Protein 3MEP (pdb70)

Organism: Pectobacterium atrosepticum (strain SCRI 1043 / ATCC BAA-672) (NCBI:txid218491)

CATH classification: 2.60.120.200

Nearest PDB structures (foldseek):
  3mep-assembly1_A  TM=1.006E+00  e=2.348E-33  Pectobacterium atrosepticum SCRI1043
  3o12-assembly1_A  TM=9.682E-01  e=3.243E-21  Saccharomyces cerevisiae
  6ms3-assembly1_B  TM=7.100E-01  e=4.346E-07  Bacillus licheniformis DSM 13 = ATCC 14580
  6ms2-assembly1_A-2  TM=7.383E-01  e=1.868E-06  Bacillus licheniformis DSM 13 = ATCC 14580
  5z5d-assembly1_A  TM=7.730E-01  e=8.440E-06  Geobacillus thermoleovorans

Radius of gyration: 27.76 Å; Cα contacts (8 Å, |Δi|>4): 1544; chains: 3; bounding box: 62×46×87 Å

Sequence (528 aa):
QNTWINRPEYSEVSEDRIVIVSDANTDFWENTYYDFSHYTGHVYGKETESDFTFQVRVKADFSALYDQAGIFIGGTETAWIKAGIEFNDGQPSIGCVVTNNNSDWSTGLFPGNPGDFWRVTSKSDVIRIQYSIDGKNWPLLRLCTWPGTRKRFIGVCCSPKRKGLSAEFTEILLTTPNTWINRPEYSEVSEDRIVIVSDANTDFWENTYYDFSHYTGHVYGKETESDFTFQVRVKADFSALYDQAGIFIGGTETAWIKAGIEFNDGQPSIGCVVTNNNSDWSTGLFPGNPGDFWRVTSKSDVIRIQYSIDGKNWPLLRLCTWPGTRKRFIGVCCSPKRKGLSAEFTEILLTTPNTWINRPEYSEVSEDRIVIVSDANTDFWENTYYDFSHYTGHVYGKETESDFTFQVRVKADFSALYDQAGIFIGGTETAWIKAGIEFNDGQPSIGCVVTNNNSDWSTGLFPGNPGDFWRVTSKSDVIRIQYSIDGKNWPLLRLCTWPGTRKRFIGVCCSPKRKGLSAEFTEILLTT

InterPro domains:
  IPR009784 Protein of unknown function DUF1349 [PF07081] (15-188)
  IPR009784 Protein of unknown function DUF1349 [PTHR35332] (5-187)
  IPR013320 Concanavalin A-like lectin/glucanase domain superfamily [SSF49899] (14-186)
  IPR015987 Uncharacterised conserved protein UCP022704 [PIRSF022704] (7-198)

Foldseek 3Di:
DKDKQQQAPDWDDDPFKIKHWFAAQADQFACPPVHDGGRRDIWIFFKDLAWKKKKKKKAWDDDDAFKFWWKKKDADSQFIKTWAWTAHPHAIKTWMWGGQNHTDIDIGHDDADNRIWMIWTQHDQKIWDWIGRPVPDTDTHDIDGGNHDRMMTIGIIGDNHGTTIMMMIGPIDMGHD/DDKQQQDPDWDDDPFKIKHWFFAQADQFACPPVHDGGRRDIWDFFKDLAWKKKKKKKAWDDDDAFKFWWKKKDADSQFIKTWAWTAHPRAIKTWMWGGQNHTDIDIGHDPADNRIWMMWTGHDQKIWDWIGRPVPDTDTHDIDGGNHDRIMTIGIIGDNHGTTTMMMIGPIDMDHD/DDKQQQAPDWDDDPFKIKHWFAAQADQFACPPVHDGGRRDIWDFFKDLAWKKKKKKKAWDDDDAFKFWWKKKDADSQFIKTWAWTAHPHAIKTWMWGGQNHTDIDIGHDDADNRIWMIWTQHDQKIWDWIGRPVPDTDTHDIDGGNHDRMMTIGITGDNHGTTIMMMIGPIDMGD

B-factor: mean 31.49, std 9.22, range [12.0, 67.89]

Structure (mmCIF, N/CA/C/O backbone):
data_3MEP
#
_entry.id   3MEP
#
_cell.length_a   100.179
_cell.length_b   41.930
_cell.length_c   148.639
_cell.angle_alpha   90.000
_cell.angle_beta   105.620
_cell.angle_gamma   90.000
#
_symmetry.space_group_name_H-M   'C 1 2 1'
#
loop_
_entity.id
_entity.type
_entity.pdbx_description
1 polymer 'uncharacterized protein ECA2234'
2 water water
#
loop_
_atom_site.group_PDB
_atom_site.id
_atom_site.type_symbol
_atom_site.label_atom_id
_atom_site.label_alt_id
_atom_site.label_comp_id
_atom_site.label_asym_id
_atom_site.label_entity_id
_atom_site.label_seq_id
_atom_site.pdbx_PDB_ins_code
_atom_site.Cartn_x
_atom_site.Cartn_y
_atom_site.Cartn_z
_atom_site.occupancy
_atom_site.B_iso_or_equiv
_atom_site.auth_seq_id
_atom_site.auth_comp_id
_atom_site.auth_asym_id
_atom_site.auth_atom_id
_atom_site.pdbx_PDB_model_num
ATOM 1 N N . GLN A 1 3 ? 22.525 3.365 43.144 1.00 39.90 12 GLN A N 1
ATOM 2 C CA . GLN A 1 3 ? 21.511 4.453 42.963 1.00 40.83 12 GLN A CA 1
ATOM 3 C C . GLN A 1 3 ? 20.940 4.929 44.292 1.00 38.88 12 GLN A C 1
ATOM 4 O O . GLN A 1 3 ? 20.821 4.152 45.244 1.00 37.32 12 GLN A O 1
ATOM 10 N N . ASN A 1 4 ? 20.570 6.207 44.343 1.00 36.85 13 ASN A N 1
ATOM 11 C CA . ASN A 1 4 ? 20.013 6.789 45.560 1.00 34.33 13 ASN A CA 1
ATOM 12 C C . ASN A 1 4 ? 18.635 6.260 45.896 1.00 32.68 13 ASN A C 1
ATOM 13 O O . ASN A 1 4 ? 17.804 6.022 45.023 1.00 32.12 13 ASN A O 1
ATOM 18 N N . THR A 1 5 ? 18.404 6.105 47.189 1.00 30.90 14 THR A N 1
ATOM 19 C CA . THR A 1 5 ? 17.162 5.568 47.697 1.00 30.70 14 THR A CA 1
ATOM 20 C C . THR A 1 5 ? 16.843 6.173 49.064 1.00 29.30 14 THR A C 1
ATOM 21 O O . THR A 1 5 ? 17.680 6.868 49.651 1.00 29.72 14 THR A O 1
ATOM 25 N N . TRP A 1 6 ? 15.636 5.904 49.564 1.00 27.43 15 TRP A N 1
ATOM 26 C CA . TRP A 1 6 ? 15.194 6.432 50.858 1.00 25.91 15 TRP A CA 1
ATOM 27 C C . TRP A 1 6 ? 15.176 5.417 51.990 1.00 25.83 15 TRP A C 1
ATOM 28 O O . TRP A 1 6 ? 15.091 4.213 51.768 1.00 25.76 15 TRP A O 1
ATOM 39 N N . ILE A 1 7 ? 15.239 5.953 53.209 1.00 25.71 16 ILE A N 1
ATOM 40 C CA . ILE A 1 7 ? 15.095 5.201 54.454 1.00 23.53 16 ILE A CA 1
ATOM 41 C C . ILE A 1 7 ? 13.918 6.006 55.009 1.00 22.78 16 ILE A C 1
ATOM 42 O O . ILE A 1 7 ? 14.072 7.199 55.283 1.00 20.69 16 ILE A O 1
ATOM 47 N N . ASN A 1 8 ? 12.752 5.384 55.150 1.00 21.93 17 ASN A N 1
ATOM 48 C CA . ASN A 1 8 ? 11.559 6.096 55.634 1.00 22.38 17 ASN A CA 1
ATOM 49 C C . ASN A 1 8 ? 11.236 7.283 54.729 1.00 24.39 17 ASN A C 1
ATOM 50 O O . ASN A 1 8 ? 11.314 8.444 55.151 1.00 24.89 17 ASN A O 1
ATOM 55 N N . ARG A 1 9 ? 10.874 7.000 53.485 1.00 26.32 18 ARG A N 1
ATOM 56 C CA . ARG A 1 9 ? 10.548 8.061 52.549 1.00 28.03 18 ARG A CA 1
ATOM 57 C C . ARG A 1 9 ? 9.383 8.903 53.078 1.00 28.43 18 ARG A C 1
ATOM 58 O O . ARG A 1 9 ? 8.358 8.371 53.508 1.00 28.03 18 ARG A O 1
ATOM 66 N N . PRO A 1 10 ? 9.537 10.236 53.051 1.00 29.48 19 PRO A N 1
ATOM 67 C CA . PRO A 1 10 ? 8.547 11.217 53.511 1.00 30.51 19 PRO A CA 1
ATOM 68 C C . PRO A 1 10 ? 7.392 11.407 52.527 1.00 32.80 19 PRO A C 1
ATOM 69 O O . PRO A 1 10 ? 7.513 11.095 51.338 1.00 33.99 19 PRO A O 1
ATOM 73 N N . GLU A 1 11 ? 6.284 11.946 53.023 1.00 32.43 20 GLU A N 1
ATOM 74 C CA . GLU A 1 11 ? 5.126 12.200 52.184 1.00 32.03 20 GLU A CA 1
ATOM 75 C C . GLU A 1 11 ? 5.453 13.253 51.129 1.00 31.28 20 GLU A C 1
ATOM 76 O O . GLU A 1 11 ? 5.121 13.088 49.956 1.00 30.68 20 GLU A O 1
ATOM 82 N N . TYR A 1 12 ? 6.112 14.332 51.545 1.00 31.03 21 TYR A N 1
ATOM 83 C CA . TYR A 1 12 ? 6.471 15.398 50.620 1.00 31.39 21 TYR A CA 1
ATOM 84 C C . TYR A 1 12 ? 7.981 15.520 50.497 1.00 31.26 21 TYR A C 1
ATOM 85 O O . TYR A 1 12 ? 8.699 15.389 51.486 1.00 30.77 21 TYR A O 1
ATOM 94 N N . SER A 1 13 ? 8.455 15.773 49.279 1.00 30.72 22 SER A N 1
ATOM 95 C CA . SER A 1 13 ? 9.881 15.924 49.029 1.00 31.34 22 SER A CA 1
ATOM 96 C C . SER A 1 13 ? 10.155 16.362 47.591 1.00 32.75 22 SER A C 1
ATOM 97 O O . SER A 1 13 ? 9.244 16.460 46.780 1.00 33.84 22 SER A O 1
ATOM 100 N N . GLU A 1 14 ? 11.420 16.636 47.293 1.00 34.27 23 GLU A N 1
ATOM 101 C CA . GLU A 1 14 ? 11.848 17.048 45.961 1.00 35.66 23 GLU A CA 1
ATOM 102 C C . GLU A 1 14 ? 13.242 16.492 45.770 1.00 36.69 23 GLU A C 1
ATOM 103 O O . GLU A 1 14 ? 14.083 16.594 46.668 1.00 35.73 23 GLU A O 1
ATOM 109 N N . VAL A 1 15 ? 13.487 15.902 44.608 1.00 38.15 24 VAL A N 1
ATOM 110 C CA . VAL A 1 15 ? 14.793 15.335 44.320 1.00 38.92 24 VAL A CA 1
ATOM 111 C C . VAL A 1 15 ? 15.231 15.786 42.938 1.00 40.07 24 VAL A C 1
ATOM 112 O O . VAL A 1 15 ? 14.704 15.315 41.935 1.00 40.14 24 VAL A O 1
ATOM 116 N N . SER A 1 16 ? 16.176 16.722 42.894 1.00 42.42 25 SER A N 1
ATOM 117 C CA . SER A 1 16 ? 16.711 17.237 41.634 1.00 45.04 25 SER A CA 1
ATOM 118 C C . SER A 1 16 ? 18.140 16.737 41.485 1.00 47.05 25 SER A C 1
ATOM 119 O O . SER A 1 16 ? 18.644 16.036 42.362 1.00 46.83 25 SER A O 1
ATOM 122 N N . GLU A 1 17 ? 18.803 17.092 40.388 1.00 49.21 26 GLU A N 1
ATOM 123 C CA . GLU A 1 17 ? 20.170 16.621 40.189 1.00 50.90 26 GLU A CA 1
ATOM 124 C C . GLU A 1 17 ? 21.145 17.208 41.198 1.00 49.86 26 GLU A C 1
ATOM 125 O O . GLU A 1 17 ? 22.112 16.557 41.587 1.00 48.93 26 GLU A O 1
ATOM 131 N N . ASP A 1 18 ? 20.883 18.433 41.636 1.00 49.11 27 ASP A N 1
ATOM 132 C CA . ASP A 1 18 ? 21.765 19.072 42.600 1.00 49.30 27 ASP A CA 1
ATOM 133 C C . ASP A 1 18 ? 21.023 19.779 43.739 1.00 47.30 27 ASP A C 1
ATOM 134 O O . ASP A 1 18 ? 21.474 20.802 44.261 1.00 48.08 27 ASP A O 1
ATOM 139 N N . ARG A 1 19 ? 19.885 19.221 44.130 1.00 44.06 28 ARG A N 1
ATOM 140 C CA . ARG A 1 19 ? 19.103 19.784 45.217 1.00 39.88 28 ARG A CA 1
ATOM 141 C C . ARG A 1 19 ? 18.111 18.760 45.762 1.00 37.32 28 ARG A C 1
ATOM 142 O O . ARG A 1 19 ? 17.426 18.076 45.006 1.00 36.08 28 ARG A O 1
ATOM 150 N N . ILE A 1 20 ? 18.044 18.658 47.085 1.00 35.72 29 ILE A N 1
ATOM 151 C CA . ILE A 1 20 ? 17.137 17.722 47.735 1.00 33.17 29 ILE A CA 1
ATOM 152 C C . ILE A 1 20 ? 16.374 18.396 48.860 1.00 31.37 29 ILE A C 1
ATOM 153 O O . ILE A 1 20 ? 16.972 19.000 49.748 1.00 31.38 29 ILE A O 1
ATOM 158 N N . VAL A 1 21 ? 15.051 18.295 48.810 1.00 30.25 30 VAL A N 1
ATOM 159 C CA . VAL A 1 21 ? 14.200 18.884 49.833 1.00 29.58 30 VAL A CA 1
ATOM 160 C C . VAL A 1 21 ? 13.431 17.791 50.563 1.00 29.18 30 VAL A C 1
ATOM 161 O O . VAL A 1 21 ? 12.738 16.982 49.951 1.00 29.68 30 VAL A O 1
ATOM 165 N N . ILE A 1 22 ? 13.565 17.765 51.878 1.00 29.79 31 ILE A N 1
ATOM 166 C CA . ILE A 1 22 ? 12.858 16.785 52.684 1.00 29.14 31 ILE A CA 1
ATOM 167 C C . ILE A 1 22 ? 11.900 17.508 53.619 1.00 28.84 31 ILE A C 1
ATOM 168 O O . ILE A 1 22 ? 12.310 18.395 54.377 1.00 28.73 31 ILE A O 1
ATOM 173 N N . VAL A 1 23 ? 10.621 17.154 53.543 1.00 28.37 32 VAL A N 1
ATOM 174 C CA . VAL A 1 23 ? 9.625 17.729 54.438 1.00 28.45 32 VAL A CA 1
ATOM 175 C C . VAL A 1 23 ? 9.270 16.590 55.376 1.00 28.64 32 VAL A C 1
ATOM 176 O O . VAL A 1 23 ? 8.731 15.572 54.948 1.00 29.13 32 VAL A O 1
ATOM 180 N N . SER A 1 24 ? 9.577 16.758 56.653 1.00 29.13 33 SER A N 1
ATOM 181 C CA . SER A 1 24 ? 9.331 15.709 57.635 1.00 29.19 33 SER A CA 1
ATOM 182 C C . SER A 1 24 ? 7.879 15.352 57.870 1.00 28.96 33 SER A C 1
ATOM 183 O O . SER A 1 24 ? 6.993 16.190 57.746 1.00 28.76 33 SER A O 1
ATOM 186 N N . ASP A 1 25 ? 7.656 14.087 58.209 1.00 30.15 34 ASP A N 1
ATOM 187 C CA . ASP A 1 25 ? 6.327 13.596 58.535 1.00 30.82 34 ASP A CA 1
ATOM 188 C C . ASP A 1 25 ? 6.210 13.775 60.049 1.00 31.47 34 ASP A C 1
ATOM 189 O O . ASP A 1 25 ? 7.199 14.080 60.720 1.00 32.47 34 ASP A O 1
ATOM 194 N N . ALA A 1 26 ? 5.013 13.583 60.587 1.00 31.60 35 ALA A N 1
ATOM 195 C CA . ALA A 1 26 ? 4.785 13.758 62.021 1.00 31.44 35 ALA A CA 1
ATOM 196 C C . ALA A 1 26 ? 5.565 12.809 62.923 1.00 32.23 35 ALA A C 1
ATOM 197 O O . ALA A 1 26 ? 5.680 11.618 62.638 1.00 31.49 35 ALA A O 1
ATOM 199 N N . ASN A 1 27 ? 6.098 13.354 64.016 1.00 32.73 36 ASN A N 1
ATOM 200 C CA . ASN A 1 27 ? 6.833 12.572 65.009 1.00 33.27 36 ASN A CA 1
ATOM 201 C C . ASN A 1 27 ? 7.858 11.593 64.451 1.00 33.15 36 ASN A C 1
ATOM 202 O O . ASN A 1 27 ? 7.799 10.389 64.714 1.00 35.00 36 ASN A O 1
ATOM 207 N N . THR A 1 28 ? 8.804 12.122 63.691 1.00 31.04 37 THR A N 1
ATOM 208 C CA . THR A 1 28 ? 9.852 11.308 63.096 1.00 30.15 37 THR A CA 1
ATOM 209 C C . THR A 1 28 ? 11.148 11.521 63.869 1.00 29.35 37 THR A C 1
ATOM 210 O O . THR A 1 28 ? 11.453 12.645 64.271 1.00 29.09 37 THR A O 1
ATOM 214 N N . ASP A 1 29 ? 11.920 10.454 64.067 1.00 29.51 38 ASP A N 1
ATOM 215 C CA . ASP A 1 29 ? 13.162 10.574 64.830 1.00 29.24 38 ASP A CA 1
ATOM 216 C C . ASP A 1 29 ? 14.069 9.339 64.767 1.00 27.94 38 ASP A C 1
ATOM 217 O O . ASP A 1 29 ? 13.683 8.294 64.246 1.00 27.46 38 ASP A O 1
ATOM 222 N N . PHE A 1 30 ? 15.282 9.481 65.295 1.00 26.70 39 PHE A N 1
ATOM 223 C CA . PHE A 1 30 ? 16.250 8.387 65.338 1.00 26.49 39 PHE A CA 1
ATOM 224 C C . PHE A 1 30 ? 16.849 8.311 66.739 1.00 27.11 39 PHE A C 1
ATOM 225 O O . PHE A 1 30 ? 17.554 9.227 67.176 1.00 27.58 39 PHE A O 1
ATOM 233 N N . TRP A 1 31 ? 16.571 7.223 67.443 1.00 26.85 40 TRP A N 1
ATOM 234 C CA . TRP A 1 31 ? 17.094 7.046 68.789 1.00 26.60 40 TRP A CA 1
ATOM 235 C C . TRP A 1 31 ? 16.951 5.599 69.217 1.00 26.60 40 TRP A C 1
ATOM 236 O O . TRP A 1 31 ? 15.959 4.944 68.909 1.00 25.92 40 TRP A O 1
ATOM 247 N N . GLU A 1 32 ? 17.943 5.106 69.948 1.00 28.05 41 GLU A N 1
ATOM 248 C CA . GLU A 1 32 ? 17.925 3.720 70.381 1.00 27.71 41 GLU A CA 1
ATOM 249 C C . GLU A 1 32 ? 18.187 3.485 71.872 1.00 29.00 41 GLU A C 1
ATOM 250 O O . GLU A 1 32 ? 19.322 3.630 72.346 1.00 28.63 41 GLU A O 1
ATOM 256 N N . ASN A 1 33 ? 17.116 3.147 72.598 1.00 29.53 42 ASN A N 1
ATOM 257 C CA . ASN A 1 33 ? 17.166 2.798 74.029 1.00 29.67 42 ASN A CA 1
ATOM 258 C C . ASN A 1 33 ? 17.645 3.786 75.097 1.00 29.11 42 ASN A C 1
ATOM 259 O O . ASN A 1 33 ? 16.866 4.207 75.956 1.00 29.20 42 ASN A O 1
ATOM 264 N N . THR A 1 34 ? 18.935 4.106 75.063 1.00 28.72 43 THR A N 1
ATOM 265 C CA . THR A 1 34 ? 19.567 4.986 76.043 1.00 28.75 43 THR A CA 1
ATOM 266 C C . THR A 1 34 ? 18.688 6.025 76.732 1.00 29.73 43 THR A C 1
ATOM 267 O O . THR A 1 34 ? 18.173 6.938 76.095 1.00 30.56 43 THR A O 1
ATOM 271 N N . TYR A 1 35 ? 18.544 5.869 78.046 1.00 30.71 44 TYR A N 1
ATOM 272 C CA . TYR A 1 35 ? 17.771 6.769 78.887 1.00 31.89 44 TYR A CA 1
ATOM 273 C C . TYR A 1 35 ? 16.265 6.888 78.621 1.00 33.37 44 TYR A C 1
ATOM 274 O O . TYR A 1 35 ? 15.456 6.606 79.503 1.00 33.87 44 TYR A O 1
ATOM 283 N N . TYR A 1 36 ? 15.887 7.311 77.421 1.00 35.20 45 TYR A N 1
ATOM 284 C CA . TYR A 1 36 ? 14.478 7.482 77.074 1.00 36.77 45 TYR A CA 1
ATOM 285 C C . TYR A 1 36 ? 13.664 6.186 77.010 1.00 38.58 45 TYR A C 1
ATOM 286 O O . TYR A 1 36 ? 12.433 6.204 77.121 1.00 38.90 45 TYR A O 1
ATOM 295 N N . ASP A 1 37 ? 14.356 5.067 76.831 1.00 40.05 46 ASP A N 1
ATOM 296 C CA . ASP A 1 37 ? 13.723 3.755 76.777 1.00 42.38 46 ASP A CA 1
ATOM 297 C C . ASP A 1 37 ? 12.770 3.478 75.619 1.00 42.36 46 ASP A C 1
ATOM 298 O O . ASP A 1 37 ? 11.833 2.690 75.749 1.00 42.67 46 ASP A O 1
ATOM 303 N N . PHE A 1 38 ? 12.993 4.137 74.491 1.00 42.43 47 PHE A N 1
ATOM 304 C CA . PHE A 1 38 ? 12.187 3.882 73.313 1.00 41.19 47 PHE A CA 1
ATOM 305 C C . PHE A 1 38 ? 13.119 3.719 72.123 1.00 41.62 47 PHE A C 1
ATOM 306 O O . PHE A 1 38 ? 14.274 4.140 72.156 1.00 42.06 47 PHE A O 1
ATOM 314 N N . SER A 1 39 ? 12.624 3.067 71.086 1.00 41.40 48 SER A N 1
ATOM 315 C CA . SER A 1 39 ? 13.414 2.854 69.893 1.00 40.81 48 SER A CA 1
ATOM 316 C C . SER A 1 39 ? 12.726 3.543 68.718 1.00 40.03 48 SER A C 1
ATOM 317 O O . SER A 1 39 ? 11.688 3.077 68.238 1.00 41.50 48 SER A O 1
ATOM 320 N N . HIS A 1 40 ? 13.283 4.662 68.268 1.00 37.66 49 HIS A N 1
ATOM 321 C CA . HIS A 1 40 ? 12.714 5.375 67.130 1.00 34.87 49 HIS A CA 1
ATOM 322 C C . HIS A 1 40 ? 13.596 5.180 65.902 1.00 33.53 49 HIS A C 1
ATOM 323 O O . HIS A 1 40 ? 14.816 5.326 65.973 1.00 33.93 49 HIS A O 1
ATOM 330 N N . TYR A 1 41 ? 12.976 4.830 64.781 1.00 30.69 50 TYR A N 1
ATOM 331 C CA . TYR A 1 41 ? 13.698 4.643 63.524 1.00 28.43 50 TYR A CA 1
ATOM 332 C C . TYR A 1 41 ? 12.729 5.091 62.433 1.00 27.42 50 TYR A C 1
ATOM 333 O O . TYR A 1 41 ? 12.401 4.338 61.519 1.00 27.07 50 TYR A O 1
ATOM 342 N N . THR A 1 42 ? 12.273 6.335 62.541 1.00 26.12 51 THR A N 1
ATOM 343 C CA . THR A 1 42 ? 11.307 6.875 61.599 1.00 24.03 51 THR A CA 1
ATOM 344 C C . THR A 1 42 ? 11.789 8.139 60.901 1.00 23.52 51 THR A C 1
ATOM 345 O O . THR A 1 42 ? 11.043 8.763 60.154 1.00 22.20 51 THR A O 1
ATOM 349 N N . GLY A 1 43 ? 13.037 8.521 61.146 1.00 24.05 52 GLY A N 1
ATOM 350 C CA . GLY A 1 43 ? 13.574 9.706 60.495 1.00 22.76 52 GLY A CA 1
ATOM 351 C C . GLY A 1 43 ? 13.738 9.509 58.996 1.00 22.57 52 GLY A C 1
ATOM 352 O O . GLY A 1 43 ? 13.826 8.377 58.517 1.00 21.08 52 GLY A O 1
ATOM 353 N N . HIS A 1 44 ? 13.783 10.611 58.253 1.00 22.00 53 HIS A N 1
ATOM 354 C CA . HIS A 1 44 ? 13.925 10.550 56.805 1.00 22.19 53 HIS A CA 1
ATOM 355 C C . HIS A 1 44 ? 15.376 10.711 56.352 1.00 23.17 53 HIS A C 1
ATOM 356 O O . HIS A 1 44 ? 16.079 11.614 56.798 1.00 22.14 53 HIS A O 1
ATOM 363 N N . VAL A 1 45 ? 15.810 9.828 55.458 1.00 23.69 54 VAL A N 1
ATOM 364 C CA . VAL A 1 45 ? 17.160 9.871 54.926 1.00 23.36 54 VAL A CA 1
ATOM 365 C C . VAL A 1 45 ? 17.151 9.571 53.435 1.00 25.38 54 VAL A C 1
ATOM 366 O O . VAL A 1 45 ? 16.513 8.620 52.981 1.00 24.02 54 VAL A O 1
ATOM 370 N N . TYR A 1 46 ? 17.868 10.386 52.675 1.00 26.74 55 TYR A N 1
ATOM 371 C CA . TYR A 1 46 ? 17.958 10.189 51.246 1.00 28.33 55 TYR A CA 1
ATOM 372 C C . TYR A 1 46 ? 19.432 10.083 50.905 1.00 28.60 55 TYR A C 1
ATOM 373 O O . TYR A 1 46 ? 20.209 10.996 51.186 1.00 28.24 55 TYR A O 1
ATOM 382 N N . GLY A 1 47 ? 19.815 8.962 50.309 1.00 30.04 56 GLY A N 1
ATOM 383 C CA . GLY A 1 47 ? 21.208 8.769 49.949 1.00 31.38 56 GLY A CA 1
ATOM 384 C C . GLY A 1 47 ? 21.453 7.477 49.191 1.00 32.72 56 GLY A C 1
ATOM 385 O O . GLY A 1 47 ? 20.625 7.049 48.385 1.00 32.57 56 GLY A O 1
ATOM 386 N N . LYS A 1 48 ? 22.593 6.846 49.451 1.00 33.40 57 LYS A N 1
ATOM 387 C CA . LYS A 1 48 ? 22.933 5.605 48.772 1.00 34.21 57 LYS A CA 1
ATOM 388 C C . LYS A 1 48 ? 23.928 4.768 49.556 1.00 34.82 57 LYS A C 1
ATOM 389 O O . LYS A 1 48 ? 24.688 5.278 50.381 1.00 34.51 57 LYS A O 1
ATOM 395 N N . GLU A 1 49 ? 23.921 3.470 49.283 1.00 36.29 58 GLU A N 1
ATOM 396 C CA . GLU A 1 49 ? 24.839 2.563 49.940 1.00 38.07 58 GLU A CA 1
ATOM 397 C C . GLU A 1 49 ? 26.163 2.537 49.206 1.00 37.23 58 GLU A C 1
ATOM 398 O O . GLU A 1 49 ? 26.219 2.659 47.986 1.00 35.41 58 GLU A O 1
ATOM 404 N N . THR A 1 50 ? 27.232 2.396 49.975 1.00 37.22 59 THR A N 1
ATOM 405 C CA . THR A 1 50 ? 28.572 2.336 49.428 1.00 37.85 59 THR A CA 1
ATOM 406 C C . THR A 1 50 ? 29.362 1.394 50.316 1.00 38.59 59 THR A C 1
ATOM 407 O O . THR A 1 50 ? 29.073 1.275 51.504 1.00 39.03 59 THR A O 1
ATOM 411 N N . GLU A 1 51 ? 30.344 0.712 49.738 1.00 40.16 60 GLU A N 1
ATOM 412 C CA . GLU A 1 51 ? 31.166 -0.212 50.500 1.00 41.89 60 GLU A CA 1
ATOM 413 C C . GLU A 1 51 ? 32.620 0.214 50.478 1.00 41.48 60 GLU A C 1
ATOM 414 O O . GLU A 1 51 ? 33.507 -0.575 50.790 1.00 43.31 60 GLU A O 1
ATOM 420 N N . SER A 1 52 ? 32.860 1.468 50.115 1.00 39.70 61 SER A N 1
ATOM 421 C CA . SER A 1 52 ? 34.219 1.994 50.071 1.00 38.93 61 SER A CA 1
ATOM 422 C C . SER A 1 52 ? 34.322 3.261 50.903 1.00 36.96 61 SER A C 1
ATOM 423 O O . SER A 1 52 ? 33.306 3.838 51.301 1.00 37.31 61 SER A O 1
ATOM 426 N N . ASP A 1 53 ? 35.557 3.683 51.167 1.00 34.61 62 ASP A N 1
ATOM 427 C CA . ASP A 1 53 ? 35.802 4.887 51.945 1.00 31.89 62 ASP A CA 1
ATOM 428 C C . ASP A 1 53 ? 35.231 6.060 51.180 1.00 30.70 62 ASP A C 1
ATOM 429 O O . ASP A 1 53 ? 35.049 5.980 49.965 1.00 29.53 62 ASP A O 1
ATOM 434 N N . PHE A 1 54 ? 34.944 7.150 51.881 1.00 29.48 63 PHE A N 1
ATOM 435 C CA . PHE A 1 54 ? 34.374 8.308 51.218 1.00 28.64 63 PHE A CA 1
ATOM 436 C C . PHE A 1 54 ? 34.399 9.543 52.094 1.00 29.91 63 PHE A C 1
ATOM 437 O O . PHE A 1 54 ? 34.677 9.472 53.291 1.00 32.00 63 PHE A O 1
ATOM 445 N N . THR A 1 55 ? 34.111 10.680 51.472 1.00 29.48 64 THR A N 1
ATOM 446 C CA . THR A 1 55 ? 34.003 11.952 52.160 1.00 28.36 64 THR A CA 1
ATOM 447 C C . THR A 1 55 ? 32.697 12.512 51.609 1.00 27.78 64 THR A C 1
ATOM 448 O O . THR A 1 55 ? 32.527 12.639 50.395 1.00 27.70 64 THR A O 1
ATOM 452 N N . PHE A 1 56 ? 31.766 12.809 52.506 1.00 26.33 65 PHE A N 1
ATOM 453 C CA . PHE A 1 56 ? 30.467 13.337 52.129 1.00 24.40 65 PHE A CA 1
ATOM 454 C C . PHE A 1 56 ? 30.364 14.751 52.682 1.00 24.81 65 PHE A C 1
ATOM 455 O O . PHE A 1 56 ? 30.758 15.015 53.822 1.00 25.20 65 PHE A O 1
ATOM 463 N N . GLN A 1 57 ? 29.835 15.661 51.873 1.00 25.17 66 GLN A N 1
ATOM 464 C CA . GLN A 1 57 ? 29.696 17.049 52.293 1.00 24.52 66 GLN A CA 1
ATOM 465 C C . GLN A 1 57 ? 28.395 17.592 51.740 1.00 23.22 66 GLN A C 1
ATOM 466 O O . GLN A 1 57 ? 28.011 17.264 50.624 1.00 23.39 66 GLN A O 1
ATOM 472 N N . VAL A 1 58 ? 27.716 18.427 52.521 1.00 23.49 67 VAL A N 1
ATOM 473 C CA . VAL A 1 58 ? 26.433 18.974 52.099 1.00 21.37 67 VAL A CA 1
ATOM 474 C C . VAL A 1 58 ? 26.132 20.289 52.802 1.00 22.69 67 VAL A C 1
ATOM 475 O O . VAL A 1 58 ? 26.567 20.508 53.937 1.00 22.20 67 VAL A O 1
ATOM 479 N N . ARG A 1 59 ? 25.391 21.161 52.125 1.00 23.18 68 ARG A N 1
ATOM 480 C CA . ARG A 1 59 ? 25.001 22.440 52.696 1.00 24.31 68 ARG A CA 1
ATOM 481 C C . ARG A 1 59 ? 23.526 22.289 53.074 1.00 25.39 68 ARG A C 1
ATOM 482 O O . ARG A 1 59 ? 22.703 21.899 52.240 1.00 27.10 68 ARG A O 1
ATOM 490 N N . VAL A 1 60 ? 23.201 22.589 54.330 1.00 24.94 69 VAL A N 1
ATOM 491 C CA . VAL A 1 60 ? 21.842 22.440 54.843 1.00 24.36 69 VAL A CA 1
ATOM 492 C C . VAL A 1 60 ? 21.121 23.750 55.124 1.00 26.45 69 VAL A C 1
ATOM 493 O O . VAL A 1 60 ? 21.672 24.638 55.779 1.00 27.52 69 VAL A O 1
ATOM 497 N N . LYS A 1 61 ? 19.881 23.857 54.646 1.00 27.48 70 LYS A N 1
ATOM 498 C CA . LYS A 1 61 ? 19.064 25.047 54.880 1.00 28.25 70 LYS A CA 1
ATOM 499 C C . LYS A 1 61 ? 17.663 24.646 55.317 1.00 28.90 70 LYS A C 1
ATOM 500 O O . LYS A 1 61 ? 16.804 24.384 54.481 1.00 30.86 70 LYS A O 1
ATOM 506 N N . ALA A 1 62 ? 17.436 24.600 56.627 1.00 29.90 71 ALA A N 1
ATOM 507 C CA . ALA A 1 62 ? 16.134 24.230 57.173 1.00 32.48 71 ALA A CA 1
ATOM 508 C C . ALA A 1 62 ? 15.574 25.303 58.103 1.00 35.76 71 ALA A C 1
ATOM 509 O O . ALA A 1 62 ? 16.322 26.109 58.665 1.00 36.55 71 ALA A O 1
ATOM 511 N N . ASP A 1 63 ? 14.252 25.288 58.271 1.00 39.06 72 ASP A N 1
ATOM 512 C CA . ASP A 1 63 ? 13.539 26.252 59.115 1.00 41.21 72 ASP A CA 1
ATOM 513 C C . ASP A 1 63 ? 13.204 25.658 60.478 1.00 40.58 72 ASP A C 1
ATOM 514 O O . ASP A 1 63 ? 12.049 25.332 60.751 1.00 39.69 72 ASP A O 1
ATOM 519 N N . PHE A 1 64 ? 14.214 25.532 61.332 1.00 40.79 73 PHE A N 1
ATOM 520 C CA . PHE A 1 64 ? 14.035 24.958 62.665 1.00 41.56 73 PHE A CA 1
ATOM 521 C C . PHE A 1 64 ? 13.086 25.792 63.514 1.00 42.34 73 PHE A C 1
ATOM 522 O O . PHE A 1 64 ? 13.128 27.015 63.467 1.00 44.70 73 PHE A O 1
ATOM 530 N N . SER A 1 65 ? 12.229 25.141 64.294 1.00 42.98 74 SER A N 1
ATOM 531 C CA . SER A 1 65 ? 11.291 25.886 65.135 1.00 43.00 74 SER A CA 1
ATOM 532 C C . SER A 1 65 ? 10.736 25.078 66.302 1.00 42.78 74 SER A C 1
ATOM 533 O O . SER A 1 65 ? 10.708 25.559 67.435 1.00 44.33 74 SER A O 1
ATOM 536 N N . ALA A 1 66 ? 10.290 23.859 66.028 1.00 41.13 75 ALA A N 1
ATOM 537 C CA . ALA A 1 66 ? 9.740 23.020 67.078 1.00 40.10 75 ALA A CA 1
ATOM 538 C C . ALA A 1 66 ? 10.836 22.274 67.809 1.00 40.22 75 ALA A C 1
ATOM 539 O O . ALA A 1 66 ? 11.911 22.021 67.260 1.00 41.37 75 ALA A O 1
ATOM 541 N N . LEU A 1 67 ? 10.554 21.923 69.056 1.00 39.44 76 LEU A N 1
ATOM 542 C CA . LEU A 1 67 ? 11.502 21.197 69.883 1.00 38.01 76 LEU A CA 1
ATOM 543 C C . LEU A 1 67 ? 11.989 19.915 69.192 1.00 37.19 76 LEU A C 1
ATOM 544 O O . LEU A 1 67 ? 11.202 19.147 68.633 1.00 36.66 76 LEU A O 1
ATO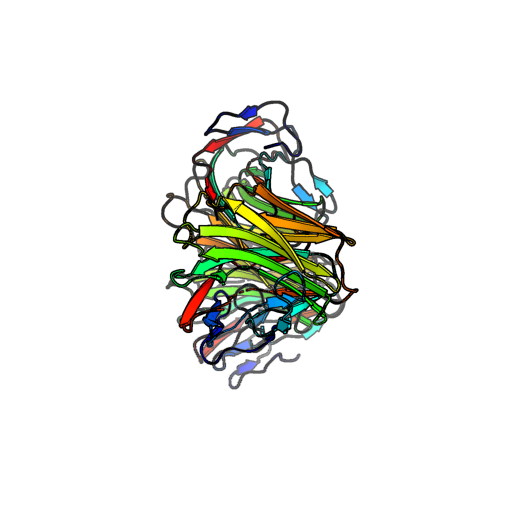M 549 N N . TYR A 1 68 ? 13.301 19.714 69.226 1.00 36.22 77 TYR A N 1
ATOM 550 C CA . TYR A 1 68 ? 13.951 18.544 68.649 1.00 35.10 77 TYR A CA 1
ATOM 551 C C . TYR A 1 68 ? 14.014 18.451 67.127 1.00 33.95 77 TYR A C 1
ATOM 552 O O . TYR A 1 68 ? 14.329 17.393 66.582 1.00 33.32 77 TYR A O 1
ATOM 561 N N . ASP A 1 69 ? 13.724 19.552 66.441 1.00 32.20 78 ASP A N 1
ATOM 562 C CA . ASP A 1 69 ? 13.803 19.566 64.989 1.00 31.56 78 ASP A CA 1
ATOM 563 C C . ASP A 1 69 ? 15.251 19.266 64.602 1.00 31.00 78 ASP A C 1
ATOM 564 O O . ASP A 1 69 ? 16.183 19.879 65.122 1.00 31.45 78 ASP A O 1
ATOM 569 N N . GLN A 1 70 ? 15.437 18.322 63.690 1.00 29.73 79 GLN A N 1
ATOM 570 C CA . GLN A 1 70 ? 16.777 17.931 63.270 1.00 28.18 79 GLN A CA 1
ATOM 571 C C . GLN A 1 70 ? 16.959 17.928 61.763 1.00 26.03 79 GLN A C 1
ATOM 572 O O . GLN A 1 70 ? 16.043 17.603 61.016 1.00 26.71 79 GLN A O 1
ATOM 578 N N . ALA A 1 71 ? 18.156 18.280 61.320 1.00 23.78 80 ALA A N 1
ATOM 579 C CA . ALA A 1 71 ? 18.486 18.270 59.902 1.00 21.67 80 ALA A CA 1
ATOM 580 C C . ALA A 1 71 ? 20.000 18.161 59.812 1.00 20.40 80 ALA A C 1
ATOM 581 O O . ALA A 1 71 ? 20.722 18.848 60.523 1.00 19.21 80 ALA A O 1
ATOM 583 N N . GLY A 1 72 ? 20.476 17.277 58.951 1.00 19.59 81 GLY A N 1
ATOM 584 C CA . GLY A 1 72 ? 21.906 17.094 58.809 1.00 17.97 81 GLY A CA 1
ATOM 585 C C . GLY A 1 72 ? 22.229 15.874 57.969 1.00 19.05 81 GLY A C 1
ATOM 586 O O . GLY A 1 72 ? 21.676 15.693 56.880 1.00 18.00 81 GLY A O 1
ATOM 587 N N . ILE A 1 73 ? 23.114 15.021 58.480 1.00 19.14 82 ILE A N 1
ATOM 588 C CA . ILE A 1 73 ? 23.518 13.831 57.739 1.00 18.69 82 ILE A CA 1
ATOM 589 C C . ILE A 1 73 ? 23.273 12.551 58.519 1.00 18.47 82 ILE A C 1
ATOM 590 O O . ILE A 1 73 ? 23.087 12.584 59.728 1.00 19.87 82 ILE A O 1
ATOM 595 N N . PHE A 1 74 ? 23.260 11.425 57.818 1.00 18.60 83 PHE A N 1
ATOM 596 C CA . PHE A 1 74 ? 23.010 10.131 58.443 1.00 18.78 83 PHE A CA 1
ATOM 597 C C . PHE A 1 74 ? 23.917 9.080 57.815 1.00 18.51 83 PHE A C 1
ATOM 598 O O . PHE A 1 74 ? 24.217 9.144 56.629 1.00 18.99 83 PHE A O 1
ATOM 606 N N . ILE A 1 75 ? 24.354 8.118 58.619 1.00 18.95 84 ILE A N 1
ATOM 607 C CA . ILE A 1 75 ? 25.200 7.030 58.129 1.00 21.85 84 ILE A CA 1
ATOM 608 C C . ILE A 1 75 ? 24.635 5.743 58.721 1.00 22.67 84 ILE A C 1
ATOM 609 O O . ILE A 1 75 ? 24.756 5.506 59.922 1.00 23.32 84 ILE A O 1
ATOM 614 N N . GLY A 1 76 ? 24.015 4.919 57.878 1.00 23.85 85 GLY A N 1
ATOM 615 C CA . GLY A 1 76 ? 23.406 3.697 58.365 1.00 24.71 85 GLY A CA 1
ATOM 616 C C . GLY A 1 76 ? 24.090 2.374 58.084 1.00 25.97 85 GLY A C 1
ATOM 617 O O . GLY A 1 76 ? 24.723 2.182 57.039 1.00 28.18 85 GLY A O 1
ATOM 618 N N . GLY A 1 77 ? 23.963 1.458 59.042 1.00 24.48 86 GLY A N 1
ATOM 619 C CA . GLY A 1 77 ? 24.516 0.124 58.914 1.00 25.77 86 GLY A CA 1
ATOM 620 C C . GLY A 1 77 ? 23.336 -0.824 59.039 1.00 27.27 86 GLY A C 1
ATOM 621 O O . GLY A 1 77 ? 23.048 -1.606 58.138 1.00 26.69 86 GLY A O 1
ATOM 622 N N . THR A 1 78 ? 22.652 -0.743 60.176 1.00 27.73 87 THR A N 1
ATOM 623 C CA . THR A 1 78 ? 21.466 -1.545 60.443 1.00 28.28 87 THR A CA 1
ATOM 624 C C . THR A 1 78 ? 20.585 -0.627 61.271 1.00 29.09 87 THR A C 1
ATOM 625 O O . THR A 1 78 ? 20.934 0.537 61.472 1.00 28.85 87 THR A O 1
ATOM 629 N N . GLU A 1 79 ? 19.458 -1.136 61.759 1.00 28.90 88 GLU A N 1
ATOM 630 C CA . GLU A 1 79 ? 18.563 -0.317 62.560 1.00 29.45 88 GLU A CA 1
ATOM 631 C C . GLU A 1 79 ? 19.099 -0.087 63.970 1.00 28.46 88 GLU A C 1
ATOM 632 O O . GLU A 1 79 ? 18.598 0.763 64.713 1.00 28.53 88 GLU A O 1
ATOM 638 N N . THR A 1 80 ? 20.131 -0.840 64.330 1.00 27.58 89 THR A N 1
ATOM 639 C CA . THR A 1 80 ? 20.754 -0.706 65.641 1.00 26.62 89 THR A CA 1
ATOM 640 C C . THR A 1 80 ? 22.239 -0.353 65.503 1.00 25.79 89 THR A C 1
ATOM 641 O O . THR A 1 80 ? 23.018 -0.480 66.453 1.00 25.70 89 THR A O 1
ATOM 645 N N . ALA A 1 81 ? 22.628 0.076 64.307 1.00 24.25 90 ALA A N 1
ATOM 646 C CA . ALA A 1 81 ? 24.007 0.478 64.039 1.00 23.18 90 ALA A CA 1
ATOM 647 C C . ALA A 1 81 ? 23.953 1.599 63.022 1.00 22.18 90 ALA A C 1
ATOM 648 O O . ALA A 1 81 ? 23.801 1.357 61.830 1.00 22.79 90 ALA A O 1
ATOM 650 N N . TRP A 1 82 ? 24.049 2.833 63.506 1.00 21.50 91 TRP A N 1
ATOM 651 C CA . TRP A 1 82 ? 23.993 4.007 62.645 1.00 19.54 91 TRP A CA 1
ATOM 652 C C . TRP A 1 82 ? 24.544 5.236 63.354 1.00 17.89 91 TRP A C 1
ATOM 653 O O . TRP A 1 82 ? 24.881 5.188 64.541 1.00 17.44 91 TRP A O 1
ATOM 664 N N . ILE A 1 83 ? 24.623 6.337 62.619 1.00 15.51 92 ILE A N 1
ATOM 665 C CA . ILE A 1 83 ? 25.156 7.585 63.145 1.00 15.49 92 ILE A CA 1
ATOM 666 C C . ILE A 1 83 ? 24.443 8.762 62.493 1.00 16.27 92 ILE A C 1
ATOM 667 O O . ILE A 1 83 ? 24.256 8.777 61.281 1.00 16.91 92 ILE A O 1
ATOM 672 N N . LYS A 1 84 ? 24.049 9.750 63.286 1.00 15.82 93 LYS A N 1
ATOM 673 C CA . LYS A 1 84 ? 23.407 10.932 62.728 1.00 16.14 93 LYS A CA 1
ATOM 674 C C . LYS A 1 84 ? 24.114 12.153 63.323 1.00 16.71 93 LYS A C 1
ATOM 675 O O . LYS A 1 84 ? 24.697 12.082 64.411 1.00 16.83 93 LYS A O 1
ATOM 681 N N . ALA A 1 85 ? 24.077 13.272 62.610 1.00 17.81 94 ALA A N 1
ATOM 682 C CA . ALA A 1 85 ? 24.710 14.492 63.097 1.00 19.49 94 ALA A CA 1
ATOM 683 C C . ALA A 1 85 ? 24.172 15.722 62.379 1.00 20.25 94 ALA A C 1
ATOM 684 O O . ALA A 1 85 ? 23.860 15.666 61.194 1.00 21.72 94 ALA A O 1
ATOM 686 N N . GLY A 1 86 ? 24.074 16.834 63.105 1.00 21.75 95 GLY A N 1
ATOM 687 C CA . GLY A 1 86 ? 23.569 18.067 62.524 1.00 22.82 95 GLY A CA 1
ATOM 688 C C . GLY A 1 86 ? 23.012 18.977 63.601 1.00 23.95 95 GLY A C 1
ATOM 689 O O . GLY A 1 86 ? 23.335 18.822 64.771 1.00 22.72 95 GLY A O 1
ATOM 690 N N . ILE A 1 87 ? 22.173 19.928 63.208 1.00 27.68 96 ILE A N 1
ATOM 691 C CA . ILE A 1 87 ? 21.573 20.866 64.151 1.00 29.50 96 ILE A CA 1
ATOM 692 C C . ILE A 1 87 ? 20.331 20.262 64.789 1.00 32.18 96 ILE A C 1
ATOM 693 O O . ILE A 1 87 ? 19.648 19.437 64.184 1.00 31.70 96 ILE A O 1
ATOM 698 N N . GLU A 1 88 ? 20.047 20.667 66.020 1.00 36.41 97 GLU A N 1
ATOM 699 C CA . GLU A 1 88 ? 18.866 20.196 66.723 1.00 40.90 97 GLU A CA 1
ATOM 700 C C . GLU A 1 88 ? 18.340 21.350 67.562 1.00 42.91 97 GLU A C 1
ATOM 701 O O . GLU A 1 88 ? 19.080 21.943 68.345 1.00 43.45 97 GLU A O 1
ATOM 707 N N . PHE A 1 89 ? 17.068 21.682 67.383 1.00 46.09 98 PHE A N 1
ATOM 708 C CA . PHE A 1 89 ? 16.472 22.776 68.138 1.00 49.62 98 PHE A CA 1
ATOM 709 C C . PHE A 1 89 ? 16.079 22.304 69.529 1.00 51.48 98 PHE A C 1
ATOM 710 O O . PHE A 1 89 ? 15.636 21.173 69.703 1.00 51.87 98 PHE A O 1
ATOM 718 N N . ASN A 1 90 ? 16.244 23.178 70.516 1.00 54.91 99 ASN A N 1
ATOM 719 C CA . ASN A 1 90 ? 15.914 22.853 71.904 1.00 58.60 99 ASN A CA 1
ATOM 720 C C . ASN A 1 90 ? 15.894 24.126 72.755 1.00 60.64 99 ASN A C 1
ATOM 721 O O . ASN A 1 90 ? 16.823 24.936 72.688 1.00 61.42 99 ASN A O 1
ATOM 726 N N . ASP A 1 91 ? 14.846 24.296 73.558 1.00 61.67 100 ASP A N 1
ATOM 727 C CA . ASP A 1 91 ? 14.711 25.484 74.396 1.00 63.01 100 ASP A CA 1
ATOM 728 C C . ASP A 1 91 ? 15.221 26.736 73.684 1.00 62.91 100 ASP A C 1
ATOM 729 O O . ASP A 1 91 ? 16.004 27.518 74.231 1.00 62.99 100 ASP A O 1
ATOM 734 N N . GLY A 1 92 ? 14.776 26.880 72.438 1.00 62.50 101 GLY A N 1
ATOM 735 C CA . GLY A 1 92 ? 15.102 28.016 71.597 1.00 61.74 101 GLY A CA 1
ATOM 736 C C . GLY A 1 92 ? 16.431 27.876 70.893 1.00 61.17 101 GLY A C 1
ATOM 737 O O . GLY A 1 92 ? 16.497 27.584 69.695 1.00 61.87 101 GLY A O 1
ATOM 738 N N . GLN A 1 93 ? 17.498 28.082 71.656 1.00 59.85 102 GLN A N 1
ATOM 739 C CA . GLN A 1 93 ? 18.858 28.002 71.143 1.00 57.79 102 GLN A CA 1
ATOM 740 C C . GLN A 1 93 ? 19.099 26.749 70.291 1.00 55.38 102 GLN A C 1
ATOM 741 O O . GLN A 1 93 ? 18.610 25.664 70.613 1.00 56.19 102 GLN A O 1
ATOM 747 N N . PRO A 1 94 ? 19.838 26.893 69.174 1.00 51.74 103 PRO A N 1
ATOM 748 C CA . PRO A 1 94 ? 20.126 25.747 68.306 1.00 47.82 103 PRO A CA 1
ATOM 749 C C . PRO A 1 94 ? 21.469 25.124 68.690 1.00 44.10 103 PRO A C 1
ATOM 750 O O . PRO A 1 94 ? 22.431 25.838 68.984 1.00 43.46 103 PRO A O 1
ATOM 754 N N . SER A 1 95 ? 21.528 23.796 68.690 1.00 39.46 104 SER A N 1
ATOM 755 C CA . SER A 1 95 ? 22.752 23.079 69.042 1.00 36.07 104 SER A CA 1
ATOM 756 C C . SER A 1 95 ? 23.271 22.229 67.892 1.00 33.37 104 SER A C 1
ATOM 757 O O . SER A 1 95 ? 22.511 21.823 67.015 1.00 32.91 104 SER A O 1
ATOM 760 N N . ILE A 1 96 ? 24.576 21.968 67.906 1.00 30.12 105 ILE A N 1
ATOM 761 C CA . ILE A 1 96 ? 25.208 21.125 66.896 1.00 26.60 105 ILE A CA 1
ATOM 762 C C . ILE A 1 96 ? 25.633 19.879 67.660 1.00 26.17 105 ILE A C 1
ATOM 763 O O . ILE A 1 96 ? 26.281 19.957 68.706 1.00 27.24 105 ILE A O 1
ATOM 768 N N . GLY A 1 97 ? 25.256 18.716 67.155 1.00 24.55 106 GLY A N 1
ATOM 769 C CA . GLY A 1 97 ? 25.618 17.512 67.863 1.00 21.63 106 GLY A CA 1
ATOM 770 C C . GLY A 1 97 ? 25.672 16.287 66.994 1.00 21.02 106 GLY A C 1
ATOM 771 O O . GLY A 1 97 ? 25.553 16.353 65.772 1.00 21.22 106 GLY A O 1
ATOM 772 N N . CYS A 1 98 ? 25.826 15.148 67.648 1.00 19.66 107 CYS A N 1
ATOM 773 C CA . CYS A 1 98 ? 25.940 13.902 66.934 1.00 19.11 107 CYS A CA 1
ATOM 774 C C . CYS A 1 98 ? 25.481 12.758 67.824 1.00 17.94 107 CYS A C 1
ATOM 775 O O . CYS A 1 98 ? 25.572 12.8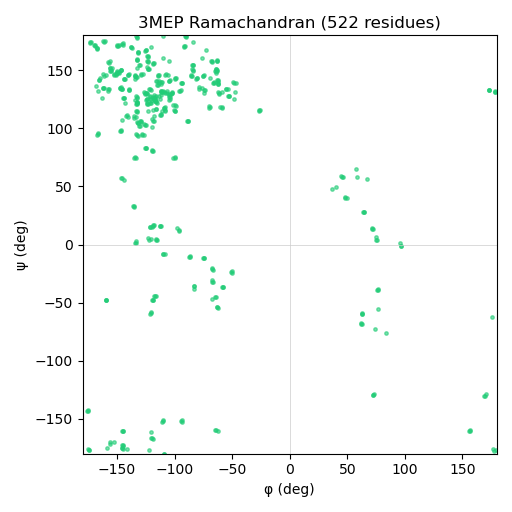39 69.043 1.00 18.26 107 CYS A O 1
ATOM 778 N N . VAL A 1 99 ? 24.983 11.699 67.203 1.00 17.66 108 VAL A N 1
ATOM 779 C CA . VAL A 1 99 ? 24.547 10.513 67.924 1.00 19.70 108 VAL A CA 1
ATOM 780 C C . VAL A 1 99 ? 25.125 9.296 67.223 1.00 19.26 108 VAL A C 1
ATOM 781 O O . VAL A 1 99 ? 24.869 9.081 66.034 1.00 20.11 108 VAL A O 1
ATOM 785 N N . VAL A 1 100 ? 25.912 8.517 67.959 1.00 20.71 109 VAL A N 1
ATOM 786 C CA . VAL A 1 100 ? 26.521 7.301 67.441 1.00 21.38 109 VAL A CA 1
ATOM 787 C C . VAL A 1 100 ? 25.784 6.151 68.113 1.00 22.84 109 VAL A C 1
ATOM 788 O O . VAL A 1 100 ? 25.799 6.027 69.337 1.00 23.82 109 VAL A O 1
ATOM 792 N N . THR A 1 101 ? 25.127 5.328 67.304 1.00 24.01 110 THR A N 1
ATOM 793 C CA . THR A 1 101 ? 24.364 4.212 67.814 1.00 25.13 110 THR A CA 1
ATOM 794 C C . THR A 1 101 ? 24.956 2.868 67.445 1.00 26.23 110 THR A C 1
ATOM 795 O O . THR A 1 101 ? 24.959 2.461 66.290 1.00 26.95 110 THR A O 1
ATOM 799 N N . ASN A 1 102 ? 25.459 2.186 68.457 1.00 27.53 111 ASN A N 1
ATOM 800 C CA . ASN A 1 102 ? 26.039 0.869 68.305 1.00 28.39 111 ASN A CA 1
ATOM 801 C C . ASN A 1 102 ? 25.242 0.051 69.309 1.00 28.51 111 ASN A C 1
ATOM 802 O O . ASN A 1 102 ? 25.671 -0.133 70.445 1.00 28.38 111 ASN A O 1
ATOM 807 N N . ASN A 1 103 ? 24.067 -0.403 68.878 1.00 28.20 112 ASN A N 1
ATOM 808 C CA . ASN A 1 103 ? 23.142 -1.157 69.727 1.00 29.79 112 ASN A CA 1
ATOM 809 C C . ASN A 1 103 ? 22.450 -0.162 70.659 1.00 29.15 112 ASN A C 1
ATOM 810 O O . ASN A 1 103 ? 21.253 -0.269 70.917 1.00 29.10 112 ASN A O 1
ATOM 815 N N . ASN A 1 104 ? 23.212 0.816 71.141 1.00 28.46 113 ASN A N 1
ATOM 816 C CA . ASN A 1 104 ? 22.686 1.860 72.021 1.00 28.29 113 ASN A CA 1
ATOM 817 C C . ASN A 1 104 ? 23.178 3.224 71.560 1.00 27.86 113 ASN A C 1
ATOM 818 O O . ASN A 1 104 ? 24.321 3.364 71.115 1.00 27.76 113 ASN A O 1
ATOM 823 N N . SER A 1 105 ? 22.315 4.226 71.671 1.00 26.25 114 SER A N 1
ATOM 824 C CA . SER A 1 105 ? 22.667 5.575 71.259 1.00 24.70 114 SER A CA 1
ATOM 825 C C . SER A 1 105 ? 23.579 6.287 72.256 1.00 23.92 114 SER A C 1
ATOM 826 O O . SER A 1 105 ? 23.357 6.256 73.478 1.00 22.42 114 SER A O 1
ATOM 829 N N . ASP A 1 106 ? 24.606 6.931 71.716 1.00 22.42 115 ASP A N 1
ATOM 830 C CA . ASP A 1 106 ? 25.572 7.676 72.510 1.00 23.22 115 ASP A CA 1
ATOM 831 C C . ASP A 1 106 ? 25.602 9.065 71.915 1.00 23.60 115 ASP A C 1
ATOM 832 O O . ASP A 1 106 ? 26.209 9.271 70.861 1.00 23.64 115 ASP A O 1
ATOM 837 N N . TRP A 1 107 ? 24.964 10.035 72.564 1.00 23.42 116 TRP A N 1
ATOM 838 C CA . TRP A 1 107 ? 24.981 11.351 71.961 1.00 24.09 116 TRP A CA 1
ATOM 839 C C . TRP A 1 107 ? 25.703 12.468 72.670 1.00 23.25 116 TRP A C 1
ATOM 840 O O . TRP A 1 107 ? 25.751 12.556 73.899 1.00 22.54 116 TRP A O 1
ATOM 851 N N . SER A 1 108 ? 26.290 13.322 71.845 1.00 22.34 117 SER A N 1
ATOM 852 C CA . SER A 1 108 ? 27.039 14.464 72.306 1.00 21.41 117 SER A CA 1
ATOM 853 C C . SER A 1 108 ? 26.385 15.671 71.679 1.00 22.00 117 SER A C 1
ATOM 854 O O . SER A 1 108 ? 25.819 15.581 70.589 1.00 22.92 117 SER A O 1
ATOM 857 N N . THR A 1 109 ? 26.466 16.803 72.361 1.00 23.16 118 THR A N 1
ATOM 858 C CA . THR A 1 109 ? 25.857 18.015 71.852 1.00 23.30 118 THR A CA 1
ATOM 859 C C . THR A 1 109 ? 26.670 19.214 72.301 1.00 23.94 118 THR A C 1
ATOM 860 O O . THR A 1 109 ? 27.592 19.081 73.113 1.00 23.21 118 THR A O 1
ATOM 864 N N . GLY A 1 110 ? 26.335 20.382 71.767 1.00 24.63 119 GLY A N 1
ATOM 865 C CA . GLY A 1 110 ? 27.053 21.583 72.141 1.00 24.43 119 GLY A CA 1
ATOM 866 C C . GLY A 1 110 ? 26.576 22.812 71.397 1.00 25.94 119 GLY A C 1
ATOM 867 O O . GLY A 1 110 ? 25.634 22.757 70.595 1.00 25.99 119 GLY A O 1
ATOM 868 N N . LEU A 1 111 ? 27.240 23.929 71.668 1.00 26.39 120 LEU A N 1
ATOM 869 C CA . LEU A 1 111 ? 26.917 25.207 71.053 1.00 28.07 120 LEU A CA 1
ATOM 870 C C . LEU A 1 111 ? 27.173 25.273 69.546 1.00 28.67 120 LEU A C 1
ATOM 871 O O . LEU A 1 111 ? 28.181 24.760 69.042 1.00 29.98 120 LEU A O 1
ATOM 876 N N . PHE A 1 112 ? 26.246 25.896 68.829 1.00 27.73 121 PHE A N 1
ATOM 877 C CA . PHE A 1 112 ? 26.404 26.097 67.400 1.00 27.37 121 PHE A CA 1
ATOM 878 C C . PHE A 1 112 ? 26.466 27.614 67.243 1.00 29.39 121 PHE A C 1
ATOM 879 O O . PHE A 1 112 ? 25.503 28.327 67.554 1.00 29.12 121 PHE A O 1
ATOM 887 N N . PRO A 1 113 ? 27.605 28.129 66.761 1.00 30.02 122 PRO A N 1
ATOM 888 C CA . PRO A 1 113 ? 27.796 29.566 66.573 1.00 31.57 122 PRO A CA 1
ATOM 889 C C . PRO A 1 113 ? 27.246 30.168 65.278 1.00 32.15 122 PRO A C 1
ATOM 890 O O . PRO A 1 113 ? 26.748 31.291 65.282 1.00 34.45 122 PRO A O 1
ATOM 894 N N . GLY A 1 114 ? 27.324 29.422 64.180 1.00 32.29 123 GLY A N 1
ATOM 895 C CA . GLY A 1 114 ? 26.864 29.933 62.898 1.00 31.28 123 GLY A CA 1
ATOM 896 C C . GLY A 1 114 ? 25.384 30.237 62.736 1.00 30.23 123 GLY A C 1
ATOM 897 O O . GLY A 1 114 ? 24.661 30.423 63.719 1.00 29.38 123 GLY A O 1
ATOM 898 N N . ASN A 1 115 ? 24.953 30.294 61.474 1.00 28.87 124 ASN A N 1
ATOM 899 C CA . ASN A 1 115 ? 23.564 30.558 61.102 1.00 28.94 124 ASN A CA 1
ATOM 900 C C . ASN A 1 115 ? 22.813 29.233 61.054 1.00 28.63 124 ASN A C 1
ATOM 901 O O . ASN A 1 115 ? 22.984 28.450 60.121 1.00 29.68 124 ASN A O 1
ATOM 906 N N . PRO A 1 116 ? 21.954 28.973 62.047 1.00 28.19 125 PRO A N 1
ATOM 907 C CA . PRO A 1 116 ? 21.198 27.714 62.080 1.00 27.45 125 PRO A CA 1
ATOM 908 C C . PRO A 1 116 ? 20.458 27.342 60.785 1.00 26.39 125 PRO A C 1
ATOM 909 O O . PRO A 1 116 ? 20.174 26.172 60.538 1.00 26.02 125 PRO A O 1
ATOM 913 N N . GLY A 1 117 ? 20.161 28.332 59.956 1.00 26.40 126 GLY A N 1
ATOM 914 C CA . GLY A 1 117 ? 19.449 28.053 58.724 1.00 28.48 126 GLY A CA 1
ATOM 915 C C . GLY A 1 117 ? 20.329 27.938 57.490 1.00 29.90 126 GLY A C 1
ATOM 916 O O . GLY A 1 117 ? 19.821 27.965 56.366 1.00 29.40 126 GLY A O 1
ATOM 917 N N . ASP A 1 118 ? 21.640 27.813 57.685 1.00 29.04 127 ASP A N 1
ATOM 918 C CA . ASP A 1 118 ? 22.561 27.690 56.560 1.00 28.81 127 ASP A CA 1
ATOM 919 C C . ASP A 1 118 ? 23.931 27.259 57.057 1.00 29.36 127 ASP A C 1
ATOM 920 O O . ASP A 1 118 ? 24.746 28.094 57.458 1.00 29.41 127 ASP A O 1
ATOM 925 N N . PHE A 1 119 ? 24.189 25.955 57.031 1.00 29.39 128 PHE A N 1
ATOM 926 C CA . PHE A 1 119 ? 25.469 25.433 57.494 1.00 27.19 128 PHE A CA 1
ATOM 927 C C . PHE A 1 119 ? 25.897 24.232 56.662 1.00 26.34 128 PHE A C 1
ATOM 928 O O . PHE A 1 119 ? 25.134 23.745 55.838 1.00 26.55 128 PHE A O 1
ATOM 936 N N . TRP A 1 120 ? 27.121 23.767 56.879 1.00 25.86 129 TRP A N 1
ATOM 937 C CA . TRP A 1 120 ? 27.659 22.633 56.139 1.00 25.35 129 TRP A CA 1
ATOM 938 C C . TRP A 1 120 ? 28.011 21.471 57.068 1.00 25.74 129 TRP A C 1
ATOM 939 O O . TRP A 1 120 ? 28.302 21.667 58.246 1.00 25.40 129 TRP A O 1
ATOM 958 N N . ARG A 1 122 ? 30.254 17.593 57.047 1.00 23.74 131 ARG A N 1
ATOM 959 C CA . ARG A 1 122 ? 31.225 16.780 56.320 1.00 23.40 131 ARG A CA 1
ATOM 960 C C . ARG A 1 122 ? 31.469 15.509 57.101 1.00 22.55 131 ARG A C 1
ATOM 961 O O . ARG A 1 122 ? 31.685 15.543 58.306 1.00 21.34 131 ARG A O 1
ATOM 969 N N . VAL A 1 123 ? 31.406 14.381 56.409 1.00 23.59 132 VAL A N 1
ATOM 970 C CA . VAL A 1 123 ? 31.639 13.091 57.035 1.00 22.99 132 VAL A CA 1
ATOM 971 C C . VAL A 1 123 ? 32.731 12.394 56.247 1.00 24.08 132 VAL A C 1
ATOM 972 O O . VAL A 1 123 ? 32.678 12.337 55.023 1.00 23.81 132 VAL A O 1
ATOM 976 N N . THR A 1 124 ? 33.736 11.891 56.949 1.00 25.22 133 THR A N 1
ATOM 977 C CA . THR A 1 124 ? 34.823 11.181 56.298 1.00 26.82 133 THR A CA 1
ATOM 978 C C . THR A 1 124 ? 34.848 9.797 56.896 1.00 27.61 133 THR A C 1
ATOM 979 O O . THR A 1 124 ? 34.890 9.635 58.113 1.00 27.76 133 THR A O 1
ATOM 983 N N . SER A 1 125 ? 34.814 8.798 56.029 1.00 29.75 134 SER A N 1
ATOM 984 C CA . SER A 1 125 ? 34.820 7.416 56.469 1.00 31.88 134 SER A CA 1
ATOM 985 C C . SER A 1 125 ? 35.918 6.668 55.743 1.00 33.59 134 SER A C 1
ATOM 986 O O . SER A 1 125 ? 35.721 6.223 54.616 1.00 35.31 134 SER A O 1
ATOM 989 N N . LYS A 1 126 ? 37.085 6.557 56.371 1.00 35.59 135 LYS A N 1
ATOM 990 C CA . LYS A 1 126 ? 38.186 5.822 55.769 1.00 37.81 135 LYS A CA 1
ATOM 991 C C . LYS A 1 126 ? 38.625 4.779 56.779 1.00 38.27 135 LYS A C 1
ATOM 992 O O . LYS A 1 126 ? 38.853 5.084 57.946 1.00 38.40 135 LYS A O 1
ATOM 998 N N . SER A 1 127 ? 38.724 3.539 56.314 1.00 39.78 136 SER A N 1
ATOM 999 C CA . SER A 1 127 ? 39.071 2.415 57.164 1.00 41.06 136 SER A CA 1
ATOM 1000 C C . SER A 1 127 ? 37.811 2.199 57.995 1.00 41.57 136 SER A C 1
ATOM 1001 O O . SER A 1 127 ? 36.704 2.132 57.447 1.00 41.89 136 SER A O 1
ATOM 1004 N N . ASP A 1 128 ? 37.969 2.116 59.312 1.00 40.41 137 ASP A N 1
ATOM 1005 C CA . ASP A 1 128 ? 36.825 1.907 60.194 1.00 38.09 137 ASP A CA 1
ATOM 1006 C C . ASP A 1 128 ? 36.596 3.155 61.025 1.00 34.75 137 ASP A C 1
ATOM 1007 O O . ASP A 1 128 ? 35.893 3.121 62.038 1.00 33.42 137 ASP A O 1
ATOM 1012 N N . VAL A 1 129 ? 37.201 4.253 60.585 1.00 29.83 138 VAL A N 1
ATOM 1013 C CA . VAL A 1 129 ? 37.077 5.523 61.277 1.00 26.69 138 VAL A CA 1
ATOM 1014 C C . VAL A 1 129 ? 36.035 6.448 60.654 1.00 22.81 138 VAL A C 1
ATOM 1015 O O . VAL A 1 129 ? 35.856 6.494 59.438 1.00 20.70 138 VAL A O 1
ATOM 1019 N N . ILE A 1 130 ? 35.342 7.177 61.516 1.00 20.69 139 ILE A N 1
ATOM 1020 C CA . ILE A 1 130 ? 34.333 8.136 61.096 1.00 19.06 139 ILE A CA 1
ATOM 1021 C C . ILE A 1 130 ? 34.736 9.455 61.734 1.00 17.60 139 ILE A C 1
ATOM 1022 O O . ILE A 1 130 ? 34.933 9.528 62.939 1.00 16.91 139 ILE A O 1
ATOM 1027 N N . ARG A 1 131 ? 34.899 10.478 60.909 1.00 19.33 140 ARG A N 1
ATOM 1028 C CA . ARG A 1 131 ? 35.261 11.819 61.363 1.00 20.09 140 ARG A CA 1
ATOM 1029 C C . ARG A 1 131 ? 34.131 12.721 60.903 1.00 19.19 140 ARG A C 1
ATOM 1030 O O . ARG A 1 131 ? 33.828 12.784 59.712 1.00 17.42 140 ARG A O 1
ATOM 1038 N N . ILE A 1 132 ? 33.493 13.404 61.845 1.00 20.19 141 ILE A N 1
ATOM 1039 C CA . ILE A 1 132 ? 32.385 14.291 61.496 1.00 20.06 141 ILE A CA 1
ATOM 1040 C C . ILE A 1 132 ? 32.745 15.731 61.839 1.00 19.81 141 ILE A C 1
ATOM 1041 O O . ILE A 1 132 ? 33.173 16.025 62.956 1.00 20.42 141 ILE A O 1
ATOM 1046 N N . GLN A 1 133 ? 32.587 16.615 60.858 1.00 19.28 142 GLN A N 1
ATOM 1047 C CA . GLN A 1 133 ? 32.887 18.029 61.035 1.00 20.70 142 GLN A CA 1
ATOM 1048 C C . GLN A 1 133 ? 31.730 18.869 60.516 1.00 20.48 142 GLN A C 1
ATOM 1049 O O . GLN A 1 133 ? 30.870 18.380 59.797 1.00 19.89 142 GLN A O 1
ATOM 1055 N N . TYR A 1 134 ? 31.712 20.140 60.891 1.00 21.74 143 TYR A N 1
ATOM 1056 C CA . TYR A 1 134 ? 30.671 21.038 60.418 1.00 23.65 143 TYR A CA 1
ATOM 1057 C C . TYR A 1 134 ? 31.344 22.356 60.050 1.00 23.25 143 TYR A C 1
ATOM 1058 O O . TYR A 1 134 ? 32.522 22.573 60.348 1.00 23.08 143 TYR A O 1
ATOM 1067 N N . SER A 1 135 ? 30.598 23.235 59.396 1.00 23.13 144 SER A N 1
ATOM 1068 C CA . SER A 1 135 ? 31.137 24.521 59.016 1.00 22.77 144 SER A CA 1
ATOM 1069 C C . SER A 1 135 ? 30.030 25.545 59.020 1.00 22.85 144 SER A C 1
ATOM 1070 O O . SER A 1 135 ? 28.890 25.215 58.722 1.00 22.68 144 SER A O 1
ATOM 1073 N N . ILE A 1 136 ? 30.363 26.788 59.353 1.00 25.18 145 ILE A N 1
ATOM 1074 C CA . ILE A 1 136 ? 29.367 27.846 59.377 1.00 27.34 145 ILE A CA 1
ATOM 1075 C C . ILE A 1 136 ? 29.617 28.812 58.237 1.00 29.75 145 ILE A C 1
ATOM 1076 O O . ILE A 1 136 ? 28.809 29.702 57.977 1.00 31.65 145 ILE A O 1
ATOM 1081 N N . ASP A 1 137 ? 30.739 28.641 57.554 1.00 31.21 146 ASP A N 1
ATOM 1082 C CA . ASP A 1 137 ? 31.070 29.538 56.459 1.00 34.24 146 ASP A CA 1
ATOM 1083 C C . ASP A 1 137 ? 31.534 28.816 55.206 1.00 35.29 146 ASP A C 1
ATOM 1084 O O . ASP A 1 137 ? 31.873 29.461 54.212 1.00 36.33 146 ASP A O 1
ATOM 1089 N N . GLY A 1 138 ? 31.549 27.485 55.251 1.00 35.54 147 GLY A N 1
ATOM 1090 C CA . GLY A 1 138 ? 31.985 26.707 54.102 1.00 35.02 147 GLY A CA 1
ATOM 1091 C C . GLY A 1 138 ? 33.500 26.707 53.910 1.00 36.20 147 GLY A C 1
ATOM 1092 O O . GLY A 1 138 ? 34.010 26.141 52.934 1.00 36.92 147 GLY A O 1
ATOM 1093 N N . LYS A 1 139 ? 34.223 27.328 54.842 1.00 35.23 148 LYS A N 1
ATOM 1094 C CA . LYS A 1 139 ? 35.678 27.410 54.755 1.00 35.28 148 LYS A CA 1
ATOM 1095 C C . LYS A 1 139 ? 36.381 26.689 55.904 1.00 34.37 148 LYS A C 1
ATOM 1096 O O . LYS A 1 139 ? 37.366 25.974 55.693 1.00 31.98 148 LYS A O 1
ATOM 1102 N N . ASN A 1 140 ? 35.880 26.895 57.121 1.00 33.49 149 ASN A N 1
ATOM 1103 C CA . ASN A 1 140 ? 36.450 26.255 58.306 1.00 32.38 149 ASN A CA 1
ATOM 1104 C C . ASN A 1 140 ? 35.612 25.068 58.752 1.00 30.29 149 ASN A C 1
ATOM 1105 O O . ASN A 1 140 ? 34.392 25.179 58.900 1.00 29.44 149 ASN A O 1
ATOM 1110 N N . TRP A 1 141 ? 36.276 23.937 58.984 1.00 29.56 150 TRP A N 1
ATOM 1111 C CA . TRP A 1 141 ? 35.583 22.718 59.388 1.00 27.09 150 TRP A CA 1
ATOM 1112 C C . TRP A 1 141 ? 35.991 22.138 60.732 1.00 25.61 150 TRP A C 1
ATOM 1113 O O . TRP A 1 141 ? 36.780 21.197 60.806 1.00 25.12 150 TRP A O 1
ATOM 1124 N N . PRO A 1 142 ? 35.456 22.700 61.823 1.00 24.61 151 PRO A N 1
ATOM 1125 C CA . PRO A 1 142 ? 35.787 22.191 63.157 1.00 23.74 151 PRO A CA 1
ATOM 1126 C C . PRO A 1 142 ? 35.309 20.752 63.336 1.00 24.60 151 PRO A C 1
ATOM 1127 O O . PRO A 1 142 ? 34.317 20.334 62.728 1.00 26.67 151 PRO A O 1
ATOM 1131 N N . LEU A 1 143 ? 36.022 19.995 64.166 1.00 23.94 152 LEU A N 1
ATOM 1132 C CA . LEU A 1 143 ? 35.676 18.610 64.437 1.00 23.36 152 LEU A CA 1
ATOM 1133 C C . LEU A 1 143 ? 34.461 18.565 65.343 1.00 24.52 152 LEU A C 1
ATOM 1134 O O . LEU A 1 143 ? 34.290 19.419 66.216 1.00 25.75 152 LEU A O 1
ATOM 1139 N N . LEU A 1 144 ? 33.629 17.552 65.140 1.00 25.25 153 LEU A N 1
ATOM 1140 C CA . LEU A 1 144 ? 32.418 17.391 65.924 1.00 24.43 153 LEU A CA 1
ATOM 1141 C C . LEU A 1 144 ? 32.477 16.052 66.655 1.00 25.36 153 LEU A C 1
ATOM 1142 O O . LEU A 1 144 ? 32.228 15.978 67.861 1.00 25.34 153 LEU A O 1
ATOM 1147 N N . ARG A 1 145 ? 32.834 14.999 65.920 1.00 23.51 154 ARG A N 1
ATOM 1148 C CA . ARG A 1 145 ? 32.925 13.667 66.494 1.00 23.46 154 ARG A CA 1
ATOM 1149 C C . ARG A 1 145 ? 33.952 12.830 65.724 1.00 23.64 154 ARG A C 1
ATOM 1150 O O . ARG A 1 145 ? 34.131 12.998 64.514 1.00 23.45 154 ARG A O 1
ATOM 1158 N N . LEU A 1 146 ? 34.636 11.947 66.449 1.00 23.13 155 LEU A N 1
ATOM 1159 C CA . LEU A 1 146 ? 35.630 11.044 65.881 1.00 23.98 155 LEU A CA 1
ATOM 1160 C C . LEU A 1 146 ? 35.489 9.702 66.598 1.00 23.63 155 LEU A C 1
ATOM 1161 O O . LEU A 1 146 ? 35.804 9.597 67.779 1.00 22.02 155 LEU A O 1
ATOM 1166 N N . CYS A 1 147 ? 35.023 8.682 65.881 1.00 24.00 156 CYS A N 1
ATOM 1167 C CA . CYS A 1 147 ? 34.835 7.352 66.457 1.00 23.95 156 CYS A CA 1
ATOM 1168 C C . CYS A 1 147 ? 35.131 6.297 65.404 1.00 26.06 156 CYS A C 1
ATOM 1169 O O . CYS A 1 147 ? 35.612 6.619 64.314 1.00 27.39 156 CYS A O 1
ATOM 1172 N N . THR A 1 148 ? 34.856 5.035 65.730 1.00 26.67 157 THR A N 1
ATOM 1173 C CA . THR A 1 148 ? 35.059 3.958 64.775 1.00 29.12 157 THR A CA 1
ATOM 1174 C C . THR A 1 148 ? 33.669 3.446 64.409 1.00 29.73 157 THR A C 1
ATOM 1175 O O . THR A 1 148 ? 32.802 3.347 65.274 1.00 30.29 157 THR A O 1
ATOM 1179 N N . TRP A 1 149 ? 33.467 3.142 63.129 1.00 30.53 158 TRP A N 1
ATOM 1180 C CA . TRP A 1 149 ? 32.193 2.658 62.597 1.00 31.97 158 TRP A CA 1
ATOM 1181 C C . TRP A 1 149 ? 31.636 1.431 63.340 1.00 33.92 158 TRP A C 1
ATOM 1182 O O . TRP A 1 149 ? 32.330 0.426 63.517 1.00 34.18 158 TRP A O 1
ATOM 1193 N N . PRO A 1 150 ? 30.370 1.501 63.790 1.00 34.50 159 PRO A N 1
ATOM 1194 C CA . PRO A 1 150 ? 29.746 0.381 64.511 1.00 35.32 159 PRO A CA 1
ATOM 1195 C C . PRO A 1 150 ? 29.086 -0.662 63.606 1.00 35.31 159 PRO A C 1
ATOM 1196 O O . PRO A 1 150 ? 28.696 -1.736 64.059 1.00 35.27 159 PRO A O 1
ATOM 1200 N N . GLY A 1 151 ? 28.966 -0.341 62.325 1.00 35.69 160 GLY A N 1
ATOM 1201 C CA . GLY A 1 151 ? 28.338 -1.264 61.397 1.00 35.79 160 GLY A CA 1
ATOM 1202 C C . GLY A 1 151 ? 29.296 -2.174 60.654 1.00 35.34 160 GLY A C 1
ATOM 1203 O O . GLY A 1 151 ? 30.370 -2.494 61.148 1.00 32.71 160 GLY A O 1
ATOM 1204 N N . THR A 1 152 ? 28.901 -2.584 59.454 1.00 37.88 161 THR A N 1
ATOM 1205 C CA . THR A 1 152 ? 29.714 -3.474 58.629 1.00 40.60 161 THR A CA 1
ATOM 1206 C C . THR A 1 152 ? 30.287 -2.758 57.401 1.00 41.86 161 THR A C 1
ATOM 1207 O O . THR A 1 152 ? 30.516 -1.548 57.418 1.00 42.46 161 THR A O 1
ATOM 1211 N N . ARG A 1 153 ? 30.509 -3.523 56.336 1.00 43.07 162 ARG A N 1
ATOM 1212 C CA . ARG A 1 153 ? 31.042 -2.988 55.088 1.00 43.81 162 ARG A CA 1
ATOM 1213 C C . ARG A 1 153 ? 30.111 -1.984 54.438 1.00 43.01 162 ARG A C 1
ATOM 1214 O O . ARG A 1 153 ? 30.524 -0.869 54.110 1.00 41.95 162 ARG A O 1
ATOM 1222 N N . LYS A 1 154 ? 28.863 -2.399 54.230 1.00 42.27 163 LYS A N 1
ATOM 1223 C CA . LYS A 1 154 ? 27.865 -1.542 53.604 1.00 41.72 163 LYS A CA 1
ATOM 1224 C C . LYS A 1 154 ? 27.443 -0.395 54.513 1.00 40.00 163 LYS A C 1
ATOM 1225 O O . LYS A 1 154 ? 26.901 -0.615 55.591 1.00 41.37 163 LYS A O 1
ATOM 1231 N N . ARG A 1 155 ? 27.701 0.828 54.064 1.00 38.17 164 ARG A N 1
ATOM 1232 C CA . ARG A 1 155 ? 27.341 2.025 54.809 1.00 35.04 164 ARG A CA 1
ATOM 1233 C C . ARG A 1 155 ? 26.406 2.838 53.919 1.00 33.35 164 ARG A C 1
ATOM 1234 O O . ARG A 1 155 ? 26.668 3.023 52.731 1.00 32.69 164 ARG A O 1
ATOM 1242 N N . PHE A 1 156 ? 25.303 3.299 54.494 1.00 31.40 165 PHE A N 1
ATOM 1243 C CA . PHE A 1 156 ? 24.330 4.099 53.763 1.00 29.95 165 PHE A CA 1
ATOM 1244 C C . PHE A 1 156 ? 24.618 5.549 54.150 1.00 28.94 165 PHE A C 1
ATOM 1245 O O . PHE A 1 156 ? 24.469 5.917 55.310 1.00 30.16 165 PHE A O 1
ATOM 1253 N N . ILE A 1 157 ? 25.042 6.363 53.188 1.00 26.49 166 ILE A N 1
ATOM 1254 C CA . ILE A 1 157 ? 25.378 7.755 53.460 1.00 24.64 166 ILE A CA 1
ATOM 1255 C C . ILE A 1 157 ? 24.385 8.705 52.795 1.00 24.16 166 ILE A C 1
ATOM 1256 O O . ILE A 1 157 ? 24.075 8.558 51.615 1.00 24.54 166 ILE A O 1
ATOM 1261 N N . GLY A 1 158 ? 23.883 9.681 53.545 1.00 24.21 167 GLY A N 1
ATOM 1262 C CA . GLY A 1 158 ? 22.922 10.608 52.971 1.00 24.43 167 GLY A CA 1
ATOM 1263 C C . GLY A 1 158 ? 22.480 11.771 53.845 1.00 24.80 167 GLY A C 1
ATOM 1264 O O . GLY A 1 158 ? 22.981 11.969 54.954 1.00 24.41 167 GLY A O 1
ATOM 1265 N N . VAL A 1 159 ? 21.535 12.548 53.330 1.00 24.37 168 VAL A N 1
ATOM 1266 C CA . VAL A 1 159 ? 21.017 13.701 54.048 1.00 25.79 168 VAL A CA 1
ATOM 1267 C C . VAL A 1 159 ? 19.808 13.294 54.895 1.00 27.38 168 VAL A C 1
ATOM 1268 O O . VAL A 1 159 ? 19.037 12.417 54.511 1.00 27.83 168 VAL A O 1
ATOM 1280 N N . CYS A 1 161 ? 16.490 14.482 57.879 1.00 30.36 170 CYS A N 1
ATOM 1281 C CA . CYS A 1 161 ? 15.577 15.480 58.443 1.00 31.58 170 CYS A CA 1
ATOM 1282 C C . CYS A 1 161 ? 14.609 14.811 59.447 1.00 32.31 170 CYS A C 1
ATOM 1283 O O . CYS A 1 161 ? 14.037 13.765 59.145 1.00 32.83 170 CYS A O 1
ATOM 1286 N N . CYS A 1 162 ? 14.440 15.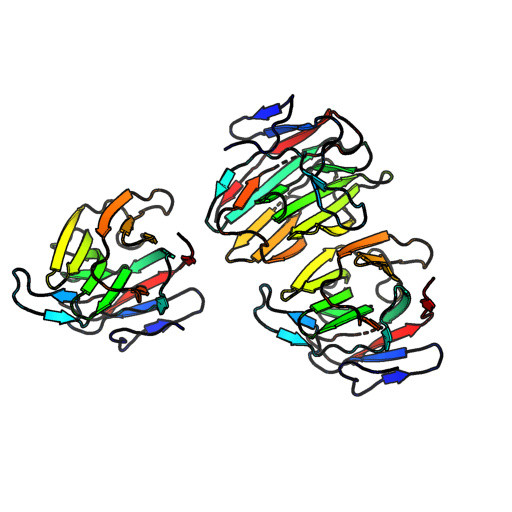405 60.633 1.00 32.36 171 CYS A N 1
ATOM 1287 C CA . CYS A 1 162 ? 13.563 14.857 61.686 1.00 32.57 171 CYS A CA 1
ATOM 1288 C C . CYS A 1 162 ? 12.648 15.864 62.354 1.00 32.24 171 CYS A C 1
ATOM 1289 O O . CYS A 1 162 ? 13.045 17.000 62.602 1.00 31.24 171 CYS A O 1
ATOM 1292 N N . SER A 1 163 ? 11.446 15.406 62.703 1.00 32.29 172 SER A N 1
ATOM 1293 C CA . SER A 1 163 ? 10.436 16.217 63.387 1.00 32.95 172 SER A CA 1
ATOM 1294 C C . SER A 1 163 ? 9.870 15.396 64.531 1.00 34.22 172 SER A C 1
ATOM 1295 O O . SER A 1 163 ? 8.743 14.904 64.442 1.00 33.89 172 SER A O 1
ATOM 1298 N N . PRO A 1 164 ? 10.638 15.236 65.622 1.00 35.07 173 PRO A N 1
ATOM 1299 C CA . PRO A 1 164 ? 10.171 14.450 66.773 1.00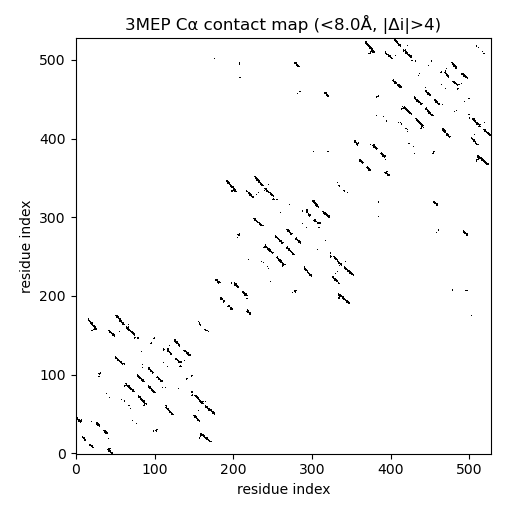 35.32 173 PRO A CA 1
ATOM 1300 C C . PRO A 1 164 ? 8.867 14.929 67.419 1.00 36.06 173 PRO A C 1
ATOM 1301 O O . PRO A 1 164 ? 8.053 14.116 67.857 1.00 36.82 173 PRO A O 1
ATOM 1305 N N . LYS A 1 165 ? 8.663 16.240 67.478 1.00 37.47 174 LYS A N 1
ATOM 1306 C CA . LYS A 1 165 ? 7.462 16.775 68.116 1.00 38.77 174 LYS A CA 1
ATOM 1307 C C . LYS A 1 165 ? 6.522 17.522 67.177 1.00 39.44 174 LYS A C 1
ATOM 1308 O O . LYS A 1 165 ? 5.517 18.074 67.622 1.00 40.06 174 LYS A O 1
ATOM 1314 N N . ARG A 1 166 ? 6.838 17.547 65.888 1.00 40.09 175 ARG A N 1
ATOM 1315 C CA . ARG A 1 166 ? 6.000 18.259 64.926 1.00 39.52 175 ARG A CA 1
ATOM 1316 C C . ARG A 1 166 ? 5.959 17.535 63.593 1.00 39.26 175 ARG A C 1
ATOM 1317 O O . ARG A 1 166 ? 6.279 16.348 63.485 1.00 39.84 175 ARG A O 1
ATOM 1325 N N . LYS A 1 167 ? 5.582 18.299 62.576 1.00 39.39 176 LYS A N 1
ATOM 1326 C CA . LYS A 1 167 ? 5.478 17.828 61.207 1.00 37.64 176 LYS A CA 1
ATOM 1327 C C . LYS A 1 167 ? 5.760 19.022 60.305 1.00 36.10 176 LYS A C 1
ATOM 1328 O O . LYS A 1 167 ? 5.465 20.164 60.674 1.00 33.99 176 LYS A O 1
ATOM 1334 N N . GLY A 1 168 ? 6.353 18.765 59.142 1.00 34.79 177 GLY A N 1
ATOM 1335 C CA . GLY A 1 168 ? 6.612 19.845 58.205 1.00 33.60 177 GLY A CA 1
ATOM 1336 C C . GLY A 1 168 ? 7.965 20.530 58.161 1.00 32.53 177 GLY A C 1
ATOM 1337 O O . GLY A 1 168 ? 8.134 21.470 57.391 1.00 33.34 177 GLY A O 1
ATOM 1338 N N . LEU A 1 169 ? 8.926 20.113 58.971 1.00 31.28 178 LEU A N 1
ATOM 1339 C CA . LEU A 1 169 ? 10.228 20.761 58.904 1.00 30.41 178 LEU A CA 1
ATOM 1340 C C . LEU A 1 169 ? 10.751 20.552 57.486 1.00 28.94 178 LEU A C 1
ATOM 1341 O O . LEU A 1 169 ? 10.938 19.423 57.052 1.00 28.91 178 LEU A O 1
ATOM 1346 N N . SER A 1 170 ? 10.964 21.641 56.761 1.00 27.56 179 SER A N 1
ATOM 1347 C CA . SER A 1 170 ? 11.457 21.553 55.397 1.00 26.98 179 SER A CA 1
ATOM 1348 C C . SER A 1 170 ? 12.957 21.818 55.342 1.00 26.57 179 SER A C 1
ATOM 1349 O O . SER A 1 170 ? 13.427 22.897 55.710 1.00 25.92 179 SER A O 1
ATOM 1352 N N . ALA A 1 171 ? 13.712 20.834 54.869 1.00 26.57 180 ALA A N 1
ATOM 1353 C CA . ALA A 1 171 ? 15.155 20.971 54.795 1.00 25.75 180 ALA A CA 1
ATOM 1354 C C . ALA A 1 171 ? 15.662 20.872 53.365 1.00 25.90 180 ALA A C 1
ATOM 1355 O O . ALA A 1 171 ? 15.356 19.913 52.658 1.00 25.53 180 ALA A O 1
ATOM 1357 N N . GLU A 1 172 ? 16.442 21.865 52.945 1.00 26.19 181 GLU A N 1
ATOM 1358 C CA . GLU A 1 172 ? 17.011 21.875 51.602 1.00 27.41 181 GLU A CA 1
ATOM 1359 C C . GLU A 1 172 ? 18.499 21.513 51.655 1.00 26.73 181 GLU A C 1
ATOM 1360 O O . GLU A 1 172 ? 19.264 22.088 52.426 1.00 27.88 181 GLU A O 1
ATOM 1366 N N . PHE A 1 173 ? 18.900 20.555 50.831 1.00 25.94 182 PHE A N 1
ATOM 1367 C CA . PHE A 1 173 ? 20.284 20.107 50.780 1.00 25.97 182 PHE A CA 1
ATOM 1368 C C . PHE A 1 173 ? 20.868 20.420 49.408 1.00 26.96 182 PHE A C 1
ATOM 1369 O O . PHE A 1 173 ? 20.332 19.996 48.390 1.00 27.70 182 PHE A O 1
ATOM 1377 N N . THR A 1 174 ? 21.963 21.167 49.381 1.00 28.16 183 THR A N 1
ATOM 1378 C CA . THR A 1 174 ? 22.605 21.525 48.122 1.00 28.06 183 THR A CA 1
ATOM 1379 C C . THR A 1 174 ? 24.107 21.291 48.222 1.00 30.05 183 THR A C 1
ATOM 1380 O O . THR A 1 174 ? 24.608 20.869 49.268 1.00 30.31 183 THR A O 1
ATOM 1384 N N . GLU A 1 175 ? 24.824 21.568 47.135 1.00 30.49 184 GLU A N 1
ATOM 1385 C CA . GLU A 1 175 ? 26.275 21.392 47.124 1.00 31.03 184 GLU A CA 1
ATOM 1386 C C . GLU A 1 175 ? 26.672 20.037 47.697 1.00 30.18 184 GLU A C 1
ATOM 1387 O O . GLU A 1 175 ? 27.637 19.922 48.452 1.00 31.07 184 GLU A O 1
ATOM 1393 N N . ILE A 1 176 ? 25.910 19.014 47.336 1.00 29.69 185 ILE A N 1
ATOM 1394 C CA . ILE A 1 176 ? 26.172 17.664 47.798 1.00 28.74 185 ILE A CA 1
ATOM 1395 C C . ILE A 1 176 ? 27.368 17.108 47.059 1.00 28.86 185 ILE A C 1
ATOM 1396 O O . ILE A 1 176 ? 27.455 17.215 45.839 1.00 28.23 185 ILE A O 1
ATOM 1401 N N . LEU A 1 177 ? 28.284 16.508 47.808 1.00 30.00 186 LEU A N 1
ATOM 1402 C CA . LEU A 1 177 ? 29.468 15.942 47.210 1.00 30.13 186 LEU A CA 1
ATOM 1403 C C . LEU A 1 177 ? 29.923 14.689 47.930 1.00 30.15 186 LEU A C 1
ATOM 1404 O O . LEU A 1 177 ? 30.431 14.747 49.044 1.00 30.75 186 LEU A O 1
ATOM 1409 N N . LEU A 1 178 ? 29.720 13.549 47.284 1.00 31.04 187 LEU A N 1
ATOM 1410 C CA . LEU A 1 178 ? 30.139 12.266 47.830 1.00 30.90 187 LEU A CA 1
ATOM 1411 C C . LEU A 1 178 ? 31.388 11.873 47.032 1.00 32.50 187 LEU A C 1
ATOM 1412 O O . LEU A 1 178 ? 31.349 11.804 45.804 1.00 30.23 187 LEU A O 1
ATOM 1417 N N . THR A 1 179 ? 32.494 11.612 47.720 1.00 34.60 188 THR A N 1
ATOM 1418 C CA . THR A 1 179 ? 33.721 11.271 47.015 1.00 35.88 188 THR A CA 1
ATOM 1419 C C . THR A 1 179 ? 34.758 10.511 47.841 1.00 37.40 188 THR A C 1
ATOM 1420 O O . THR A 1 179 ? 34.505 10.136 48.985 1.00 37.58 188 THR A O 1
ATOM 1424 N N . THR A 1 180 ? 35.927 10.271 47.247 1.00 38.46 189 THR A N 1
ATOM 1425 C CA . THR A 1 180 ? 36.995 9.576 47.950 1.00 39.62 189 THR A CA 1
ATOM 1426 C C . THR A 1 180 ? 37.401 10.471 49.107 1.00 39.07 189 THR A C 1
ATOM 1427 O O . THR A 1 180 ? 37.346 11.692 49.006 1.00 39.02 189 THR A O 1
ATOM 1431 N N . PRO A 1 181 ? 37.823 9.877 50.224 1.00 39.74 190 PRO A N 1
ATOM 1432 C CA . PRO A 1 181 ? 38.221 10.698 51.373 1.00 40.75 190 PRO A CA 1
ATOM 1433 C C . PRO A 1 181 ? 39.334 11.711 51.076 1.00 41.51 190 PRO A C 1
ATOM 1434 O O . PRO A 1 181 ? 39.914 11.636 49.974 1.00 43.01 190 PRO A O 1
ATOM 1438 N N . ASN B 1 4 ? 33.992 3.710 0.842 1.00 39.80 13 ASN B N 1
ATOM 1439 C CA . ASN B 1 4 ? 33.398 2.347 0.803 1.00 39.71 13 ASN B CA 1
ATOM 1440 C C . ASN B 1 4 ? 32.056 2.284 1.543 1.00 37.85 13 ASN B C 1
ATOM 1441 O O . ASN B 1 4 ? 31.039 1.978 0.925 1.00 37.94 13 ASN B O 1
ATOM 1446 N N . THR B 1 5 ? 32.030 2.584 2.844 1.00 35.55 14 THR B N 1
ATOM 1447 C CA . THR B 1 5 ? 30.769 2.510 3.598 1.00 33.88 14 THR B CA 1
ATOM 1448 C C . THR B 1 5 ? 30.312 3.782 4.299 1.00 32.29 14 THR B C 1
ATOM 1449 O O . THR B 1 5 ? 30.950 4.826 4.205 1.00 31.86 14 THR B O 1
ATOM 1453 N N . TRP B 1 6 ? 29.208 3.661 5.032 1.00 30.18 15 TRP B N 1
ATOM 1454 C CA . TRP B 1 6 ? 28.598 4.782 5.740 1.00 28.66 15 TRP B CA 1
ATOM 1455 C C . TRP B 1 6 ? 28.407 4.568 7.239 1.00 28.54 15 TRP B C 1
ATOM 1456 O O . TRP B 1 6 ? 28.285 3.434 7.711 1.00 27.92 15 TRP B O 1
ATOM 1467 N N . ILE B 1 7 ? 28.408 5.674 7.983 1.00 27.45 16 ILE B N 1
ATOM 1468 C CA . ILE B 1 7 ? 28.106 5.641 9.408 1.00 24.53 16 ILE B CA 1
ATOM 1469 C C . ILE B 1 7 ? 26.857 6.512 9.440 1.00 23.42 16 ILE B C 1
ATOM 1470 O O . ILE B 1 7 ? 26.927 7.720 9.177 1.00 21.69 16 ILE B O 1
ATOM 1475 N N . ASN B 1 8 ? 25.716 5.883 9.718 1.00 22.11 17 ASN B N 1
ATOM 1476 C CA . ASN B 1 8 ? 24.429 6.569 9.754 1.00 21.62 17 ASN B CA 1
ATOM 1477 C C . ASN B 1 8 ? 24.117 7.247 8.418 1.00 22.17 17 ASN B C 1
ATOM 1478 O O . ASN B 1 8 ? 23.930 8.465 8.354 1.00 23.12 17 ASN B O 1
ATOM 1483 N N . ARG B 1 9 ? 24.078 6.450 7.352 1.00 21.89 18 ARG B N 1
ATOM 1484 C CA . ARG B 1 9 ? 23.778 6.951 6.011 1.00 21.46 18 ARG B CA 1
ATOM 1485 C C . ARG B 1 9 ? 22.531 7.827 6.074 1.00 22.99 18 ARG B C 1
ATOM 1486 O O . ARG B 1 9 ? 21.470 7.379 6.529 1.00 22.82 18 ARG B O 1
ATOM 1494 N N . PRO B 1 10 ? 22.635 9.080 5.590 1.00 22.64 19 PRO B N 1
ATOM 1495 C CA . PRO B 1 10 ? 21.503 10.000 5.618 1.00 22.82 19 PRO B CA 1
ATOM 1496 C C . PRO B 1 10 ? 20.427 9.661 4.612 1.00 24.88 19 PRO B C 1
ATOM 1497 O O . PRO B 1 10 ? 20.610 8.847 3.704 1.00 26.20 19 PRO B O 1
ATOM 1501 N N . GLU B 1 11 ? 19.289 10.300 4.782 1.00 26.75 20 GLU B N 1
ATOM 1502 C CA . GLU B 1 11 ? 18.190 10.080 3.884 1.00 28.28 20 GLU B CA 1
ATOM 1503 C C . GLU B 1 11 ? 18.579 10.548 2.488 1.00 28.10 20 GLU B C 1
ATOM 1504 O O . GLU B 1 11 ? 18.342 9.850 1.503 1.00 27.75 20 GLU B O 1
ATOM 1510 N N . TYR B 1 12 ? 19.183 11.727 2.402 1.00 27.78 21 TYR B N 1
ATOM 1511 C CA . TYR B 1 12 ? 19.590 12.275 1.111 1.00 28.85 21 TYR B CA 1
ATOM 1512 C C . TYR B 1 12 ? 21.101 12.395 1.019 1.00 27.99 21 TYR B C 1
ATOM 1513 O O . TYR B 1 12 ? 21.758 12.766 1.985 1.00 25.13 21 TYR B O 1
ATOM 1522 N N . SER B 1 13 ? 21.647 12.082 -0.152 1.00 29.30 22 SER B N 1
ATOM 1523 C CA . SER B 1 13 ? 23.086 12.170 -0.371 1.00 30.31 22 SER B CA 1
ATOM 1524 C C . SER B 1 13 ? 23.457 11.915 -1.826 1.00 32.90 22 SER B C 1
ATOM 1525 O O . SER B 1 13 ? 22.613 11.557 -2.644 1.00 35.13 22 SER B O 1
ATOM 1528 N N . GLU B 1 14 ? 24.732 12.115 -2.142 1.00 34.39 23 GLU B N 1
ATOM 1529 C CA . GLU B 1 14 ? 25.246 11.894 -3.484 1.00 35.19 23 GLU B CA 1
ATOM 1530 C C . GLU B 1 14 ? 26.660 11.371 -3.335 1.00 35.93 23 GLU B C 1
ATOM 1531 O O . GLU B 1 14 ? 27.446 11.902 -2.562 1.00 35.39 23 GLU B O 1
ATOM 1537 N N . VAL B 1 15 ? 26.983 10.326 -4.074 1.00 37.75 24 VAL B N 1
ATOM 1538 C CA . VAL B 1 15 ? 28.316 9.758 -4.012 1.00 40.09 24 VAL B CA 1
ATOM 1539 C C . VAL B 1 15 ? 28.850 9.552 -5.424 1.00 42.37 24 VAL B C 1
ATOM 1540 O O . VAL B 1 15 ? 28.420 8.634 -6.111 1.00 43.06 24 VAL B O 1
ATOM 1544 N N . SER B 1 16 ? 29.767 10.420 -5.853 1.00 44.98 25 SER B N 1
ATOM 1545 C CA . SER B 1 16 ? 30.371 10.331 -7.187 1.00 46.93 25 SER B CA 1
ATOM 1546 C C . SER B 1 16 ? 31.805 9.889 -7.014 1.00 47.64 25 SER B C 1
ATOM 1547 O O . SER B 1 16 ? 32.251 9.678 -5.888 1.00 47.39 25 SER B O 1
ATOM 1550 N N . GLU B 1 17 ? 32.535 9.750 -8.116 1.00 50.09 26 GLU B N 1
ATOM 1551 C CA . GLU B 1 17 ? 33.926 9.308 -8.017 1.00 52.05 26 GLU B CA 1
ATOM 1552 C C . GLU B 1 17 ? 34.828 10.343 -7.343 1.00 51.33 26 GLU B C 1
ATOM 1553 O O . GLU B 1 17 ? 35.790 9.983 -6.659 1.00 50.87 26 GLU B O 1
ATOM 1559 N N . ASP B 1 18 ? 34.512 11.622 -7.525 1.00 49.90 27 ASP B N 1
ATOM 1560 C CA . ASP B 1 18 ? 35.312 12.677 -6.920 1.00 49.20 27 ASP B CA 1
ATOM 1561 C C . ASP B 1 18 ? 34.483 13.782 -6.260 1.00 47.12 27 ASP B C 1
ATOM 1562 O O . ASP B 1 18 ? 34.884 14.951 -6.237 1.00 47.05 27 ASP B O 1
ATOM 1567 N N . ARG B 1 19 ? 33.329 13.407 -5.716 1.00 43.66 28 ARG B N 1
ATOM 1568 C CA . ARG B 1 19 ? 32.460 14.364 -5.045 1.00 39.33 28 ARG B CA 1
ATOM 1569 C C . ARG B 1 19 ? 31.465 13.650 -4.141 1.00 36.24 28 ARG B C 1
ATOM 1570 O O . ARG B 1 19 ? 30.857 12.655 -4.535 1.00 36.31 28 ARG B O 1
ATOM 1578 N N . ILE B 1 20 ? 31.302 14.160 -2.927 1.00 33.56 29 ILE B N 1
ATOM 1579 C CA . ILE B 1 20 ? 30.368 13.571 -1.973 1.00 31.27 29 ILE B CA 1
ATOM 1580 C C . ILE B 1 20 ? 29.507 14.643 -1.327 1.00 30.32 29 ILE B C 1
ATOM 1581 O O . ILE B 1 20 ? 30.019 15.630 -0.806 1.00 31.50 29 ILE B O 1
ATOM 1586 N N . VAL B 1 21 ? 28.194 14.453 -1.384 1.00 28.66 30 VAL B N 1
ATOM 1587 C CA . VAL B 1 21 ? 27.262 15.400 -0.790 1.00 28.19 30 VAL B CA 1
ATOM 1588 C C . VAL B 1 21 ? 26.481 14.720 0.317 1.00 28.22 30 VAL B C 1
ATOM 1589 O O . VAL B 1 21 ? 25.872 13.672 0.108 1.00 28.85 30 VAL B O 1
ATOM 1593 N N . ILE B 1 22 ? 26.516 15.310 1.503 1.00 28.05 31 ILE B N 1
ATOM 1594 C CA . ILE B 1 22 ? 25.786 14.766 2.634 1.00 27.78 31 ILE B CA 1
ATOM 1595 C C . ILE B 1 22 ? 24.761 15.789 3.086 1.00 26.31 31 ILE B C 1
ATOM 1596 O O . ILE B 1 22 ? 25.103 16.950 3.332 1.00 26.57 31 ILE B O 1
ATOM 1601 N N . VAL B 1 23 ? 23.504 15.367 3.155 1.00 25.27 32 VAL B N 1
ATOM 1602 C CA . VAL B 1 23 ? 22.432 16.239 3.623 1.00 25.51 32 VAL B CA 1
ATOM 1603 C C . VAL B 1 23 ? 22.038 15.639 4.955 1.00 25.06 32 VAL B C 1
ATOM 1604 O O . VAL B 1 23 ? 21.545 14.521 5.028 1.00 25.90 32 VAL B O 1
ATOM 1608 N N . SER B 1 24 ? 22.272 16.384 6.019 1.00 25.25 33 SER B N 1
ATOM 1609 C CA . SER B 1 24 ? 21.983 15.882 7.356 1.00 27.11 33 SER B CA 1
ATOM 1610 C C . SER B 1 24 ? 20.518 15.588 7.657 1.00 26.67 33 SER B C 1
ATOM 1611 O O . SER B 1 24 ? 19.618 16.220 7.113 1.00 26.85 33 SER B O 1
ATOM 1614 N N . ASP B 1 25 ? 20.302 14.607 8.528 1.00 28.09 34 ASP B N 1
ATOM 1615 C CA . ASP B 1 25 ? 18.964 14.245 8.975 1.00 28.98 34 ASP B CA 1
ATOM 1616 C C . ASP B 1 25 ? 18.744 15.083 10.235 1.00 29.26 34 ASP B C 1
ATOM 1617 O O . ASP B 1 25 ? 19.681 15.701 10.738 1.00 29.72 34 ASP B O 1
ATOM 1622 N N . ALA B 1 26 ? 17.518 15.102 10.742 1.00 30.69 35 ALA B N 1
ATOM 1623 C CA . ALA B 1 26 ? 17.188 15.889 11.925 1.00 29.84 35 ALA B CA 1
ATOM 1624 C C . ALA B 1 26 ? 17.930 15.491 13.193 1.00 30.69 35 ALA B C 1
ATOM 1625 O O . ALA B 1 26 ? 18.108 14.313 13.480 1.00 29.34 35 ALA B O 1
ATOM 1627 N N . ASN B 1 27 ? 18.363 16.499 13.945 1.00 31.76 36 ASN B N 1
ATOM 1628 C CA . ASN B 1 27 ? 19.052 16.301 15.220 1.00 32.66 36 ASN B CA 1
ATOM 1629 C C . ASN B 1 27 ? 20.131 15.220 15.217 1.00 31.75 36 ASN B C 1
ATOM 1630 O O . ASN B 1 27 ? 20.068 14.255 15.985 1.00 31.32 36 ASN B O 1
ATOM 1635 N N . THR B 1 28 ? 21.123 15.401 14.354 1.00 30.57 37 THR B N 1
ATOM 1636 C CA . THR B 1 28 ? 22.233 14.466 14.237 1.00 29.15 37 THR B CA 1
ATOM 1637 C C . THR B 1 28 ? 23.467 15.074 14.886 1.00 28.15 37 THR B C 1
ATOM 1638 O O . THR B 1 28 ? 23.719 16.272 14.750 1.00 27.96 37 THR B O 1
ATOM 1642 N N . ASP B 1 29 ? 24.242 14.254 15.591 1.00 28.44 38 ASP B N 1
ATOM 1643 C CA . ASP B 1 29 ? 25.423 14.773 16.272 1.00 28.51 38 ASP B CA 1
ATOM 1644 C C . ASP B 1 29 ? 26.359 13.692 16.829 1.00 28.16 38 ASP B C 1
ATOM 1645 O O . ASP B 1 29 ? 26.045 12.504 16.807 1.00 28.48 38 ASP B O 1
ATOM 1650 N N . PHE B 1 30 ? 27.525 14.118 17.306 1.00 27.26 39 PHE B N 1
ATOM 1651 C CA . PHE B 1 30 ? 28.519 13.210 17.889 1.00 26.01 39 PHE B CA 1
ATOM 1652 C C . PHE B 1 30 ? 29.021 13.817 19.199 1.00 26.06 39 PHE B C 1
ATOM 1653 O O . PHE B 1 30 ? 29.662 14.877 19.210 1.00 24.86 39 PHE B O 1
ATOM 1661 N N . TRP B 1 31 ? 28.730 13.149 20.305 1.00 26.77 40 TRP B N 1
ATOM 1662 C CA . TRP B 1 31 ? 29.159 13.641 21.604 1.00 27.96 40 TRP B CA 1
ATOM 1663 C C . TRP B 1 31 ? 29.017 12.548 22.644 1.00 29.05 40 TRP B C 1
ATOM 1664 O O . TRP B 1 31 ? 28.046 11.779 22.625 1.00 29.19 40 TRP B O 1
ATOM 1675 N N . GLU B 1 32 ? 29.979 12.488 23.560 1.00 29.88 41 GLU B N 1
ATOM 1676 C CA . GLU B 1 32 ? 29.968 11.458 24.578 1.00 29.09 41 GLU B CA 1
ATOM 1677 C C . GLU B 1 32 ? 30.129 11.947 26.021 1.00 29.65 41 GLU B C 1
ATOM 1678 O O . GLU B 1 32 ? 31.217 12.366 26.434 1.00 30.11 41 GLU B O 1
ATOM 1684 N N . ASN B 1 33 ? 29.020 11.920 26.763 1.00 29.30 42 ASN B N 1
ATOM 1685 C CA . ASN B 1 33 ? 28.978 12.257 28.188 1.00 28.87 42 ASN B CA 1
ATOM 1686 C C . ASN B 1 33 ? 29.359 13.644 28.709 1.00 29.61 42 ASN B C 1
ATOM 1687 O O . ASN B 1 33 ? 28.520 14.367 29.251 1.00 31.22 42 ASN B O 1
ATOM 1692 N N . THR B 1 34 ? 30.639 13.981 28.588 1.00 29.39 43 THR B N 1
ATOM 1693 C CA . THR B 1 34 ? 31.179 15.240 29.090 1.00 28.75 43 THR B CA 1
ATOM 1694 C C . THR B 1 34 ? 30.235 16.425 29.196 1.00 28.83 43 THR B C 1
ATOM 1695 O O . THR B 1 34 ? 29.732 16.927 28.196 1.00 27.09 43 THR B O 1
ATOM 1699 N N . TYR B 1 35 ? 30.012 16.861 30.432 1.00 29.84 44 TYR B N 1
ATOM 1700 C CA . TYR B 1 35 ? 29.159 18.001 30.740 1.00 30.73 44 TYR B CA 1
ATOM 1701 C C . TYR B 1 35 ? 27.672 17.908 30.372 1.00 32.15 44 TYR B C 1
ATOM 1702 O O . TYR B 1 35 ? 26.814 18.029 31.239 1.00 32.10 44 TYR B O 1
ATOM 1711 N N . TYR B 1 36 ? 27.371 17.706 29.094 1.00 33.83 45 TYR B N 1
ATOM 1712 C CA . TYR B 1 36 ? 25.986 17.645 28.636 1.00 35.84 45 TYR B CA 1
ATOM 1713 C C . TYR B 1 36 ? 25.200 16.434 29.128 1.00 36.85 45 TYR B C 1
ATOM 1714 O O . TYR B 1 36 ? 23.971 16.452 29.157 1.00 35.94 45 TYR B O 1
ATOM 1723 N N . ASP B 1 37 ? 25.923 15.392 29.516 1.00 39.74 46 ASP B N 1
ATOM 1724 C CA . ASP B 1 37 ? 25.329 14.163 30.038 1.00 42.93 46 ASP B CA 1
ATOM 1725 C C . ASP B 1 37 ? 24.465 13.341 29.090 1.00 42.75 46 ASP B C 1
ATOM 1726 O O . ASP B 1 37 ? 23.546 12.652 29.522 1.00 43.23 46 ASP B O 1
ATOM 1731 N N . PHE B 1 38 ? 24.749 13.425 27.798 1.00 42.42 47 PHE B N 1
ATOM 1732 C CA . PHE B 1 38 ? 24.030 12.625 26.829 1.00 40.97 47 PHE B CA 1
ATOM 1733 C C . PHE B 1 38 ? 25.042 11.981 25.890 1.00 41.79 47 PHE B C 1
ATOM 1734 O O . PHE B 1 38 ? 26.184 12.429 25.788 1.00 43.09 47 PHE B O 1
ATOM 1742 N N . SER B 1 39 ? 24.636 10.902 25.237 1.00 40.81 48 SER B N 1
ATOM 1743 C CA . SER B 1 39 ? 25.513 10.213 24.310 1.00 38.27 48 SER B CA 1
ATOM 1744 C C . SER B 1 39 ? 24.890 10.252 22.925 1.00 37.22 48 SER B C 1
ATOM 1745 O O . SER B 1 39 ? 23.899 9.571 22.670 1.00 36.99 48 SER B O 1
ATOM 1748 N N . HIS B 1 40 ? 25.451 11.072 22.042 1.00 35.83 49 HIS B N 1
ATOM 1749 C CA . HIS B 1 40 ? 24.948 11.166 20.677 1.00 33.63 49 HIS B CA 1
ATOM 1750 C C . HIS B 1 40 ? 25.915 10.488 19.711 1.00 31.95 49 HIS B C 1
ATOM 1751 O O . HIS B 1 40 ? 27.121 10.736 19.741 1.00 32.54 49 HIS B O 1
ATOM 1758 N N . TYR B 1 41 ? 25.381 9.618 18.863 1.00 29.77 50 TYR B N 1
ATOM 1759 C CA . TYR B 1 41 ? 26.183 8.933 17.862 1.00 26.64 50 TYR B CA 1
ATOM 1760 C C . TYR B 1 41 ? 25.295 8.796 16.635 1.00 25.12 50 TYR B C 1
ATOM 1761 O O . TYR B 1 41 ? 25.079 7.702 16.126 1.00 26.59 50 TYR B O 1
ATOM 1770 N N . THR B 1 42 ? 24.781 9.926 16.161 1.00 24.22 51 THR B N 1
ATOM 1771 C CA . THR B 1 42 ? 23.877 9.929 15.026 1.00 23.44 51 THR B CA 1
ATOM 1772 C C . THR B 1 42 ? 24.366 10.746 13.843 1.00 23.75 51 THR B C 1
ATOM 1773 O O . THR B 1 42 ? 23.652 10.896 12.854 1.00 22.37 51 THR B O 1
ATOM 1777 N N . GLY B 1 43 ? 25.585 11.267 13.936 1.00 24.40 52 GLY B N 1
ATOM 1778 C CA . GLY B 1 43 ? 26.130 12.050 12.837 1.00 23.64 52 GLY B CA 1
ATOM 1779 C C . GLY B 1 43 ? 26.410 11.211 11.602 1.00 22.37 52 GLY B C 1
ATOM 1780 O O . GLY B 1 43 ? 26.586 10.003 11.688 1.00 24.42 52 GLY B O 1
ATOM 1781 N N . HIS B 1 44 ? 26.471 11.857 10.447 1.00 23.21 53 HIS B N 1
ATOM 1782 C CA . HIS B 1 44 ? 26.721 11.155 9.195 1.00 23.82 53 HIS B CA 1
ATOM 1783 C C . HIS B 1 44 ? 28.188 11.160 8.791 1.00 24.63 53 HIS B C 1
ATOM 1784 O O . HIS B 1 44 ? 28.846 12.197 8.812 1.00 24.37 53 HIS B O 1
ATOM 1791 N N . VAL B 1 45 ? 28.694 9.992 8.419 1.00 25.37 54 VAL B N 1
ATOM 1792 C CA . VAL B 1 45 ? 30.076 9.868 7.995 1.00 25.27 54 VAL B CA 1
ATOM 1793 C C . VAL B 1 45 ? 30.177 8.934 6.801 1.00 26.25 54 VAL B C 1
ATOM 1794 O O . VAL B 1 45 ? 29.597 7.856 6.802 1.00 27.43 54 VAL B O 1
ATOM 1798 N N . TYR B 1 46 ? 30.919 9.351 5.787 1.00 26.40 55 TYR B N 1
ATOM 1799 C CA . TYR B 1 46 ? 31.115 8.519 4.616 1.00 27.73 55 TYR B CA 1
ATOM 1800 C C . TYR B 1 46 ? 32.612 8.343 4.429 1.00 27.91 55 TYR B C 1
ATOM 1801 O O . TYR B 1 46 ? 33.336 9.323 4.279 1.00 28.13 55 TYR B O 1
ATOM 1810 N N . GLY B 1 47 ? 33.072 7.098 4.443 1.00 29.39 56 GLY B N 1
ATOM 1811 C CA . GLY B 1 47 ? 34.491 6.832 4.278 1.00 30.90 56 GLY B CA 1
ATOM 1812 C C . GLY B 1 47 ? 34.818 5.351 4.205 1.00 33.03 56 GLY B C 1
ATOM 1813 O O . GLY B 1 47 ? 34.060 4.564 3.623 1.00 33.88 56 GLY B O 1
ATOM 1814 N N . LYS B 1 48 ? 35.941 4.961 4.799 1.00 33.12 57 LYS B N 1
ATOM 1815 C CA . LYS B 1 48 ? 36.348 3.566 4.770 1.00 35.53 57 LYS B CA 1
ATOM 1816 C C . LYS B 1 48 ? 37.305 3.235 5.891 1.00 37.10 57 LYS B C 1
ATOM 1817 O O . LYS B 1 48 ? 37.994 4.113 6.414 1.00 37.58 57 LYS B O 1
ATOM 1823 N N . GLU B 1 49 ? 37.354 1.956 6.245 1.00 38.68 58 GLU B N 1
ATOM 1824 C CA . GLU B 1 49 ? 38.250 1.495 7.286 1.00 39.49 58 GLU B CA 1
ATOM 1825 C C . GLU B 1 49 ? 39.621 1.204 6.708 1.00 38.56 58 GLU B C 1
ATOM 1826 O O . GLU B 1 49 ? 39.756 0.759 5.564 1.00 37.96 58 GLU B O 1
ATOM 1832 N N . THR B 1 50 ? 40.640 1.483 7.508 1.00 38.24 59 THR B N 1
ATOM 1833 C CA . THR B 1 50 ? 42.016 1.245 7.118 1.00 38.68 59 THR B CA 1
ATOM 1834 C C . THR B 1 50 ? 42.769 0.858 8.383 1.00 40.10 59 THR B C 1
ATOM 1835 O O . THR B 1 50 ? 42.407 1.279 9.479 1.00 39.24 59 THR B O 1
ATOM 1839 N N . GLU B 1 51 ? 43.804 0.041 8.234 1.00 42.36 60 GLU B N 1
ATOM 1840 C CA . GLU B 1 51 ? 44.590 -0.387 9.383 1.00 43.67 60 GLU B CA 1
ATOM 1841 C C . GLU B 1 51 ? 46.030 0.070 9.242 1.00 42.43 60 GLU B C 1
ATOM 1842 O O . GLU B 1 51 ? 46.911 -0.416 9.946 1.00 43.92 60 GLU B O 1
ATOM 1848 N N . SER B 1 52 ? 46.265 1.015 8.337 1.00 39.37 61 SER B N 1
ATOM 1849 C CA . SER B 1 52 ? 47.610 1.526 8.131 1.00 37.44 61 SER B CA 1
ATOM 1850 C C . SER B 1 52 ? 47.632 3.038 8.295 1.00 35.85 61 SER B C 1
ATOM 1851 O O . SER B 1 52 ? 46.586 3.685 8.341 1.00 35.02 61 SER B O 1
ATOM 1854 N N . ASP B 1 53 ? 48.834 3.593 8.395 1.00 34.04 62 ASP B N 1
ATOM 1855 C CA . ASP B 1 53 ? 48.994 5.026 8.534 1.00 32.37 62 ASP B CA 1
ATOM 1856 C C . ASP B 1 53 ? 48.445 5.697 7.287 1.00 30.59 62 ASP B C 1
ATOM 1857 O O . ASP B 1 53 ? 48.342 5.077 6.234 1.00 30.70 62 ASP B O 1
ATOM 1862 N N . PHE B 1 54 ? 48.092 6.969 7.400 1.00 29.37 63 PHE B N 1
ATOM 1863 C CA . PHE B 1 54 ? 47.537 7.675 6.259 1.00 27.21 63 PHE B CA 1
ATOM 1864 C C . PHE B 1 54 ? 47.470 9.177 6.466 1.00 27.08 63 PHE B C 1
ATOM 1865 O O . PHE B 1 54 ? 47.658 9.681 7.572 1.00 27.99 63 PHE B O 1
ATOM 1873 N N . THR B 1 55 ? 47.199 9.880 5.375 1.00 26.54 64 THR B N 1
ATOM 1874 C CA . THR B 1 55 ? 47.025 11.317 5.387 1.00 26.41 64 THR B CA 1
ATOM 1875 C C . THR B 1 55 ? 45.749 11.510 4.585 1.00 26.44 64 THR B C 1
ATOM 1876 O O . THR B 1 55 ? 45.646 11.068 3.436 1.00 26.02 64 THR B O 1
ATOM 1880 N N . PHE B 1 56 ? 44.763 12.136 5.213 1.00 25.77 65 PHE B N 1
ATOM 1881 C CA . PHE B 1 56 ? 43.470 12.368 4.585 1.00 23.86 65 PHE B CA 1
ATOM 1882 C C . PHE B 1 56 ? 43.304 13.863 4.419 1.00 23.57 65 PHE B C 1
ATOM 1883 O O . PHE B 1 56 ? 43.637 14.636 5.315 1.00 22.80 65 PHE B O 1
ATOM 1891 N N . GLN B 1 57 ? 42.798 14.276 3.267 1.00 24.15 66 GLN B N 1
ATOM 1892 C CA . GLN B 1 57 ? 42.601 15.690 3.006 1.00 24.76 66 GLN B CA 1
ATOM 1893 C C . GLN B 1 57 ? 41.326 15.855 2.196 1.00 24.49 66 GLN B C 1
ATOM 1894 O O . GLN B 1 57 ? 41.036 15.041 1.321 1.00 24.45 66 GLN B O 1
ATOM 1900 N N . VAL B 1 58 ? 40.576 16.919 2.482 1.00 23.05 67 VAL B N 1
ATOM 1901 C CA . VAL B 1 58 ? 39.313 17.151 1.801 1.00 21.54 67 VAL B CA 1
ATOM 1902 C C . VAL B 1 58 ? 38.930 18.623 1.803 1.00 21.01 67 VAL B C 1
ATOM 1903 O O . VAL B 1 58 ? 39.258 19.349 2.729 1.00 21.38 67 VAL B O 1
ATOM 1907 N N . ARG B 1 59 ? 38.229 19.057 0.761 1.00 22.24 68 ARG B N 1
ATOM 1908 C CA . ARG B 1 59 ? 37.768 20.437 0.667 1.00 23.39 68 ARG B CA 1
ATOM 1909 C C . ARG B 1 59 ? 36.273 20.396 0.991 1.00 23.34 68 ARG B C 1
ATOM 1910 O O . ARG B 1 59 ? 35.522 19.621 0.391 1.00 23.47 68 ARG B O 1
ATOM 1918 N N . VAL B 1 60 ? 35.855 21.220 1.946 1.00 23.71 69 VAL B N 1
ATOM 1919 C CA . VAL B 1 60 ? 34.466 21.248 2.409 1.00 22.83 69 VAL B CA 1
ATOM 1920 C C . VAL B 1 60 ? 33.697 22.502 2.040 1.00 23.07 69 VAL B C 1
ATOM 1921 O O . VAL B 1 60 ? 34.167 23.609 2.270 1.00 23.02 69 VAL B O 1
ATOM 1925 N N . LYS B 1 61 ? 32.500 22.317 1.491 1.00 23.60 70 LYS B N 1
ATOM 1926 C CA . LYS B 1 61 ? 31.637 23.434 1.113 1.00 25.34 70 LYS B CA 1
ATOM 1927 C C . LYS B 1 61 ? 30.209 23.218 1.623 1.00 26.62 70 LYS B C 1
ATOM 1928 O O . LYS B 1 61 ? 29.399 22.572 0.964 1.00 27.11 70 LYS B O 1
ATOM 1934 N N . ALA B 1 62 ? 29.907 23.758 2.800 1.00 28.54 71 ALA B N 1
ATOM 1935 C CA . ALA B 1 62 ? 28.581 23.607 3.391 1.00 29.94 71 ALA B CA 1
ATOM 1936 C C . ALA B 1 62 ? 27.932 24.948 3.687 1.00 31.64 71 ALA B C 1
ATOM 1937 O O . ALA B 1 62 ? 28.612 25.963 3.827 1.00 31.18 71 ALA B O 1
ATOM 1939 N N . ASP B 1 63 ? 26.605 24.932 3.787 1.00 34.65 72 ASP B N 1
ATOM 1940 C CA . ASP B 1 63 ? 25.815 26.128 4.060 1.00 36.00 72 ASP B CA 1
ATOM 1941 C C . ASP B 1 63 ? 25.399 26.184 5.525 1.00 36.57 72 ASP B C 1
ATOM 1942 O O . ASP B 1 63 ? 24.238 25.936 5.857 1.00 37.55 72 ASP B O 1
ATOM 1947 N N . PHE B 1 64 ? 26.348 26.514 6.392 1.00 36.37 73 PHE B N 1
ATOM 1948 C CA . PHE B 1 64 ? 26.094 26.604 7.824 1.00 37.49 73 PHE B CA 1
ATOM 1949 C C . PHE B 1 64 ? 25.070 27.692 8.140 1.00 38.56 73 PHE B C 1
ATOM 1950 O O . PHE B 1 64 ? 25.084 28.753 7.522 1.00 38.71 73 PHE B O 1
ATOM 1958 N N . SER B 1 65 ? 24.185 27.436 9.101 1.00 39.47 74 SER B N 1
ATOM 1959 C CA . SER B 1 65 ? 23.175 28.429 9.472 1.00 40.36 74 SER B CA 1
ATOM 1960 C C . SER B 1 65 ? 22.565 28.218 10.855 1.00 39.89 74 SER B C 1
ATOM 1961 O O . SER B 1 65 ? 22.452 29.163 11.641 1.00 40.44 74 SER B O 1
ATOM 1964 N N . ALA B 1 66 ? 22.164 26.986 11.149 1.00 38.41 75 ALA B N 1
ATOM 1965 C CA . ALA B 1 66 ? 21.568 26.682 12.439 1.00 37.29 75 ALA B CA 1
ATOM 1966 C C . ALA B 1 66 ? 22.631 26.411 13.488 1.00 37.30 75 ALA B C 1
ATOM 1967 O O . ALA B 1 66 ? 23.751 26.008 13.177 1.00 37.03 75 ALA B O 1
ATOM 1969 N N . LEU B 1 67 ? 22.264 26.641 14.740 1.00 36.63 76 LEU B N 1
ATOM 1970 C CA . LEU B 1 67 ? 23.171 26.430 15.847 1.00 35.81 76 LEU B CA 1
ATOM 1971 C C . LEU B 1 67 ? 23.729 25.008 15.842 1.00 35.24 76 LEU B C 1
ATOM 1972 O O . LEU B 1 67 ? 22.997 24.033 15.656 1.00 34.64 76 LEU B O 1
ATOM 1977 N N . TYR B 1 68 ? 25.043 24.911 16.025 1.00 34.22 77 TYR B N 1
ATOM 1978 C CA . TYR B 1 68 ? 25.764 23.642 16.075 1.00 32.41 77 TYR B CA 1
ATOM 1979 C C . TYR B 1 68 ? 25.922 22.875 14.771 1.00 30.68 77 TYR B C 1
ATOM 1980 O O . TYR B 1 68 ? 26.278 21.701 14.786 1.00 30.78 77 TYR B O 1
ATOM 1989 N N . ASP B 1 69 ? 25.662 23.527 13.644 1.00 29.32 78 ASP B N 1
ATOM 1990 C CA . ASP B 1 69 ? 25.832 22.868 12.359 1.00 28.85 78 ASP B CA 1
ATOM 1991 C C . ASP B 1 69 ? 27.313 22.499 12.232 1.00 28.65 78 ASP B C 1
ATOM 1992 O O . ASP B 1 69 ? 28.193 23.331 12.477 1.00 27.20 78 ASP B O 1
ATOM 1997 N N . GLN B 1 70 ? 27.584 21.253 11.856 1.00 27.43 79 GLN B N 1
ATOM 1998 C CA . GLN B 1 70 ? 28.954 20.783 11.724 1.00 26.59 79 GLN B CA 1
ATOM 1999 C C . GLN B 1 70 ? 29.239 20.113 10.387 1.00 25.63 79 GLN B C 1
ATOM 2000 O O . GLN B 1 70 ? 28.378 19.455 9.808 1.00 26.01 79 GLN B O 1
ATOM 2006 N N . ALA B 1 71 ? 30.461 20.280 9.903 1.00 23.13 80 ALA B N 1
ATOM 2007 C CA . ALA B 1 71 ? 30.887 19.665 8.657 1.00 20.94 80 ALA B CA 1
ATOM 2008 C C . ALA B 1 71 ? 32.404 19.590 8.704 1.00 19.90 80 ALA B C 1
ATOM 2009 O O . ALA B 1 71 ? 33.076 20.553 9.071 1.00 17.70 80 ALA B O 1
ATOM 2011 N N . GLY B 1 72 ? 32.945 18.435 8.350 1.00 19.10 81 GLY B N 1
ATOM 2012 C CA . GLY B 1 72 ? 34.383 18.277 8.385 1.00 17.19 81 GLY B CA 1
ATOM 2013 C C . GLY B 1 72 ? 34.795 16.831 8.218 1.00 16.22 81 GLY B C 1
ATOM 2014 O O . GLY B 1 72 ? 34.328 16.142 7.306 1.00 15.28 81 GLY B O 1
ATOM 2015 N N . ILE B 1 73 ? 35.660 16.353 9.105 1.00 14.95 82 ILE B N 1
ATOM 2016 C CA . ILE B 1 73 ? 36.136 14.984 9.004 1.00 15.81 82 ILE B CA 1
ATOM 2017 C C . ILE B 1 73 ? 35.869 14.182 10.269 1.00 16.32 82 ILE B C 1
ATOM 2018 O O . ILE B 1 73 ? 35.613 14.749 11.328 1.00 15.79 82 ILE B O 1
ATOM 2023 N N . PHE B 1 74 ? 35.914 12.858 10.147 1.00 16.86 83 PHE B N 1
ATOM 2024 C CA . PHE B 1 74 ? 35.666 11.980 11.279 1.00 18.60 83 PHE B CA 1
ATOM 2025 C C . PHE B 1 74 ? 36.644 10.807 11.247 1.00 20.38 83 PHE B C 1
ATOM 2026 O O . PHE B 1 74 ? 37.031 10.338 10.171 1.00 20.57 83 PHE B O 1
ATOM 2034 N N . ILE B 1 75 ? 37.042 10.340 12.424 1.00 21.29 84 ILE B N 1
ATOM 2035 C CA . ILE B 1 75 ? 37.949 9.197 12.531 1.00 23.71 84 ILE B CA 1
ATOM 2036 C C . ILE B 1 75 ? 37.356 8.304 13.623 1.00 24.95 84 ILE B C 1
ATOM 2037 O O . ILE B 1 75 ? 37.364 8.661 14.801 1.00 26.50 84 ILE B O 1
ATOM 2042 N N . GLY B 1 76 ? 36.838 7.147 13.225 1.00 25.26 85 GLY B N 1
ATOM 2043 C CA . GLY B 1 76 ? 36.223 6.258 14.192 1.00 25.75 85 GLY B CA 1
ATOM 2044 C C . GLY B 1 76 ? 36.945 4.983 14.559 1.00 26.18 85 GLY B C 1
ATOM 2045 O O . GLY B 1 76 ? 37.624 4.378 13.732 1.00 27.57 85 GLY B O 1
ATOM 2046 N N . GLY B 1 77 ? 36.789 4.597 15.823 1.00 25.84 86 GLY B N 1
ATOM 2047 C CA . GLY B 1 77 ? 37.378 3.376 16.343 1.00 27.18 86 GLY B CA 1
ATOM 2048 C C . GLY B 1 77 ? 36.228 2.517 16.833 1.00 28.02 86 GLY B C 1
ATOM 2049 O O . GLY B 1 77 ? 36.037 1.390 16.384 1.00 27.53 86 GLY B O 1
ATOM 2050 N N . THR B 1 78 ? 35.463 3.072 17.768 1.00 29.56 87 THR B N 1
ATOM 2051 C CA . THR B 1 78 ? 34.279 2.431 18.332 1.00 30.36 87 THR B CA 1
ATOM 2052 C C . THR B 1 78 ? 33.316 3.580 18.603 1.00 31.15 87 THR B C 1
ATOM 2053 O O . THR B 1 78 ? 33.609 4.729 18.261 1.00 31.72 87 THR B O 1
ATOM 2057 N N . GLU B 1 79 ? 32.174 3.288 19.215 1.00 30.52 88 GLU B N 1
ATOM 2058 C CA . GLU B 1 79 ? 31.207 4.339 19.494 1.00 29.80 88 GLU B CA 1
ATOM 2059 C C . GLU B 1 79 ? 31.636 5.210 20.663 1.00 28.38 88 GLU B C 1
ATOM 2060 O O . GLU B 1 79 ? 31.070 6.280 20.895 1.00 28.21 88 GLU B O 1
ATOM 2066 N N . THR B 1 80 ? 32.650 4.755 21.389 1.00 27.53 89 THR B N 1
ATOM 2067 C CA . THR B 1 80 ? 33.182 5.507 22.520 1.00 27.00 89 THR B CA 1
ATOM 2068 C C . THR B 1 80 ? 34.668 5.852 22.309 1.00 25.71 89 THR B C 1
ATOM 2069 O O . THR B 1 80 ? 35.371 6.237 23.241 1.00 24.54 89 THR B O 1
ATOM 2073 N N . ALA B 1 81 ? 35.134 5.709 21.072 1.00 24.20 90 ALA B N 1
ATOM 2074 C CA . ALA B 1 81 ? 36.516 6.017 20.730 1.00 22.32 90 ALA B CA 1
ATOM 2075 C C . ALA B 1 81 ? 36.508 6.544 19.317 1.00 22.29 90 ALA B C 1
ATOM 2076 O O . ALA B 1 81 ? 36.476 5.772 18.362 1.00 24.51 90 ALA B O 1
ATOM 2078 N N . TRP B 1 82 ? 36.517 7.865 19.189 1.00 20.82 91 TRP B N 1
ATOM 2079 C CA . TRP B 1 82 ? 36.506 8.510 17.884 1.00 20.42 91 TRP B CA 1
ATOM 2080 C C . TRP B 1 82 ? 36.989 9.949 17.955 1.00 19.83 91 TRP B C 1
ATOM 2081 O O . TRP B 1 82 ? 37.239 10.482 19.039 1.00 21.21 91 TRP B O 1
ATOM 2092 N N . ILE B 1 83 ? 37.104 10.582 16.792 1.00 18.49 92 ILE B N 1
ATOM 2093 C CA . ILE B 1 83 ? 37.573 11.962 16.717 1.00 18.14 92 ILE B CA 1
ATOM 2094 C C . ILE B 1 83 ? 36.880 12.667 15.570 1.00 18.01 92 ILE B C 1
ATOM 2095 O O . ILE B 1 83 ? 36.776 12.111 14.481 1.00 19.28 92 ILE B O 1
ATOM 2100 N N . LYS B 1 84 ? 36.414 13.890 15.804 1.00 18.34 93 LYS B N 1
ATOM 2101 C CA . LYS B 1 84 ? 35.760 14.669 14.754 1.00 19.30 93 LYS B CA 1
ATOM 2102 C C . LYS B 1 84 ? 36.375 16.066 14.777 1.00 19.77 93 LYS B C 1
ATOM 2103 O O . LYS B 1 84 ? 36.852 16.522 15.822 1.00 19.82 93 LYS B O 1
ATOM 2109 N N . ALA B 1 85 ? 36.386 16.732 13.628 1.00 19.81 94 ALA B N 1
ATOM 2110 C CA . ALA B 1 85 ? 36.948 18.078 13.537 1.00 20.42 94 ALA B CA 1
ATOM 2111 C C . ALA B 1 85 ? 36.433 18.814 12.314 1.00 20.54 94 ALA B C 1
ATOM 2112 O O . ALA B 1 85 ? 36.206 18.210 11.272 1.00 21.83 94 ALA B O 1
ATOM 2114 N N . GLY B 1 86 ? 36.259 20.125 12.445 1.00 20.95 95 GLY B N 1
ATOM 2115 C CA . GLY B 1 86 ? 35.775 20.924 11.334 1.00 21.90 95 GLY B CA 1
ATOM 2116 C C . GLY B 1 86 ? 35.128 22.194 11.840 1.00 22.34 95 GLY B C 1
ATOM 2117 O O . GLY B 1 86 ? 35.393 22.612 12.960 1.00 23.15 95 GLY B O 1
ATOM 2118 N N . ILE B 1 87 ? 34.284 22.809 11.022 1.00 23.29 96 ILE B N 1
ATOM 2119 C CA . ILE B 1 87 ? 33.610 24.043 11.401 1.00 25.89 96 ILE B CA 1
ATOM 2120 C C . ILE B 1 87 ? 32.342 23.730 12.189 1.00 28.61 96 ILE B C 1
ATOM 2121 O O . ILE B 1 87 ? 31.725 22.683 11.999 1.00 27.26 96 ILE B O 1
ATOM 2126 N N . GLU B 1 88 ? 31.968 24.638 13.078 1.00 32.09 97 GLU B N 1
ATOM 2127 C CA . GLU B 1 88 ? 30.753 24.485 13.856 1.00 37.51 97 GLU B CA 1
ATOM 2128 C C . GLU B 1 88 ? 30.147 25.868 14.050 1.00 39.64 97 GLU B C 1
ATOM 2129 O O . GLU B 1 88 ? 30.817 26.786 14.516 1.00 39.22 97 GLU B O 1
ATOM 2135 N N . PHE B 1 89 ? 28.883 26.019 13.675 1.00 43.05 98 PHE B N 1
ATOM 2136 C CA . PHE B 1 89 ? 28.214 27.301 13.813 1.00 46.88 98 PHE B CA 1
ATOM 2137 C C . PHE B 1 89 ? 27.739 27.495 15.242 1.00 49.84 98 PHE B C 1
ATOM 2138 O O . PHE B 1 89 ? 27.307 26.548 15.893 1.00 50.02 98 PHE B O 1
ATOM 2146 N N . ASN B 1 90 ? 27.815 28.730 15.726 1.00 52.84 99 ASN B N 1
ATOM 2147 C CA . ASN B 1 90 ? 27.396 29.047 17.083 1.00 56.52 99 ASN B CA 1
ATOM 2148 C C . ASN B 1 90 ? 27.305 30.551 17.283 1.00 58.41 99 ASN B C 1
ATOM 2149 O O . ASN B 1 90 ? 28.204 31.284 16.875 1.00 59.89 99 ASN B O 1
ATOM 2154 N N . ASP B 1 91 ? 26.242 31.009 17.940 1.00 59.56 100 ASP B N 1
ATOM 2155 C CA . ASP B 1 91 ? 26.092 32.435 18.174 1.00 60.37 100 ASP B CA 1
ATOM 2156 C C . ASP B 1 91 ? 26.514 33.203 16.939 1.00 60.89 100 ASP B C 1
ATOM 2157 O O . ASP B 1 91 ? 27.331 34.120 17.010 1.00 61.49 100 ASP B O 1
ATOM 2158 N N . GLY B 1 92 ? 25.976 32.785 15.797 1.00 60.75 101 GLY B N 1
ATOM 2159 C CA . GLY B 1 92 ? 26.269 33.422 14.526 1.00 59.99 101 GLY B CA 1
ATOM 2160 C C . GLY B 1 92 ? 27.655 33.080 14.022 1.00 59.42 101 GLY B C 1
ATOM 2161 O O . GLY B 1 92 ? 27.808 32.308 13.071 1.00 59.69 101 GLY B O 1
ATOM 2162 N N . GLN B 1 93 ? 28.665 33.653 14.674 1.00 57.58 102 GLN B N 1
ATOM 2163 C CA . GLN B 1 93 ? 30.064 33.438 14.314 1.00 55.66 102 GLN B CA 1
ATOM 2164 C C . GLN B 1 93 ? 30.407 31.957 14.130 1.00 53.49 102 GLN B C 1
ATOM 2165 O O . GLN B 1 93 ? 29.940 31.107 14.885 1.00 54.68 102 GLN B O 1
ATOM 2171 N N . PRO B 1 94 ? 31.213 31.629 13.107 1.00 50.40 103 PRO B N 1
ATOM 2172 C CA . PRO B 1 94 ? 31.595 30.235 12.869 1.00 46.49 103 PRO B CA 1
ATOM 2173 C C . PRO B 1 94 ? 32.928 29.928 13.554 1.00 43.14 103 PRO B C 1
ATOM 2174 O O . PRO B 1 94 ? 33.843 30.755 13.529 1.00 43.18 103 PRO B O 1
ATOM 2178 N N . SER B 1 95 ? 33.032 28.752 14.169 1.00 37.86 104 SER B N 1
ATOM 2179 C CA . SER B 1 95 ? 34.258 28.343 14.851 1.00 33.45 104 SER B CA 1
ATOM 2180 C C . SER B 1 95 ? 34.878 27.095 14.232 1.00 30.01 104 SER B C 1
ATOM 2181 O O . SER B 1 95 ? 34.196 26.304 13.582 1.00 29.88 104 SER B O 1
ATOM 2184 N N . ILE B 1 96 ? 36.178 26.933 14.434 1.00 25.74 105 ILE B N 1
ATOM 2185 C CA . ILE B 1 96 ? 36.904 25.772 13.936 1.00 23.63 105 ILE B CA 1
ATOM 2186 C C . ILE B 1 96 ? 37.332 25.031 15.191 1.00 22.29 105 ILE B C 1
ATOM 2187 O O . ILE B 1 96 ? 37.917 25.608 16.105 1.00 22.49 105 ILE B O 1
ATOM 2192 N N . GLY B 1 97 ? 37.028 23.746 15.249 1.00 20.83 106 GLY B N 1
ATOM 2193 C CA . GLY B 1 97 ? 37.383 23.000 16.429 1.00 18.16 106 GLY B CA 1
ATOM 2194 C C . GLY B 1 97 ? 37.527 21.517 16.212 1.00 17.45 106 GLY B C 1
ATOM 2195 O O . GLY B 1 97 ? 37.507 21.005 15.089 1.00 16.34 106 GLY B O 1
ATOM 2196 N N . CYS B 1 98 ? 37.652 20.812 17.320 1.00 17.10 107 CYS B N 1
ATOM 2197 C CA . CYS B 1 98 ? 37.847 19.385 17.264 1.00 17.36 107 CYS B CA 1
ATOM 2198 C C . CYS B 1 98 ? 37.385 18.753 18.568 1.00 16.76 107 CYS B C 1
ATOM 2199 O O . CYS B 1 98 ? 37.404 19.399 19.623 1.00 17.78 107 CYS B O 1
ATOM 2202 N N . VAL B 1 99 ? 36.964 17.496 18.480 1.00 16.04 108 VAL B N 1
ATOM 2203 C CA . VAL B 1 99 ? 36.519 16.739 19.638 1.00 16.03 108 VAL B CA 1
ATOM 2204 C C . VAL B 1 99 ? 37.170 15.376 19.579 1.00 17.17 108 VAL B C 1
ATOM 2205 O O . VAL B 1 99 ? 36.998 14.648 18.605 1.00 17.04 108 VAL B O 1
ATOM 2209 N N . VAL B 1 100 ? 37.928 15.049 20.621 1.00 18.96 109 VAL B N 1
ATOM 2210 C CA . VAL B 1 100 ? 38.612 13.769 20.730 1.00 20.33 109 VAL B CA 1
ATOM 2211 C C . VAL B 1 100 ? 37.881 13.001 21.821 1.00 20.88 109 VAL B C 1
ATOM 2212 O O . VAL B 1 100 ? 37.842 13.428 22.974 1.00 20.51 109 VAL B O 1
ATOM 2216 N N . THR B 1 101 ? 37.299 11.868 21.440 1.00 24.15 110 THR B N 1
ATOM 2217 C CA . THR B 1 101 ? 36.542 11.053 22.365 1.00 25.21 110 THR B CA 1
ATOM 2218 C C . THR B 1 101 ? 37.192 9.724 22.674 1.00 26.51 110 THR B C 1
ATOM 2219 O O . THR B 1 101 ? 37.289 8.838 21.834 1.00 27.54 110 THR B O 1
ATOM 2223 N N . ASN B 1 102 ? 37.648 9.610 23.909 1.00 28.77 111 ASN B N 1
ATOM 2224 C CA . ASN B 1 102 ? 38.279 8.404 24.406 1.00 29.15 111 ASN B CA 1
ATOM 2225 C C . ASN B 1 102 ? 37.439 8.086 25.635 1.00 29.47 111 ASN B C 1
ATOM 2226 O O . ASN B 1 102 ? 37.791 8.466 26.757 1.00 28.12 111 ASN B O 1
ATOM 2231 N N . ASN B 1 103 ? 36.309 7.416 25.400 1.00 28.44 112 ASN B N 1
ATOM 2232 C CA . ASN B 1 103 ? 35.357 7.078 26.450 1.00 28.64 112 ASN B CA 1
ATOM 2233 C C . ASN B 1 103 ? 34.582 8.350 26.801 1.00 27.53 112 ASN B C 1
ATOM 2234 O O . ASN B 1 103 ? 33.377 8.315 27.030 1.00 27.38 112 ASN B O 1
ATOM 2239 N N . ASN B 1 104 ? 35.284 9.475 26.834 1.00 26.99 113 ASN B N 1
ATOM 2240 C CA . ASN B 1 104 ? 34.673 10.766 27.121 1.00 27.15 113 ASN B CA 1
ATOM 2241 C C . ASN B 1 104 ? 35.150 11.795 26.106 1.00 26.92 113 ASN B C 1
ATOM 2242 O O . ASN B 1 104 ? 36.301 11.760 25.667 1.00 26.37 113 ASN B O 1
ATOM 2247 N N . SER B 1 105 ? 34.263 12.709 25.738 1.00 26.67 114 SER B N 1
ATOM 2248 C CA . SER B 1 105 ? 34.586 13.741 24.763 1.00 25.79 114 SER B CA 1
ATOM 2249 C C . SER B 1 105 ? 35.401 14.877 25.362 1.00 25.33 114 SER B C 1
ATOM 2250 O O . SER B 1 105 ? 35.102 15.385 26.443 1.00 24.65 114 SER B O 1
ATOM 2253 N N . ASP B 1 106 ? 36.444 15.260 24.637 1.00 25.10 115 ASP B N 1
ATOM 2254 C CA . ASP B 1 106 ? 37.333 16.339 25.037 1.00 24.45 115 ASP B CA 1
ATOM 2255 C C . ASP B 1 106 ? 37.341 17.311 23.871 1.00 24.49 115 ASP B C 1
ATOM 2256 O O . ASP B 1 106 ? 37.992 17.050 22.860 1.00 23.43 115 ASP B O 1
ATOM 2261 N N . TRP B 1 107 ? 36.629 18.428 23.979 1.00 24.44 116 TRP B N 1
ATOM 2262 C CA . TRP B 1 107 ? 36.641 19.329 22.849 1.00 24.32 116 TRP B CA 1
ATOM 2263 C C . TRP B 1 107 ? 37.281 20.683 23.021 1.00 24.88 116 TRP B C 1
ATOM 2264 O O . TRP B 1 107 ? 37.245 21.297 24.089 1.00 23.13 116 TRP B O 1
ATOM 2275 N N . SER B 1 108 ? 37.890 21.124 21.924 1.00 24.46 117 SER B N 1
ATOM 2276 C CA . SER B 1 108 ? 38.585 22.392 21.848 1.00 23.04 117 SER B CA 1
ATOM 2277 C C . SER B 1 108 ? 37.944 23.145 20.712 1.00 23.36 117 SER B C 1
ATOM 2278 O O . SER B 1 108 ? 37.447 22.544 19.760 1.00 25.65 117 SER B O 1
ATOM 2281 N N . THR B 1 109 ? 37.962 24.462 20.794 1.00 23.13 118 THR B N 1
ATOM 2282 C CA . THR B 1 109 ? 37.344 25.259 19.762 1.00 22.16 118 THR B CA 1
ATOM 2283 C C . THR B 1 109 ? 38.074 26.576 19.662 1.00 22.54 118 THR B C 1
ATOM 2284 O O . THR B 1 109 ? 38.918 26.893 20.505 1.00 21.57 118 THR B O 1
ATOM 2288 N N . GLY B 1 110 ? 37.750 27.346 18.630 1.00 22.61 119 GLY B N 1
ATOM 2289 C CA . GLY B 1 110 ? 38.388 28.633 18.454 1.00 22.35 119 GLY B CA 1
ATOM 2290 C C . GLY B 1 110 ? 37.914 29.358 17.217 1.00 23.68 119 GLY B C 1
ATOM 2291 O O . GLY B 1 110 ? 37.038 28.887 16.489 1.00 23.00 119 GLY B O 1
ATOM 2292 N N . LEU B 1 111 ? 38.518 30.517 16.986 1.00 25.16 120 LEU B N 1
ATOM 2293 C CA . LEU B 1 111 ? 38.197 31.372 15.851 1.00 26.51 120 LEU B CA 1
ATOM 2294 C C . LEU B 1 111 ? 38.550 30.759 14.498 1.00 27.45 120 LEU B C 1
ATOM 2295 O O . LEU B 1 111 ? 39.581 30.105 14.338 1.00 27.84 120 LEU B O 1
ATOM 2300 N N . PHE B 1 112 ? 37.670 30.964 13.527 1.00 27.79 121 PHE B N 1
ATOM 2301 C CA . PHE B 1 112 ? 37.903 30.499 12.172 1.00 27.28 121 PHE B CA 1
ATOM 2302 C C . PHE B 1 112 ? 37.922 31.776 11.352 1.00 27.60 121 PHE B C 1
ATOM 2303 O O . PHE B 1 112 ? 36.919 32.475 11.264 1.00 27.22 121 PHE B O 1
ATOM 2311 N N . PRO B 1 113 ? 39.067 32.097 10.737 1.00 28.48 122 PRO B N 1
ATOM 2312 C CA . PRO B 1 113 ? 39.213 33.310 9.930 1.00 28.43 122 PRO B CA 1
ATOM 2313 C C . PRO B 1 113 ? 38.731 33.224 8.481 1.00 28.94 122 PRO B C 1
ATOM 2314 O O . PRO B 1 113 ? 38.195 34.188 7.940 1.00 29.54 122 PRO B O 1
ATOM 2318 N N . GLY B 1 114 ? 38.907 32.069 7.856 1.00 29.21 123 GLY B N 1
ATOM 2319 C CA . GLY B 1 114 ? 38.512 31.914 6.467 1.00 29.06 123 GLY B CA 1
ATOM 2320 C C . GLY B 1 114 ? 37.039 32.037 6.107 1.00 28.33 123 GLY B C 1
ATOM 2321 O O . GLY B 1 114 ? 36.244 32.634 6.838 1.00 27.26 123 GLY B O 1
ATOM 2322 N N . ASN B 1 115 ? 36.696 31.475 4.948 1.00 27.71 124 ASN B N 1
ATOM 2323 C CA . ASN B 1 115 ? 35.330 31.462 4.422 1.00 26.67 124 ASN B CA 1
ATOM 2324 C C . ASN B 1 115 ? 34.633 30.210 4.949 1.00 25.39 124 ASN B C 1
ATOM 2325 O O . ASN B 1 115 ? 34.896 29.104 4.486 1.00 23.20 124 ASN B O 1
ATOM 2330 N N . PRO B 1 116 ? 33.713 30.378 5.912 1.00 26.04 125 PRO B N 1
ATOM 2331 C CA . PRO B 1 116 ? 32.999 29.232 6.485 1.00 24.04 125 PRO B CA 1
ATOM 2332 C C . PRO B 1 116 ? 32.367 28.286 5.468 1.00 24.12 125 PRO B C 1
ATOM 2333 O O . PRO B 1 116 ? 32.158 27.110 5.758 1.00 23.47 125 PRO B O 1
ATOM 2337 N N . GLY B 1 117 ? 32.082 28.789 4.273 1.00 24.16 126 GLY B N 1
ATOM 2338 C CA . GLY B 1 117 ? 31.470 27.952 3.254 1.00 23.91 126 GLY B CA 1
ATOM 2339 C C . GLY B 1 117 ? 32.425 27.328 2.252 1.00 23.74 126 GLY B C 1
ATOM 2340 O O . GLY B 1 117 ? 31.982 26.792 1.238 1.00 22.60 126 GLY B O 1
ATOM 2341 N N . ASP B 1 118 ? 33.725 27.392 2.531 1.00 23.87 127 ASP B N 1
ATOM 2342 C CA . ASP B 1 118 ? 34.727 26.825 1.636 1.00 25.68 127 ASP B CA 1
ATOM 2343 C C . ASP B 1 118 ? 36.074 26.741 2.346 1.00 26.06 127 ASP B C 1
ATOM 2344 O O . ASP B 1 118 ? 36.820 27.717 2.384 1.00 27.53 127 ASP B O 1
ATOM 2349 N N . PHE B 1 119 ? 36.385 25.576 2.909 1.00 25.73 128 PHE B N 1
ATOM 2350 C CA . PHE B 1 119 ? 37.643 25.392 3.619 1.00 24.49 128 PHE B CA 1
ATOM 2351 C C . PHE B 1 119 ? 38.152 23.971 3.436 1.00 24.36 128 PHE B C 1
ATOM 2352 O O . PHE B 1 119 ? 37.460 23.125 2.874 1.00 24.67 128 PHE B O 1
ATOM 2360 N N . TRP B 1 120 ? 39.371 23.718 3.902 1.00 24.57 129 TRP B N 1
ATOM 2361 C CA . TRP B 1 120 ? 39.991 22.403 3.775 1.00 24.49 129 TRP B CA 1
ATOM 2362 C C . TRP B 1 120 ? 40.318 21.812 5.148 1.00 25.40 129 TRP B C 1
ATOM 2363 O O . TRP B 1 120 ? 40.509 22.546 6.133 1.00 25.25 129 TRP B O 1
ATOM 2382 N N . ARG B 1 122 ? 42.702 18.475 6.971 1.00 23.86 131 ARG B N 1
ATOM 2383 C CA . ARG B 1 122 ? 43.741 17.486 6.743 1.00 22.15 131 ARG B CA 1
ATOM 2384 C C . ARG B 1 122 ? 43.969 16.723 8.028 1.00 20.81 131 ARG B C 1
ATOM 2385 O O . ARG B 1 122 ? 44.105 17.311 9.094 1.00 20.50 131 ARG B O 1
ATOM 2393 N N . VAL B 1 123 ? 43.985 15.403 7.925 1.00 21.23 132 VAL B N 1
ATOM 2394 C CA . VAL B 1 123 ? 44.220 14.556 9.073 1.00 21.37 132 VAL B CA 1
ATOM 2395 C C . VAL B 1 123 ? 45.387 13.646 8.743 1.00 22.63 132 VAL B C 1
ATOM 2396 O O . VAL B 1 123 ? 45.407 13.023 7.683 1.00 22.45 132 VAL B O 1
ATOM 2400 N N . THR B 1 124 ? 46.357 13.573 9.645 1.00 23.77 133 THR B N 1
ATOM 2401 C CA . THR B 1 124 ? 47.513 12.712 9.441 1.00 24.91 133 THR B CA 1
ATOM 2402 C C . THR B 1 124 ? 47.555 11.749 10.594 1.00 25.76 133 THR B C 1
ATOM 2403 O O . THR B 1 124 ? 47.554 12.151 11.753 1.00 26.36 133 THR B O 1
ATOM 2407 N N . SER B 1 125 ? 47.588 10.467 10.266 1.00 28.07 134 SER B N 1
ATOM 2408 C CA . SER B 1 125 ? 47.620 9.431 11.272 1.00 31.74 134 SER B CA 1
ATOM 2409 C C . SER B 1 125 ? 48.780 8.493 11.020 1.00 33.60 134 SER B C 1
ATOM 2410 O O . SER B 1 125 ? 48.653 7.553 10.239 1.00 34.75 134 SER B O 1
ATOM 2413 N N . LYS B 1 126 ? 49.915 8.756 11.661 1.00 36.33 135 LYS B N 1
ATOM 2414 C CA . LYS B 1 126 ? 51.078 7.884 11.517 1.00 39.09 135 LYS B CA 1
ATOM 2415 C C . LYS B 1 126 ? 51.481 7.436 12.912 1.00 39.88 135 LYS B C 1
ATOM 2416 O O . LYS B 1 126 ? 51.623 8.256 13.822 1.00 39.92 135 LYS B O 1
ATOM 2422 N N . SER B 1 127 ? 51.649 6.125 13.068 1.00 40.96 136 SER B N 1
ATOM 2423 C CA . SER B 1 127 ? 51.970 5.526 14.353 1.00 41.34 136 SER B CA 1
ATOM 2424 C C . SER B 1 127 ? 50.663 5.628 15.144 1.00 42.03 136 SER B C 1
ATOM 2425 O O . SER B 1 127 ? 49.593 5.236 14.653 1.00 42.21 136 SER B O 1
ATOM 2428 N N . ASP B 1 128 ? 50.737 6.168 16.354 1.00 40.63 137 ASP B N 1
ATOM 2429 C CA . ASP B 1 128 ? 49.546 6.311 17.181 1.00 38.56 137 ASP B CA 1
ATOM 2430 C C . ASP B 1 128 ? 49.222 7.791 17.341 1.00 36.11 137 ASP B C 1
ATOM 2431 O O . ASP B 1 128 ? 48.454 8.182 18.223 1.00 36.19 137 ASP B O 1
ATOM 2436 N N . VAL B 1 129 ? 49.817 8.609 16.480 1.00 31.29 138 VAL B N 1
ATOM 2437 C CA . VAL B 1 129 ? 49.610 10.042 16.531 1.00 27.20 138 VAL B CA 1
ATOM 2438 C C . VAL B 1 129 ? 48.592 10.534 15.518 1.00 26.05 138 VAL B C 1
ATOM 2439 O O . VAL B 1 129 ? 48.501 10.037 14.395 1.00 25.29 138 VAL B O 1
ATOM 2443 N N . ILE B 1 130 ? 47.812 11.517 15.937 1.00 23.95 139 ILE B N 1
ATOM 2444 C CA . ILE B 1 130 ? 46.817 12.115 15.070 1.00 22.54 139 ILE B CA 1
ATOM 2445 C C . ILE B 1 130 ? 47.140 13.600 15.044 1.00 22.84 139 ILE B C 1
ATOM 2446 O O . ILE B 1 130 ? 47.270 14.223 16.096 1.00 24.70 139 ILE B O 1
ATOM 2451 N N . ARG B 1 131 ? 47.312 14.145 13.845 1.00 22.23 140 ARG B N 1
ATOM 2452 C CA . ARG B 1 131 ? 47.588 15.565 13.665 1.00 21.97 140 ARG B CA 1
ATOM 2453 C C . ARG B 1 131 ? 46.451 16.093 12.796 1.00 20.96 140 ARG B C 1
ATOM 2454 O O . ARG B 1 131 ? 46.217 15.583 11.707 1.00 21.49 140 ARG B O 1
ATOM 2462 N N . ILE B 1 132 ? 45.744 17.104 13.277 1.00 20.60 141 ILE B N 1
ATOM 2463 C CA . ILE B 1 132 ? 44.641 17.664 12.520 1.00 19.91 141 ILE B CA 1
ATOM 2464 C C . ILE B 1 132 ? 44.928 19.120 12.201 1.00 19.57 141 ILE B C 1
ATOM 2465 O O . ILE B 1 132 ? 45.268 19.911 13.087 1.00 19.68 141 ILE B O 1
ATOM 2470 N N . GLN B 1 133 ? 44.801 19.463 10.923 1.00 18.20 142 GLN B N 1
ATOM 2471 C CA . GLN B 1 133 ? 45.037 20.826 10.471 1.00 18.80 142 GLN B CA 1
ATOM 2472 C C . GLN B 1 133 ? 43.883 21.262 9.573 1.00 18.51 142 GLN B C 1
ATOM 2473 O O . GLN B 1 133 ? 43.089 20.435 9.115 1.00 14.86 142 GLN B O 1
ATOM 2479 N N . TYR B 1 134 ? 43.799 22.563 9.320 1.00 19.57 143 TYR B N 1
ATOM 2480 C CA . TYR B 1 134 ? 42.758 23.093 8.450 1.00 22.04 143 TYR B CA 1
ATOM 2481 C C . TYR B 1 134 ? 43.420 24.143 7.565 1.00 22.90 143 TYR B C 1
ATOM 2482 O O . TYR B 1 134 ? 44.571 24.525 7.794 1.00 23.81 143 TYR B O 1
ATOM 2491 N N . SER B 1 135 ? 42.697 24.607 6.559 1.00 22.65 144 SER B N 1
ATOM 2492 C CA . SER B 1 135 ? 43.237 25.602 5.661 1.00 22.18 144 SER B CA 1
ATOM 2493 C C . SER B 1 135 ? 42.082 26.448 5.150 1.00 23.01 144 SER B C 1
ATOM 2494 O O . SER B 1 135 ? 40.969 25.943 4.998 1.00 20.69 144 SER B O 1
ATOM 2497 N N . ILE B 1 136 ? 42.343 27.727 4.889 1.00 25.58 145 ILE B N 1
ATOM 2498 C CA . ILE B 1 136 ? 41.312 28.619 4.383 1.00 26.22 145 ILE B CA 1
ATOM 2499 C C . ILE B 1 136 ? 41.600 28.977 2.933 1.00 28.28 145 ILE B C 1
ATOM 2500 O O . ILE B 1 136 ? 40.774 29.602 2.266 1.00 29.01 145 ILE B O 1
ATOM 2505 N N . ASP B 1 137 ? 42.766 28.578 2.443 1.00 29.41 146 ASP B N 1
ATOM 2506 C CA . ASP B 1 137 ? 43.147 28.904 1.074 1.00 30.36 146 ASP B CA 1
ATOM 2507 C C . ASP B 1 137 ? 43.724 27.721 0.310 1.00 29.77 146 ASP B C 1
ATOM 2508 O O . ASP B 1 137 ? 44.114 27.861 -0.841 1.00 29.88 146 ASP B O 1
ATOM 2513 N N . GLY B 1 138 ? 43.777 26.563 0.957 1.00 30.81 147 GLY B N 1
ATOM 2514 C CA . GLY B 1 138 ? 44.314 25.376 0.318 1.00 31.95 147 GLY B CA 1
ATOM 2515 C C . GLY B 1 138 ? 45.828 25.386 0.195 1.00 32.68 147 GLY B C 1
ATOM 2516 O O . GLY B 1 138 ? 46.406 24.492 -0.420 1.00 32.81 147 GLY B O 1
ATOM 2517 N N . LYS B 1 139 ? 46.471 26.386 0.794 1.00 32.95 148 LYS B N 1
ATOM 2518 C CA . LYS B 1 139 ? 47.925 26.519 0.736 1.00 32.97 148 LYS B CA 1
ATOM 2519 C C . LYS B 1 139 ? 48.582 26.442 2.115 1.00 31.86 148 LYS B C 1
ATOM 2520 O O . LYS B 1 139 ? 49.612 25.782 2.282 1.00 31.80 148 LYS B O 1
ATOM 2526 N N . ASN B 1 140 ? 47.998 27.140 3.089 1.00 29.96 149 ASN B N 1
ATOM 2527 C CA . ASN B 1 140 ? 48.515 27.140 4.457 1.00 29.10 149 ASN B CA 1
ATOM 2528 C C . ASN B 1 140 ? 47.681 26.240 5.354 1.00 28.39 149 ASN B C 1
ATOM 2529 O O . ASN B 1 140 ? 46.453 26.348 5.380 1.00 28.82 149 ASN B O 1
ATOM 2534 N N . TRP B 1 141 ? 48.357 25.364 6.097 1.00 26.99 150 TRP B N 1
ATOM 2535 C CA . TRP B 1 141 ? 47.678 24.420 6.972 1.00 25.43 150 TRP B CA 1
ATOM 2536 C C . TRP B 1 141 ? 48.020 24.533 8.453 1.00 23.41 150 TRP B C 1
ATOM 2537 O O . TRP B 1 141 ? 48.847 23.779 8.977 1.00 24.02 150 TRP B O 1
ATOM 2548 N N . PRO B 1 142 ? 47.389 25.487 9.151 1.00 22.33 151 PRO B N 1
ATOM 2549 C CA . PRO B 1 142 ? 47.653 25.655 10.583 1.00 21.27 151 PRO B CA 1
ATOM 2550 C C . PRO B 1 142 ? 47.216 24.424 11.380 1.00 21.41 151 PRO B C 1
ATOM 2551 O O . PRO B 1 142 ? 46.301 23.709 10.982 1.00 21.46 151 PRO B O 1
ATOM 2555 N N . LEU B 1 143 ? 47.891 24.178 12.497 1.00 20.79 152 LEU B N 1
ATOM 2556 C CA . LEU B 1 143 ? 47.575 23.043 13.349 1.00 21.52 152 LEU B CA 1
ATOM 2557 C C . LEU B 1 143 ? 46.302 23.329 14.131 1.00 22.64 152 LEU B C 1
ATOM 2558 O O . LEU B 1 143 ? 46.039 24.466 14.530 1.00 23.78 152 LEU B O 1
ATOM 2563 N N . LEU B 1 144 ? 45.522 22.283 14.357 1.00 22.90 153 LEU B N 1
ATOM 2564 C CA . LEU B 1 144 ? 44.265 22.406 15.083 1.00 22.67 153 LEU B CA 1
ATOM 2565 C C . LEU B 1 144 ? 44.315 21.552 16.341 1.00 22.52 153 LEU B C 1
ATOM 2566 O O . LEU B 1 144 ? 43.984 22.003 17.433 1.00 22.71 153 LEU B O 1
ATOM 2571 N N . ARG B 1 145 ? 44.748 20.308 16.178 1.00 22.27 154 ARG B N 1
ATOM 2572 C CA . ARG B 1 145 ? 44.854 19.387 17.296 1.00 22.63 154 ARG B CA 1
ATOM 2573 C C . ARG B 1 145 ? 45.965 18.361 17.047 1.00 22.13 154 ARG B C 1
ATOM 2574 O O . ARG B 1 145 ? 46.226 17.974 15.908 1.00 22.62 154 ARG B O 1
ATOM 2582 N N . LEU B 1 146 ? 46.625 17.937 18.120 1.00 21.73 155 LEU B N 1
ATOM 2583 C CA . LEU B 1 146 ? 47.693 16.935 18.047 1.00 22.73 155 LEU B CA 1
ATOM 2584 C C . LEU B 1 146 ? 47.569 16.042 19.275 1.00 22.87 155 LEU B C 1
ATOM 2585 O O . LEU B 1 146 ? 47.830 16.480 20.387 1.00 23.60 155 LEU B O 1
ATOM 2590 N N . CYS B 1 147 ? 47.169 14.793 19.075 1.00 23.78 156 CYS B N 1
ATOM 2591 C CA . CYS B 1 147 ? 46.991 13.861 20.186 1.00 26.00 156 CYS B CA 1
ATOM 2592 C C . CYS B 1 147 ? 47.384 12.461 19.741 1.00 26.98 156 CYS B C 1
ATOM 2593 O O . CYS B 1 147 ? 47.906 12.287 18.642 1.00 27.42 156 CYS B O 1
ATOM 2596 N N . THR B 1 148 ? 47.140 11.469 20.595 1.00 29.52 157 THR B N 1
ATOM 2597 C CA . THR B 1 148 ? 47.428 10.081 20.251 1.00 31.45 157 THR B CA 1
ATOM 2598 C C . THR B 1 148 ? 46.077 9.383 20.116 1.00 33.48 157 THR B C 1
ATOM 2599 O O . THR B 1 148 ? 45.164 9.630 20.913 1.00 34.62 157 THR B O 1
ATOM 2603 N N . TRP B 1 149 ? 45.958 8.533 19.097 1.00 34.88 158 TRP B N 1
ATOM 2604 C CA . TRP B 1 149 ? 44.740 7.789 18.780 1.00 35.94 158 TRP B CA 1
ATOM 2605 C C . TRP B 1 149 ? 44.186 7.005 19.966 1.00 37.62 158 TRP B C 1
ATOM 2606 O O . TRP B 1 149 ? 44.910 6.246 20.606 1.00 38.78 158 TRP B O 1
ATOM 2617 N N . PRO B 1 150 ? 42.889 7.188 20.281 1.00 39.01 159 PRO B N 1
ATOM 2618 C CA . PRO B 1 150 ? 42.256 6.481 21.403 1.00 39.36 159 PRO B CA 1
ATOM 2619 C C . PRO B 1 150 ? 41.684 5.107 21.046 1.00 39.56 159 PRO B C 1
ATOM 2620 O O . PRO B 1 150 ? 41.298 4.334 21.930 1.00 39.38 159 PRO B O 1
ATOM 2624 N N . GLY B 1 151 ? 41.630 4.809 19.751 1.00 40.03 160 GLY B N 1
ATOM 2625 C CA . GLY B 1 151 ? 41.090 3.534 19.311 1.00 40.50 160 GLY B CA 1
ATOM 2626 C C . GLY B 1 151 ? 42.116 2.435 19.104 1.00 40.97 160 GLY B C 1
ATOM 2627 O O . GLY B 1 151 ? 43.167 2.403 19.749 1.00 39.89 160 GLY B O 1
ATOM 2628 N N . THR B 1 152 ? 41.805 1.532 18.184 1.00 42.20 161 THR B N 1
ATOM 2629 C CA . THR B 1 152 ? 42.685 0.411 17.887 1.00 44.49 161 THR B CA 1
ATOM 2630 C C . THR B 1 152 ? 43.318 0.521 16.502 1.00 45.07 161 THR B C 1
ATOM 2631 O O . THR B 1 152 ? 43.498 1.620 15.976 1.00 45.16 161 THR B O 1
ATOM 2635 N N . ARG B 1 153 ? 43.654 -0.630 15.923 1.00 46.16 162 ARG B N 1
ATOM 2636 C CA . ARG B 1 153 ? 44.259 -0.689 14.598 1.00 47.30 162 ARG B CA 1
ATOM 2637 C C . ARG B 1 153 ? 43.337 -0.138 13.520 1.00 45.47 162 ARG B C 1
ATOM 2638 O O . ARG B 1 153 ? 43.722 0.749 12.755 1.00 44.09 162 ARG B O 1
ATOM 2646 N N . LYS B 1 154 ? 42.128 -0.688 13.454 1.00 44.41 163 LYS B N 1
ATOM 2647 C CA . LYS B 1 154 ? 41.148 -0.261 12.463 1.00 43.69 163 LYS B CA 1
ATOM 2648 C C . LYS B 1 154 ? 40.633 1.143 12.737 1.00 42.12 163 LYS B C 1
ATOM 2649 O O . LYS B 1 154 ? 40.031 1.403 13.780 1.00 43.40 163 LYS B O 1
ATOM 2655 N N . ARG B 1 155 ? 40.872 2.044 11.791 1.00 39.13 164 ARG B N 1
ATOM 2656 C CA . ARG B 1 155 ? 40.422 3.416 11.918 1.00 37.55 164 ARG B CA 1
ATOM 2657 C C . ARG B 1 155 ? 39.525 3.685 10.718 1.00 36.21 164 ARG B C 1
ATOM 2658 O O . ARG B 1 155 ? 39.860 3.330 9.587 1.00 36.60 164 ARG B O 1
ATOM 2666 N N . PHE B 1 156 ? 38.374 4.292 10.975 1.00 34.22 165 PHE B N 1
ATOM 2667 C CA . PHE B 1 156 ? 37.433 4.633 9.923 1.00 30.57 165 PHE B CA 1
ATOM 2668 C C . PHE B 1 156 ? 37.660 6.116 9.622 1.00 29.27 165 PHE B C 1
ATOM 2669 O O . PHE B 1 156 ? 37.430 6.960 10.482 1.00 28.45 165 PHE B O 1
ATOM 2677 N N . ILE B 1 157 ? 38.121 6.429 8.413 1.00 27.55 166 ILE B N 1
ATOM 2678 C CA . ILE B 1 157 ? 38.393 7.812 8.029 1.00 27.40 166 ILE B CA 1
ATOM 2679 C C . ILE B 1 157 ? 37.399 8.292 6.968 1.00 26.64 166 ILE B C 1
ATOM 2680 O O . ILE B 1 157 ? 37.159 7.598 5.978 1.00 26.42 166 ILE B O 1
ATOM 2685 N N . GLY B 1 158 ? 36.816 9.471 7.180 1.00 25.92 167 GLY B N 1
ATOM 2686 C CA . GLY B 1 158 ? 35.854 9.985 6.217 1.00 26.53 167 GLY B CA 1
ATOM 2687 C C . GLY B 1 158 ? 35.327 11.390 6.446 1.00 25.46 167 GLY B C 1
ATOM 2688 O O . GLY B 1 158 ? 35.745 12.085 7.371 1.00 25.60 167 GLY B O 1
ATOM 2689 N N . VAL B 1 159 ? 34.407 11.807 5.584 1.00 25.39 168 VAL B N 1
ATOM 2690 C CA . VAL B 1 159 ? 33.810 13.132 5.672 1.00 26.29 168 VAL B CA 1
ATOM 2691 C C . VAL B 1 159 ? 32.560 13.072 6.555 1.00 28.37 168 VAL B C 1
ATOM 2692 O O . VAL B 1 159 ? 31.853 12.058 6.579 1.00 27.44 168 VAL B O 1
ATOM 2704 N N . CYS B 1 161 ? 29.012 15.260 8.513 1.00 28.83 170 CYS B N 1
ATOM 2705 C CA . CYS B 1 161 ? 28.025 16.342 8.528 1.00 30.08 170 CYS B CA 1
ATOM 2706 C C . CYS B 1 161 ? 27.017 16.147 9.678 1.00 30.27 170 CYS B C 1
ATOM 2707 O O . CYS B 1 161 ? 26.499 15.052 9.856 1.00 30.97 170 CYS B O 1
ATOM 2710 N N . CYS B 1 162 ? 26.748 17.206 10.449 1.00 30.87 171 CYS B N 1
ATOM 2711 C CA . CYS B 1 162 ? 25.829 17.151 11.604 1.00 31.36 171 CYS B CA 1
ATOM 2712 C C . CYS B 1 162 ? 24.843 18.297 11.700 1.00 31.54 171 CYS B C 1
ATOM 2713 O O . CYS B 1 162 ? 25.189 19.442 11.424 1.00 30.13 171 CYS B O 1
ATOM 2716 N N . SER B 1 163 ? 23.643 17.978 12.178 1.00 31.99 172 SER B N 1
ATOM 2717 C CA . SER B 1 163 ? 22.566 18.948 12.375 1.00 32.98 172 SER B CA 1
ATOM 2718 C C . SER B 1 163 ? 21.961 18.698 13.749 1.00 33.98 172 SER B C 1
ATOM 2719 O O . SER B 1 163 ? 20.872 18.135 13.857 1.00 35.00 172 SER B O 1
ATOM 2722 N N . PRO B 1 164 ? 22.654 19.110 14.819 1.00 34.52 173 PRO B N 1
ATOM 2723 C CA . PRO B 1 164 ? 22.138 18.901 16.180 1.00 34.26 173 PRO B CA 1
ATOM 2724 C C . PRO B 1 164 ? 20.780 19.538 16.485 1.00 35.40 173 PRO B C 1
ATOM 2725 O O . PRO B 1 164 ? 19.978 18.961 17.222 1.00 36.26 173 PRO B O 1
ATOM 2729 N N . LYS B 1 165 ? 20.523 20.721 15.929 1.00 35.87 174 LYS B N 1
ATOM 2730 C CA . LYS B 1 165 ? 19.269 21.419 16.194 1.00 35.87 174 LYS B CA 1
ATOM 2731 C C . LYS B 1 165 ? 18.379 21.610 14.974 1.00 37.24 174 LYS B C 1
ATOM 2732 O O . LYS B 1 165 ? 17.337 22.264 15.062 1.00 37.81 174 LYS B O 1
ATOM 2738 N N . ARG B 1 166 ? 18.773 21.051 13.837 1.00 37.72 175 ARG B N 1
ATOM 2739 C CA . ARG B 1 166 ? 17.977 21.211 12.621 1.00 38.13 175 ARG B CA 1
ATOM 2740 C C . ARG B 1 166 ? 18.045 19.964 11.754 1.00 38.34 175 ARG B C 1
ATOM 2741 O O . ARG B 1 166 ? 18.411 18.873 12.205 1.00 38.58 175 ARG B O 1
ATOM 2749 N N . LYS B 1 167 ? 17.702 20.166 10.489 1.00 37.52 176 LYS B N 1
ATOM 2750 C CA . LYS B 1 167 ? 17.708 19.122 9.486 1.00 36.91 176 LYS B CA 1
ATOM 2751 C C . LYS B 1 167 ? 18.011 19.803 8.152 1.00 35.52 176 LYS B C 1
ATOM 2752 O O . LYS B 1 167 ? 17.673 20.969 7.955 1.00 34.47 176 LYS B O 1
ATOM 2758 N N . GLY B 1 168 ? 18.671 19.090 7.249 1.00 34.37 177 GLY B N 1
ATOM 2759 C CA . GLY B 1 168 ? 18.954 19.665 5.948 1.00 32.54 177 GLY B CA 1
ATOM 2760 C C . GLY B 1 168 ? 20.297 20.313 5.666 1.00 31.54 177 GLY B C 1
ATOM 2761 O O . GLY B 1 168 ? 20.500 20.788 4.555 1.00 32.61 177 GLY B O 1
ATOM 2762 N N . LEU B 1 169 ? 21.213 20.371 6.627 1.00 30.13 178 LEU B N 1
ATOM 2763 C CA . LEU B 1 169 ? 22.512 20.975 6.329 1.00 29.03 178 LEU B CA 1
ATOM 2764 C C . LEU B 1 169 ? 23.145 20.193 5.182 1.00 27.22 178 LEU B C 1
ATOM 2765 O O . LEU B 1 169 ? 23.414 19.004 5.309 1.00 26.93 178 LEU B O 1
ATOM 2770 N N . SER B 1 170 ? 23.364 20.854 4.055 1.00 26.39 179 SER B N 1
ATOM 2771 C CA . SER B 1 170 ? 23.942 20.186 2.894 1.00 27.10 179 SER B CA 1
ATOM 2772 C C . SER B 1 170 ? 25.438 20.471 2.798 1.00 26.45 179 SER B C 1
ATOM 2773 O O . SER B 1 170 ? 25.853 21.617 2.674 1.00 26.60 179 SER B O 1
ATOM 2776 N N . ALA B 1 171 ? 26.246 19.420 2.853 1.00 26.85 180 ALA B N 1
ATOM 2777 C CA . ALA B 1 171 ? 27.694 19.581 2.788 1.00 26.34 180 ALA B CA 1
ATOM 2778 C C . ALA B 1 171 ? 28.300 18.887 1.579 1.00 25.63 180 ALA B C 1
ATOM 2779 O O . ALA B 1 171 ? 28.074 17.697 1.361 1.00 25.47 180 ALA B O 1
ATOM 2781 N N . GLU B 1 172 ? 29.065 19.632 0.790 1.00 26.05 181 GLU B N 1
ATOM 2782 C CA . GLU B 1 172 ? 29.712 19.065 -0.386 1.00 26.93 181 GLU B CA 1
ATOM 2783 C C . GLU B 1 172 ? 31.197 18.858 -0.111 1.00 26.38 181 GLU B C 1
ATOM 2784 O O . GLU B 1 172 ? 31.890 19.772 0.331 1.00 28.03 181 GLU B O 1
ATOM 2790 N N . PHE B 1 173 ? 31.678 17.652 -0.383 1.00 26.11 182 PHE B N 1
ATOM 2791 C CA . PHE B 1 173 ? 33.081 17.301 -0.172 1.00 25.57 182 PHE B CA 1
ATOM 2792 C C . PHE B 1 173 ? 33.755 16.992 -1.508 1.00 25.66 182 PHE B C 1
ATOM 2793 O O . PHE B 1 173 ? 33.311 16.111 -2.246 1.00 26.22 182 PHE B O 1
ATOM 2801 N N . THR B 1 174 ? 34.812 17.731 -1.822 1.00 25.60 183 THR B N 1
ATOM 2802 C CA . THR B 1 174 ? 35.542 17.527 -3.071 1.00 26.07 183 THR B CA 1
ATOM 2803 C C . THR B 1 174 ? 37.048 17.465 -2.818 1.00 26.38 183 THR B C 1
ATOM 2804 O O . THR B 1 174 ? 37.506 17.628 -1.684 1.00 25.56 183 THR B O 1
ATOM 2808 N N . GLU B 1 175 ? 37.815 17.229 -3.877 1.00 27.16 184 GLU B N 1
ATOM 2809 C CA . GLU B 1 175 ? 39.269 17.162 -3.757 1.00 27.35 184 GLU B CA 1
ATOM 2810 C C . GLU B 1 175 ? 39.689 16.242 -2.625 1.00 27.50 184 GLU B C 1
ATOM 2811 O O . GLU B 1 175 ? 40.617 16.547 -1.877 1.00 27.88 184 GLU B O 1
ATOM 2817 N N . ILE B 1 176 ? 38.989 15.120 -2.497 1.00 27.80 185 ILE B N 1
ATOM 2818 C CA . ILE B 1 176 ? 39.276 14.143 -1.463 1.00 26.03 185 ILE B CA 1
ATOM 2819 C C . ILE B 1 176 ? 40.556 13.381 -1.827 1.00 26.79 185 ILE B C 1
ATOM 2820 O O . ILE B 1 176 ? 40.707 12.921 -2.960 1.00 26.04 185 ILE B O 1
ATOM 2825 N N . LEU B 1 177 ? 41.491 13.290 -0.873 1.00 26.39 186 LEU B N 1
ATOM 2826 C CA . LEU B 1 177 ? 42.761 12.571 -1.055 1.00 24.56 186 LEU B CA 1
ATOM 2827 C C . LEU B 1 177 ? 43.057 11.697 0.155 1.00 22.88 186 LEU B C 1
ATOM 2828 O O . LEU B 1 177 ? 43.097 12.183 1.285 1.00 22.64 186 LEU B O 1
ATOM 2833 N N . LEU B 1 178 ? 43.260 10.408 -0.084 1.00 22.47 187 LEU B N 1
ATOM 2834 C CA . LEU B 1 178 ? 43.557 9.474 0.995 1.00 23.27 187 LEU B CA 1
ATOM 2835 C C . LEU B 1 178 ? 44.793 8.655 0.621 1.00 23.73 187 LEU B C 1
ATOM 2836 O O . LEU B 1 178 ? 44.706 7.729 -0.181 1.00 22.19 187 LEU B O 1
ATOM 2841 N N . THR B 1 179 ? 45.942 9.011 1.202 1.00 24.57 188 THR B N 1
ATOM 2842 C CA . THR B 1 179 ? 47.194 8.327 0.911 1.00 26.02 188 THR B CA 1
ATOM 2843 C C . THR B 1 179 ? 47.845 7.699 2.132 1.00 27.75 188 THR B C 1
ATOM 2844 O O . THR B 1 179 ? 47.439 7.935 3.266 1.00 26.80 188 THR B O 1
ATOM 2848 N N . THR B 1 180 ? 48.871 6.896 1.858 1.00 28.99 189 THR B N 1
ATOM 2849 C CA . THR B 1 180 ? 49.657 6.202 2.859 1.00 30.46 189 THR B CA 1
ATOM 2850 C C . THR B 1 180 ? 51.045 6.131 2.244 1.00 31.21 189 THR B C 1
ATOM 2851 O O . THR B 1 180 ? 51.179 6.078 1.024 1.00 33.25 189 THR B O 1
ATOM 2855 N N . PRO B 1 181 ? 52.097 6.151 3.070 1.00 32.07 190 PRO B N 1
ATOM 2856 C CA . PRO B 1 181 ? 53.458 6.088 2.525 1.00 32.34 190 PRO B CA 1
ATOM 2857 C C . PRO B 1 181 ? 53.745 4.730 1.900 1.00 32.51 190 PRO B C 1
ATOM 2858 O O . PRO B 1 181 ? 53.291 3.739 2.508 1.00 32.45 190 PRO B O 1
ATOM 2862 N N . ASN C 1 4 ? 50.163 27.099 49.690 1.00 27.75 13 ASN C N 1
ATOM 2863 C CA . ASN C 1 4 ? 50.733 27.754 48.467 1.00 28.38 13 ASN C CA 1
ATOM 2864 C C . ASN C 1 4 ? 52.174 27.323 48.270 1.00 28.22 13 ASN C C 1
ATOM 2865 O O . ASN C 1 4 ? 53.036 27.666 49.088 1.00 26.37 13 ASN C O 1
ATOM 2870 N N . THR C 1 5 ? 52.434 26.578 47.192 1.00 26.90 14 THR C N 1
ATOM 2871 C CA . THR C 1 5 ? 53.783 26.100 46.914 1.00 26.60 14 THR C CA 1
ATOM 2872 C C . THR C 1 5 ? 54.142 26.130 45.439 1.00 26.48 14 THR C C 1
ATOM 2873 O O . THR C 1 5 ? 53.366 26.582 44.607 1.00 28.85 14 THR C O 1
ATOM 2877 N N . TRP C 1 6 ? 55.330 25.623 45.129 1.00 26.64 15 TRP C N 1
ATOM 2878 C CA . TRP C 1 6 ? 55.831 25.580 43.767 1.00 24.96 15 TRP C CA 1
ATOM 2879 C C . TRP C 1 6 ? 55.896 24.161 43.204 1.00 24.80 15 TRP C C 1
ATOM 2880 O O . TRP C 1 6 ? 55.875 23.177 43.940 1.00 24.18 15 TRP C O 1
ATOM 2891 N N . ILE C 1 7 ? 55.946 24.097 41.876 1.00 24.34 16 ILE C N 1
ATOM 2892 C CA . ILE C 1 7 ? 56.126 22.875 41.104 1.00 21.26 16 ILE C CA 1
ATOM 2893 C C . ILE C 1 7 ? 57.240 23.366 40.188 1.00 20.18 16 ILE C C 1
ATOM 2894 O O . ILE C 1 7 ? 56.986 24.122 39.246 1.00 19.31 16 ILE C O 1
ATOM 2899 N N . ASN C 1 8 ? 58.467 22.961 40.501 1.00 18.93 17 ASN C N 1
ATOM 2900 C CA . ASN C 1 8 ? 59.658 23.359 39.763 1.00 18.96 17 ASN C CA 1
ATOM 2901 C C . ASN C 1 8 ? 59.910 24.846 39.941 1.00 18.72 17 ASN C C 1
ATOM 2902 O O . ASN C 1 8 ? 59.991 25.595 38.971 1.00 16.92 17 ASN C O 1
ATOM 2907 N N . ARG C 1 9 ? 60.030 25.249 41.206 1.00 20.35 18 ARG C N 1
ATOM 2908 C CA . ARG C 1 9 ? 60.301 26.632 41.591 1.00 22.05 18 ARG C CA 1
ATOM 2909 C C . ARG C 1 9 ? 61.465 27.119 40.729 1.00 23.43 18 ARG C C 1
ATOM 2910 O O . ARG C 1 9 ? 62.485 26.440 40.609 1.00 25.05 18 ARG C O 1
ATOM 2918 N N . PRO C 1 10 ? 61.331 28.300 40.119 1.00 23.66 19 PRO C N 1
ATOM 2919 C CA . PRO C 1 10 ? 62.409 28.806 39.276 1.00 24.61 19 PRO C CA 1
ATOM 2920 C C . PRO C 1 10 ? 63.464 29.519 40.112 1.00 27.17 19 PRO C C 1
ATOM 2921 O O . PRO C 1 10 ? 63.290 29.698 41.319 1.00 28.99 19 PRO C O 1
ATOM 2925 N N . GLU C 1 11 ? 64.554 29.921 39.465 1.00 29.05 20 GLU C N 1
ATOM 2926 C CA . GLU C 1 11 ? 65.648 30.610 40.128 1.00 29.10 20 GLU C CA 1
ATOM 2927 C C . GLU C 1 11 ? 65.218 31.999 40.589 1.00 28.28 20 GLU C C 1
ATOM 2928 O O . GLU C 1 11 ? 65.476 32.388 41.725 1.00 27.35 20 GLU C O 1
ATOM 2934 N N . TYR C 1 12 ? 64.563 32.745 39.704 1.00 29.36 21 TYR C N 1
ATOM 2935 C CA . TYR C 1 12 ? 64.096 34.089 40.038 1.00 30.01 21 TYR C CA 1
ATOM 2936 C C . TYR C 1 12 ? 62.580 34.154 40.064 1.00 29.32 21 TYR C C 1
ATOM 2937 O O . TYR C 1 12 ? 61.918 33.539 39.228 1.00 28.04 21 TYR C O 1
ATOM 2946 N N . SER C 1 13 ? 62.035 34.897 41.025 1.00 29.91 22 SER C N 1
ATOM 2947 C CA . SER C 1 13 ? 60.588 35.056 41.144 1.00 31.76 22 SER C CA 1
ATOM 2948 C C . SER C 1 13 ? 60.222 36.081 42.208 1.00 33.32 22 SER C C 1
ATOM 2949 O O . SER C 1 13 ? 61.087 36.591 42.919 1.00 33.23 22 SER C O 1
ATOM 2952 N N . GLU C 1 14 ? 58.930 36.380 42.304 1.00 34.48 23 GLU C N 1
ATOM 2953 C CA . GLU C 1 14 ? 58.411 37.317 43.289 1.00 35.83 23 GLU C CA 1
ATOM 2954 C C . GLU C 1 14 ? 57.039 36.816 43.690 1.00 37.30 23 GLU C C 1
ATOM 2955 O O . GLU C 1 14 ? 56.233 36.454 42.829 1.00 37.74 23 GLU C O 1
ATOM 2961 N N . VAL C 1 15 ? 56.774 36.796 44.992 1.00 38.64 24 VAL C N 1
ATOM 2962 C CA . VAL C 1 15 ? 55.485 36.341 45.494 1.00 40.24 24 VAL C CA 1
ATOM 2963 C C . VAL C 1 15 ? 54.944 37.343 46.506 1.00 41.57 24 VAL C C 1
ATOM 2964 O O . VAL C 1 15 ? 55.426 37.405 47.630 1.00 42.01 24 VAL C O 1
ATOM 2968 N N . SER C 1 16 ? 53.959 38.140 46.093 1.00 43.81 25 SER C N 1
ATOM 2969 C CA . SER C 1 16 ? 53.341 39.134 46.972 1.00 45.58 25 SER C CA 1
ATOM 2970 C C . SER C 1 16 ? 51.935 38.661 47.299 1.00 46.82 25 SER C C 1
ATOM 2971 O O . SER C 1 16 ? 51.514 37.608 46.830 1.00 46.82 25 SER C O 1
ATOM 2974 N N . GLU C 1 17 ? 51.198 39.431 48.092 1.00 48.91 26 GLU C N 1
ATOM 2975 C CA . GLU C 1 17 ? 49.844 39.017 48.449 1.00 50.78 26 GLU C CA 1
ATOM 2976 C C . GLU C 1 17 ? 48.886 39.028 47.261 1.00 50.22 26 GLU C C 1
ATOM 2977 O O . GLU C 1 17 ? 47.955 38.225 47.210 1.00 50.57 26 GLU C O 1
ATOM 2983 N N . ASP C 1 18 ? 49.115 39.928 46.307 1.00 49.13 27 ASP C N 1
ATOM 2984 C CA . ASP C 1 18 ? 48.251 40.007 45.136 1.00 48.91 27 ASP C CA 1
ATOM 2985 C C . ASP C 1 18 ? 49.010 40.165 43.818 1.00 47.01 27 ASP C C 1
ATOM 2986 O O . ASP C 1 18 ? 48.529 40.808 42.881 1.00 48.05 27 ASP C O 1
ATOM 2991 N N . ARG C 1 19 ? 50.195 39.568 43.751 1.00 44.11 28 ARG C N 1
ATOM 2992 C CA . ARG C 1 19 ? 51.012 39.622 42.546 1.00 40.62 28 ARG C CA 1
ATOM 2993 C C . ARG C 1 19 ? 52.079 38.529 42.554 1.00 38.28 28 ARG C C 1
ATOM 2994 O O . ARG C 1 19 ? 52.756 38.305 43.561 1.00 36.98 28 ARG C O 1
ATOM 3002 N N . ILE C 1 20 ? 52.227 37.849 41.423 1.00 36.15 29 ILE C N 1
ATOM 3003 C CA . ILE C 1 20 ? 53.210 36.784 41.301 1.00 32.59 29 ILE C CA 1
ATOM 3004 C C . ILE C 1 20 ? 53.995 36.929 40.009 1.00 31.63 29 ILE C C 1
ATOM 3005 O O . ILE C 1 20 ? 53.419 37.054 38.930 1.00 31.77 29 ILE C O 1
ATOM 3010 N N . VAL C 1 21 ? 55.316 36.925 40.127 1.00 29.97 30 VAL C N 1
ATOM 3011 C CA . VAL C 1 21 ? 56.181 37.043 38.965 1.00 28.08 30 VAL C CA 1
ATOM 3012 C C . VAL C 1 21 ? 57.032 35.791 38.836 1.00 27.86 30 VAL C C 1
ATOM 3013 O O . VAL C 1 21 ? 57.725 35.395 39.776 1.00 25.17 30 VAL C O 1
ATOM 3017 N N . ILE C 1 22 ? 56.964 35.162 37.668 1.00 28.58 31 ILE C N 1
ATOM 3018 C CA . ILE C 1 22 ? 57.748 33.966 37.408 1.00 28.67 31 ILE C CA 1
ATOM 3019 C C . ILE C 1 22 ? 58.723 34.232 36.268 1.00 27.67 31 ILE C C 1
ATOM 3020 O O . ILE C 1 22 ? 58.320 34.637 35.183 1.00 28.32 31 ILE C O 1
ATOM 3025 N N . VAL C 1 23 ? 60.007 34.034 36.532 1.00 26.95 32 VAL C N 1
ATOM 3026 C CA . VAL C 1 23 ? 61.023 34.206 35.505 1.00 27.23 32 VAL C CA 1
ATOM 3027 C C . VAL C 1 23 ? 61.478 32.787 35.202 1.00 27.92 32 VAL C C 1
ATOM 3028 O O . VAL C 1 23 ? 62.049 32.106 36.054 1.00 28.74 32 VAL C O 1
ATOM 3032 N N . SER C 1 24 ? 61.216 32.339 33.983 1.00 28.30 33 SER C N 1
ATOM 3033 C CA . SER C 1 24 ? 61.560 30.979 33.590 1.00 29.79 33 SER C CA 1
ATOM 3034 C C . SER C 1 24 ? 63.042 30.650 33.579 1.00 28.87 33 SER C C 1
ATOM 3035 O O . SER C 1 24 ? 63.889 31.511 33.337 1.00 28.36 33 SER C O 1
ATOM 3038 N N . ASP C 1 25 ? 63.337 29.383 33.850 1.00 29.11 34 ASP C N 1
ATOM 3039 C CA . ASP C 1 25 ? 64.702 28.891 33.821 1.00 29.69 34 ASP C CA 1
ATOM 3040 C C . ASP C 1 25 ? 64.888 28.370 32.388 1.00 30.87 34 ASP C C 1
ATOM 3041 O O . ASP C 1 25 ? 63.925 28.266 31.630 1.00 29.89 34 ASP C O 1
ATOM 3046 N N . ALA C 1 26 ? 66.120 28.034 32.018 1.00 32.00 35 ALA C N 1
ATOM 3047 C CA . ALA C 1 26 ? 66.407 27.557 30.666 1.00 31.02 35 ALA C CA 1
ATOM 3048 C C . ALA C 1 26 ? 65.713 26.259 30.290 1.00 30.86 35 ALA C C 1
ATOM 3049 O O . ALA C 1 26 ? 65.623 25.337 31.088 1.00 31.09 35 ALA C O 1
ATOM 3051 N N . ASN C 1 27 ? 65.221 26.203 29.059 1.00 31.29 36 ASN C N 1
ATOM 3052 C CA . ASN C 1 27 ? 64.576 25.000 28.522 1.00 31.56 36 ASN C CA 1
ATOM 3053 C C . ASN C 1 27 ? 63.577 24.307 29.443 1.00 30.61 36 ASN C C 1
ATOM 3054 O O . ASN C 1 27 ? 63.709 23.121 29.765 1.00 29.78 36 ASN C O 1
ATOM 3059 N N . THR C 1 28 ? 62.565 25.058 29.848 1.00 30.51 37 THR C N 1
ATOM 3060 C CA . THR C 1 28 ? 61.522 24.551 30.724 1.00 29.60 3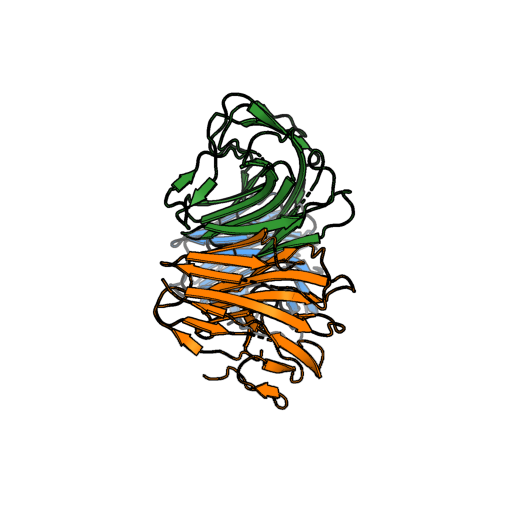7 THR C CA 1
ATOM 3061 C C . THR C 1 28 ? 60.259 24.313 29.903 1.00 28.52 37 THR C C 1
ATOM 3062 O O . THR C 1 28 ? 59.926 25.103 29.018 1.00 27.42 37 THR C O 1
ATOM 3066 N N . ASP C 1 29 ? 59.552 23.229 30.196 1.00 28.65 38 ASP C N 1
ATOM 3067 C CA . ASP C 1 29 ? 58.351 22.920 29.436 1.00 28.97 38 ASP C CA 1
ATOM 3068 C C . ASP C 1 29 ? 57.506 21.789 30.042 1.00 27.35 38 ASP C C 1
ATOM 3069 O O . ASP C 1 29 ? 57.919 21.132 30.995 1.00 26.17 38 ASP C O 1
ATOM 3074 N N . PHE C 1 30 ? 56.315 21.589 29.484 1.00 26.18 39 PHE C N 1
ATOM 3075 C CA . PHE C 1 30 ? 55.402 20.535 29.922 1.00 26.01 39 PHE C CA 1
ATOM 3076 C C . PHE C 1 30 ? 54.890 19.800 28.688 1.00 25.97 39 PHE C C 1
ATOM 3077 O O . PHE C 1 30 ? 54.187 20.384 27.858 1.00 24.09 39 PHE C O 1
ATOM 3085 N N . TRP C 1 31 ? 55.247 18.525 28.570 1.00 25.95 40 TRP C N 1
ATOM 3086 C CA . TRP C 1 31 ? 54.809 17.724 27.441 1.00 27.00 40 TRP C CA 1
ATOM 3087 C C . TRP C 1 31 ? 55.036 16.250 27.715 1.00 27.52 40 TRP C C 1
ATOM 3088 O O . TRP C 1 31 ? 56.051 15.864 28.290 1.00 26.91 40 TRP C O 1
ATOM 3099 N N . GLU C 1 32 ? 54.098 15.420 27.275 1.00 28.80 41 GLU C N 1
ATOM 3100 C CA . GLU C 1 32 ? 54.201 13.992 27.515 1.00 29.18 41 GLU C CA 1
ATOM 3101 C C . GLU C 1 32 ? 54.030 13.081 26.294 1.00 29.89 41 GLU C C 1
ATOM 3102 O O . GLU C 1 32 ? 52.914 12.895 25.787 1.00 28.61 41 GLU C O 1
ATOM 3108 N N . ASN C 1 33 ? 55.155 12.539 25.822 1.00 30.22 42 ASN C N 1
ATOM 3109 C CA . ASN C 1 33 ? 55.190 11.579 24.718 1.00 30.43 42 ASN C CA 1
ATOM 3110 C C . ASN C 1 33 ? 54.717 11.944 23.315 1.00 30.88 42 ASN C C 1
ATOM 3111 O O . ASN C 1 33 ? 55.515 11.995 22.378 1.00 30.98 42 ASN C O 1
ATOM 3116 N N . THR C 1 34 ? 53.413 12.154 23.172 1.00 31.17 43 THR C N 1
ATOM 3117 C CA . THR C 1 34 ? 52.795 12.450 21.877 1.00 30.96 43 THR C CA 1
ATOM 3118 C C . THR C 1 34 ? 53.663 13.100 20.809 1.00 31.55 43 THR C C 1
ATOM 3119 O O . THR C 1 34 ? 54.122 14.229 20.963 1.00 33.83 43 THR C O 1
ATOM 3123 N N . TYR C 1 35 ? 53.875 12.369 19.720 1.00 32.39 44 TYR C N 1
ATOM 3124 C CA . TYR C 1 35 ? 54.650 12.844 18.579 1.00 33.90 44 TYR C CA 1
ATOM 3125 C C . TYR C 1 35 ? 56.132 13.169 18.796 1.00 34.66 44 TYR C C 1
ATOM 3126 O O . TYR C 1 35 ? 56.996 12.580 18.154 1.00 35.33 44 TYR C O 1
ATOM 3135 N N . TYR C 1 36 ? 56.426 14.112 19.682 1.00 35.76 45 TYR C N 1
ATOM 3136 C CA . TYR C 1 36 ? 57.808 14.521 19.939 1.00 37.71 45 TYR C CA 1
ATOM 3137 C C . TYR C 1 36 ? 58.680 13.451 20.607 1.00 39.02 45 TYR C C 1
ATOM 3138 O O . TYR C 1 36 ? 59.908 13.502 20.534 1.00 38.86 45 TYR C O 1
ATOM 3147 N N . ASP C 1 37 ? 58.034 12.484 21.248 1.00 41.06 46 ASP C N 1
ATOM 3148 C CA . ASP C 1 37 ? 58.722 11.382 21.914 1.00 42.43 46 ASP C CA 1
ATOM 3149 C C . ASP C 1 37 ? 59.627 11.723 23.098 1.00 43.24 46 ASP C C 1
ATOM 3150 O O . ASP C 1 37 ? 60.604 11.018 23.373 1.00 43.73 46 ASP C O 1
ATOM 3155 N N . PHE C 1 38 ? 59.313 12.808 23.792 1.00 43.41 47 PHE C N 1
ATOM 3156 C CA . PHE C 1 38 ? 60.069 13.171 24.982 1.00 42.23 47 PHE C CA 1
ATOM 3157 C C . PHE C 1 38 ? 59.086 13.499 26.094 1.00 41.58 47 PHE C C 1
ATOM 3158 O O . PHE C 1 38 ? 57.911 13.762 25.848 1.00 41.43 47 PHE C O 1
ATOM 3166 N N . SER C 1 39 ? 59.561 13.437 27.325 1.00 40.79 48 SER C N 1
ATOM 3167 C CA . SER C 1 39 ? 58.717 13.736 28.462 1.00 39.32 48 SER C CA 1
ATOM 3168 C C . SER C 1 39 ? 59.321 14.924 29.204 1.00 37.96 48 SER C C 1
ATOM 3169 O O . SER C 1 39 ? 60.363 14.797 29.843 1.00 37.23 48 SER C O 1
ATOM 3172 N N . HIS C 1 40 ? 58.680 16.083 29.094 1.00 36.30 49 HIS C N 1
ATOM 3173 C CA . HIS C 1 40 ? 59.157 17.273 29.784 1.00 33.72 49 HIS C CA 1
ATOM 3174 C C . HIS C 1 40 ? 58.225 17.609 30.937 1.00 32.34 49 HIS C C 1
ATOM 3175 O O . HIS C 1 40 ? 57.011 17.646 30.768 1.00 34.28 49 HIS C O 1
ATOM 3182 N N . TYR C 1 41 ? 58.800 17.831 32.113 1.00 30.09 50 TYR C N 1
ATOM 3183 C CA . TYR C 1 41 ? 58.032 18.196 33.296 1.00 27.73 50 TYR C CA 1
ATOM 3184 C C . TYR C 1 41 ? 58.922 19.148 34.093 1.00 26.63 50 TYR C C 1
ATOM 3185 O O . TYR C 1 41 ? 59.232 18.910 35.260 1.00 25.58 50 TYR C O 1
ATOM 3194 N N . THR C 1 42 ? 59.322 20.234 33.441 1.00 25.48 51 THR C N 1
ATOM 3195 C CA . THR C 1 42 ? 60.213 21.208 34.048 1.00 24.09 51 THR C CA 1
ATOM 3196 C C . THR C 1 42 ? 59.636 22.624 34.093 1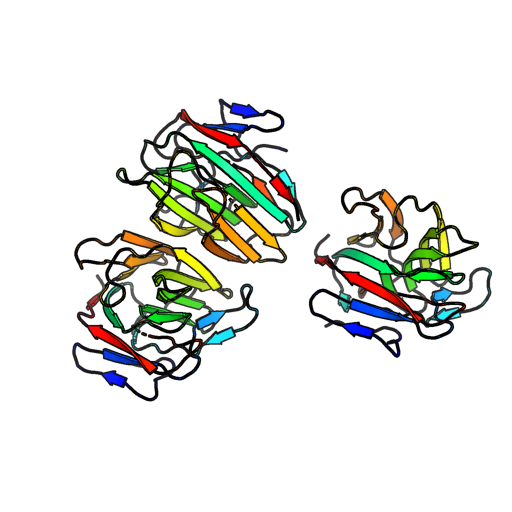.00 24.05 51 THR C C 1
ATOM 3197 O O . THR C 1 42 ? 60.308 23.563 34.512 1.00 23.22 51 THR C O 1
ATOM 3201 N N . GLY C 1 43 ? 58.388 22.779 33.662 1.00 25.10 52 GLY C N 1
ATOM 3202 C CA . GLY C 1 43 ? 57.766 24.093 33.685 1.00 23.09 52 GLY C CA 1
ATOM 3203 C C . GLY C 1 43 ? 57.524 24.582 35.102 1.00 22.02 52 GLY C C 1
ATOM 3204 O O . GLY C 1 43 ? 57.436 23.778 36.030 1.00 21.94 52 GLY C O 1
ATOM 3205 N N . HIS C 1 44 ? 57.407 25.897 35.266 1.00 21.31 53 HIS C N 1
ATOM 3206 C CA . HIS C 1 44 ? 57.190 26.492 36.576 1.00 21.51 53 HIS C CA 1
ATOM 3207 C C . HIS C 1 44 ? 55.709 26.734 36.871 1.00 23.10 53 HIS C C 1
ATOM 3208 O O . HIS C 1 44 ? 54.972 27.268 36.044 1.00 22.30 53 HIS C O 1
ATOM 3215 N N . VAL C 1 45 ? 55.277 26.338 38.061 1.00 23.18 54 VAL C N 1
ATOM 3216 C CA . VAL C 1 45 ? 53.897 26.538 38.471 1.00 24.93 54 VAL C CA 1
ATOM 3217 C C . VAL C 1 45 ? 53.837 26.954 39.937 1.00 27.15 54 VAL C C 1
ATOM 3218 O O . VAL C 1 45 ? 54.491 26.350 40.798 1.00 28.13 54 VAL C O 1
ATOM 3222 N N . TYR C 1 46 ? 53.058 27.990 40.218 1.00 27.14 55 TYR C N 1
ATOM 3223 C CA . TYR C 1 46 ? 52.898 28.456 41.586 1.00 28.66 55 TYR C CA 1
ATOM 3224 C C . TYR C 1 46 ? 51.414 28.427 41.916 1.00 29.17 55 TYR C C 1
ATOM 3225 O O . TYR C 1 46 ? 50.611 29.081 41.253 1.00 29.37 55 TYR C O 1
ATOM 3234 N N . GLY C 1 47 ? 51.050 27.662 42.936 1.00 29.78 56 GLY C N 1
ATOM 3235 C CA . GLY C 1 47 ? 49.651 27.575 43.314 1.00 30.52 56 GLY C CA 1
ATOM 3236 C C . GLY C 1 47 ? 49.435 26.748 44.567 1.00 31.71 56 GLY C C 1
ATOM 3237 O O . GLY C 1 47 ? 50.246 26.784 45.492 1.00 30.82 56 GLY C O 1
ATOM 3238 N N . LYS C 1 48 ? 48.342 25.993 44.601 1.00 33.52 57 LYS C N 1
ATOM 3239 C CA . LYS C 1 48 ? 48.041 25.171 45.763 1.00 34.88 57 LYS C CA 1
ATOM 3240 C C . LYS C 1 48 ? 47.132 24.003 45.420 1.00 36.80 57 LYS C C 1
ATOM 3241 O O . LYS C 1 48 ? 46.403 24.035 44.429 1.00 37.34 57 LYS C O 1
ATOM 3247 N N . GLU C 1 49 ? 47.178 22.975 46.258 1.00 37.52 58 GLU C N 1
ATOM 3248 C CA . GLU C 1 49 ? 46.335 21.816 46.063 1.00 40.40 58 GLU C CA 1
ATOM 3249 C C . GLU C 1 49 ? 44.977 22.045 46.695 1.00 39.65 58 GLU C C 1
ATOM 3250 O O . GLU C 1 49 ? 44.860 22.716 47.713 1.00 39.38 58 GLU C O 1
ATOM 3256 N N . THR C 1 50 ? 43.953 21.491 46.065 1.00 39.81 59 THR C N 1
ATOM 3257 C CA . THR C 1 50 ? 42.593 21.602 46.558 1.00 39.70 59 THR C CA 1
ATOM 3258 C C . THR C 1 50 ? 41.893 20.304 46.182 1.00 39.67 59 THR C C 1
ATOM 3259 O O . THR C 1 50 ? 42.244 19.669 45.189 1.00 38.48 59 THR C O 1
ATOM 3263 N N . GLU C 1 51 ? 40.921 19.898 46.988 1.00 40.70 60 GLU C N 1
ATOM 3264 C CA . GLU C 1 51 ? 40.181 18.680 46.702 1.00 42.57 60 GLU C CA 1
ATOM 3265 C C . GLU C 1 51 ? 38.701 18.972 46.482 1.00 42.15 60 GLU C C 1
ATOM 3266 O O . GLU C 1 51 ? 37.869 18.065 46.523 1.00 42.30 60 GLU C O 1
ATOM 3272 N N . SER C 1 52 ? 38.381 20.241 46.240 1.00 40.61 61 SER C N 1
ATOM 3273 C CA . SER C 1 52 ? 37.003 20.639 45.999 1.00 39.77 61 SER C CA 1
ATOM 3274 C C . SER C 1 52 ? 36.885 21.374 44.672 1.00 37.94 61 SER C C 1
ATOM 3275 O O . SER C 1 52 ? 37.894 21.764 44.079 1.00 37.77 61 SER C O 1
ATOM 3278 N N . ASP C 1 53 ? 35.647 21.555 44.213 1.00 36.32 62 ASP C N 1
ATOM 3279 C CA . ASP C 1 53 ? 35.390 22.255 42.962 1.00 34.88 62 ASP C CA 1
ATOM 3280 C C . ASP C 1 53 ? 35.864 23.690 43.117 1.00 32.95 62 ASP C C 1
ATOM 3281 O O . ASP C 1 53 ? 35.988 24.187 44.233 1.00 33.40 62 ASP C O 1
ATOM 3286 N N . PHE C 1 54 ? 36.124 24.360 42.003 1.00 30.81 63 PHE C N 1
ATOM 3287 C CA . PHE C 1 54 ? 36.600 25.725 42.079 1.00 28.76 63 PHE C CA 1
ATOM 3288 C C . PHE C 1 54 ? 36.555 26.425 40.736 1.00 29.05 63 PHE C C 1
ATOM 3289 O O . PHE C 1 54 ? 36.341 25.806 39.698 1.00 29.79 63 PHE C O 1
ATOM 3297 N N . THR C 1 55 ? 36.761 27.735 40.780 1.00 29.23 64 THR C N 1
ATOM 3298 C CA . THR C 1 55 ? 36.845 28.555 39.587 1.00 27.62 64 THR C CA 1
ATOM 3299 C C . THR C 1 55 ? 38.097 29.379 39.847 1.00 27.83 64 THR C C 1
ATOM 3300 O O . THR C 1 55 ? 38.203 30.049 40.873 1.00 28.69 64 THR C O 1
ATOM 3304 N N . PHE C 1 56 ? 39.059 29.290 38.935 1.00 26.58 65 PHE C N 1
ATOM 3305 C CA . PHE C 1 56 ? 40.316 30.017 39.060 1.00 25.90 65 PHE C CA 1
ATOM 3306 C C . PHE C 1 56 ? 40.368 31.042 37.931 1.00 26.64 65 PHE C C 1
ATOM 3307 O O . PHE C 1 56 ? 39.979 30.749 36.797 1.00 27.29 65 PHE C O 1
ATOM 3315 N N . GLN C 1 57 ? 40.835 32.245 38.241 1.00 26.59 66 GLN C N 1
ATOM 3316 C CA . GLN C 1 57 ? 40.922 33.303 37.244 1.00 26.16 66 GLN C CA 1
ATOM 3317 C C . GLN C 1 57 ? 42.168 34.124 37.516 1.00 26.02 66 GLN C C 1
ATOM 3318 O O . GLN C 1 57 ? 42.518 34.366 38.672 1.00 26.83 66 GLN C O 1
ATOM 3324 N N . VAL C 1 58 ? 42.837 34.554 36.452 1.00 25.42 67 VAL C N 1
ATOM 3325 C CA . VAL C 1 58 ? 44.072 35.308 36.612 1.00 24.65 67 VAL C CA 1
ATOM 3326 C C . VAL C 1 58 ? 44.349 36.178 35.395 1.00 25.78 67 VAL C C 1
ATOM 3327 O O . VAL C 1 58 ? 43.964 35.832 34.279 1.00 26.27 67 VAL C O 1
ATOM 3331 N N . ARG C 1 59 ? 45.007 37.311 35.622 1.00 25.65 68 ARG C N 1
ATOM 3332 C CA . ARG C 1 59 ? 45.375 38.218 34.540 1.00 25.58 68 ARG C CA 1
ATOM 3333 C C . ARG C 1 59 ? 46.875 38.026 34.306 1.00 24.36 68 ARG C C 1
ATOM 3334 O O . ARG C 1 59 ? 47.669 38.147 35.236 1.00 24.81 68 ARG C O 1
ATOM 3342 N N . VAL C 1 60 ? 47.248 37.724 33.065 1.00 24.01 69 VAL C N 1
ATOM 3343 C CA . VAL C 1 60 ? 48.638 37.443 32.702 1.00 24.20 69 VAL C CA 1
ATOM 3344 C C . VAL C 1 60 ? 49.318 38.519 31.861 1.00 26.06 69 VAL C C 1
ATOM 3345 O O . VAL C 1 60 ? 48.778 38.961 30.844 1.00 27.14 69 VAL C O 1
ATOM 3349 N N . LYS C 1 61 ? 50.517 38.913 32.275 1.00 27.07 70 LYS C N 1
ATOM 3350 C CA . LYS C 1 61 ? 51.289 39.910 31.551 1.00 27.70 70 LYS C CA 1
ATOM 3351 C C . LYS C 1 61 ? 52.729 39.444 31.379 1.00 28.50 70 LYS C C 1
ATOM 3352 O O . LYS C 1 61 ? 53.560 39.647 32.260 1.00 27.74 70 LYS C O 1
ATOM 3358 N N . ALA C 1 62 ? 53.017 38.819 30.240 1.00 30.43 71 ALA C N 1
ATOM 3359 C CA . ALA C 1 62 ? 54.366 38.327 29.958 1.00 32.47 71 ALA C CA 1
ATOM 3360 C C . ALA C 1 62 ? 54.931 38.896 28.655 1.00 34.65 71 ALA C C 1
ATOM 3361 O O . ALA C 1 62 ? 54.181 39.307 27.769 1.00 34.36 71 ALA C O 1
ATOM 3363 N N . ASP C 1 63 ? 56.258 38.898 28.548 1.00 36.80 72 ASP C N 1
ATOM 3364 C CA . ASP C 1 63 ? 56.955 39.415 27.370 1.00 39.44 72 ASP C CA 1
ATOM 3365 C C . ASP C 1 63 ? 57.381 38.288 26.439 1.00 39.76 72 ASP C C 1
ATOM 3366 O O . ASP C 1 63 ? 58.559 37.936 26.378 1.00 40.72 72 ASP C O 1
ATOM 3371 N N . PHE C 1 64 ? 56.424 37.728 25.711 1.00 39.94 73 PHE C N 1
ATOM 3372 C CA . PHE C 1 64 ? 56.703 36.630 24.794 1.00 40.64 73 PHE C CA 1
ATOM 3373 C C . PHE C 1 64 ? 57.655 37.052 23.676 1.00 41.63 73 PHE C C 1
ATOM 3374 O O . PHE C 1 64 ? 57.553 38.166 23.157 1.00 42.02 73 PHE C O 1
ATOM 3382 N N . SER C 1 65 ? 58.574 36.166 23.294 1.00 42.14 74 SER C N 1
ATOM 3383 C CA . SER C 1 65 ? 59.516 36.496 22.225 1.00 42.69 74 SER C CA 1
ATOM 3384 C C . SER C 1 65 ? 60.164 35.278 21.568 1.00 42.69 74 SER C C 1
ATOM 3385 O O . SER C 1 65 ? 60.230 35.186 20.338 1.00 42.34 74 SER C O 1
ATOM 3388 N N . ALA C 1 66 ? 60.656 34.351 22.384 1.00 41.49 75 ALA C N 1
ATOM 3389 C CA . ALA C 1 66 ? 61.295 33.165 21.848 1.00 40.28 75 ALA C CA 1
ATOM 3390 C C . ALA C 1 66 ? 60.267 32.097 21.509 1.00 39.72 75 ALA C C 1
ATOM 3391 O O . ALA C 1 66 ? 59.170 32.058 22.070 1.00 39.90 75 ALA C O 1
ATOM 3393 N N . LEU C 1 67 ? 60.633 31.236 20.573 1.00 38.54 76 LEU C N 1
ATOM 3394 C CA . LEU C 1 67 ? 59.764 30.167 20.138 1.00 37.14 76 LEU C CA 1
ATOM 3395 C C . LEU C 1 67 ? 59.317 29.318 21.328 1.00 37.11 76 LEU C C 1
ATOM 3396 O O . LEU C 1 67 ? 60.123 28.949 22.188 1.00 35.50 76 LEU C O 1
ATOM 3401 N N . TYR C 1 68 ? 58.016 29.037 21.365 1.00 36.85 77 TYR C N 1
ATOM 3402 C CA . TYR C 1 68 ? 57.388 28.213 22.395 1.00 35.50 77 TYR C CA 1
ATOM 3403 C C . TYR C 1 68 ? 57.248 28.821 23.784 1.00 34.33 77 TYR C C 1
ATOM 3404 O O . TYR C 1 68 ? 56.955 28.114 24.748 1.00 34.09 77 TYR C O 1
ATOM 3413 N N . ASP C 1 69 ? 57.446 30.129 23.891 1.00 32.94 78 ASP C N 1
ATOM 3414 C CA . ASP C 1 69 ? 57.295 30.792 25.176 1.00 32.40 78 ASP C CA 1
ATOM 3415 C C . ASP C 1 69 ? 55.847 30.610 25.624 1.00 31.50 78 ASP C C 1
ATOM 3416 O O . ASP C 1 69 ? 54.917 30.888 24.867 1.00 31.69 78 ASP C O 1
ATOM 3421 N N . GLN C 1 70 ? 55.660 30.150 26.855 1.00 29.60 79 GLN C N 1
ATOM 3422 C CA . GLN C 1 70 ? 54.324 29.916 27.382 1.00 27.67 79 GLN C CA 1
ATOM 3423 C C . GLN C 1 70 ? 54.067 30.590 28.720 1.00 25.63 79 GLN C C 1
ATOM 3424 O O . GLN C 1 70 ? 54.959 30.704 29.550 1.00 25.23 79 GLN C O 1
ATOM 3430 N N . ALA C 1 71 ? 52.829 31.017 28.928 1.00 23.09 80 ALA C N 1
ATOM 3431 C CA . ALA C 1 71 ? 52.430 31.640 30.182 1.00 21.67 80 ALA C CA 1
ATOM 3432 C C . ALA C 1 71 ? 50.922 31.495 30.294 1.00 20.29 80 ALA C C 1
ATOM 3433 O O . ALA C 1 71 ? 50.182 31.770 29.343 1.00 20.61 80 ALA C O 1
ATOM 3435 N N . GL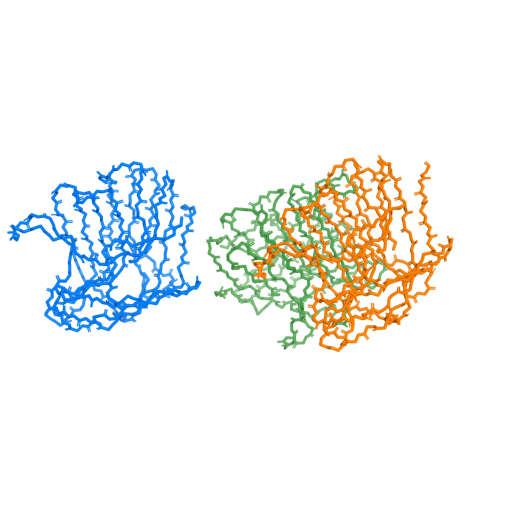Y C 1 72 ? 50.460 31.055 31.452 1.00 18.65 81 GLY C N 1
ATOM 3436 C CA . GLY C 1 72 ? 49.035 30.872 31.627 1.00 16.08 81 GLY C CA 1
ATOM 3437 C C . GLY C 1 72 ? 48.714 30.155 32.914 1.00 16.87 81 GLY C C 1
ATOM 3438 O O . GLY C 1 72 ? 49.190 30.541 33.982 1.00 16.32 81 GLY C O 1
ATOM 3439 N N . ILE C 1 73 ? 47.908 29.101 32.823 1.00 17.16 82 ILE C N 1
ATOM 3440 C CA . ILE C 1 73 ? 47.524 28.358 34.018 1.00 17.92 82 ILE C CA 1
ATOM 3441 C C . ILE C 1 73 ? 47.864 26.883 33.912 1.00 17.61 82 ILE C C 1
ATOM 3442 O O . ILE C 1 73 ? 48.106 26.370 32.826 1.00 17.94 82 ILE C O 1
ATOM 3447 N N . PHE C 1 74 ? 47.900 26.205 35.053 1.00 18.81 83 PHE C N 1
ATOM 3448 C CA . PHE C 1 74 ? 48.231 24.785 35.092 1.00 18.35 83 PHE C CA 1
ATOM 3449 C C . PHE C 1 74 ? 47.337 24.075 36.107 1.00 19.65 83 PHE C C 1
ATOM 3450 O O . PHE C 1 74 ? 46.966 24.649 37.132 1.00 19.54 83 PHE C O 1
ATOM 3458 N N . ILE C 1 75 ? 46.983 22.831 35.814 1.00 21.05 84 ILE C N 1
ATOM 3459 C CA . ILE C 1 75 ? 46.168 22.028 36.730 1.00 22.14 84 ILE C CA 1
ATOM 3460 C C . ILE C 1 75 ? 46.837 20.659 36.813 1.00 22.64 84 ILE C C 1
ATOM 3461 O O . ILE C 1 75 ? 46.824 19.901 35.847 1.00 23.17 84 ILE C O 1
ATOM 3466 N N . GLY C 1 76 ? 47.434 20.351 37.959 1.00 22.64 85 GLY C N 1
ATOM 3467 C CA . GLY C 1 76 ? 48.130 19.087 38.087 1.00 23.77 85 GLY C CA 1
ATOM 3468 C C . GLY C 1 76 ? 47.503 18.001 38.934 1.00 24.85 85 GLY C C 1
ATOM 3469 O O . GLY C 1 76 ? 46.831 18.272 39.931 1.00 25.57 85 GLY C O 1
ATOM 3470 N N . GLY C 1 77 ? 47.732 16.762 38.509 1.00 24.96 86 GLY C N 1
ATOM 3471 C CA . GLY C 1 77 ? 47.234 15.598 39.217 1.00 26.63 86 GLY C CA 1
ATOM 3472 C C . GLY C 1 77 ? 48.457 14.773 39.564 1.00 27.26 86 GLY C C 1
ATOM 3473 O O . GLY C 1 77 ? 48.739 14.504 40.734 1.00 27.06 86 GLY C O 1
ATOM 3474 N N . THR C 1 78 ? 49.184 14.370 38.527 1.00 28.00 87 THR C N 1
ATOM 3475 C CA . THR C 1 78 ? 50.416 13.607 38.673 1.00 29.64 87 THR C CA 1
ATOM 3476 C C . THR C 1 78 ? 51.291 14.101 37.538 1.00 29.96 87 THR C C 1
ATOM 3477 O O . THR C 1 78 ? 50.898 15.012 36.811 1.00 30.59 87 THR C O 1
ATOM 3481 N N . GLU C 1 79 ? 52.467 13.509 37.376 1.00 29.98 88 GLU C N 1
ATOM 3482 C CA . GLU C 1 79 ? 53.362 13.929 36.307 1.00 29.52 88 GLU C CA 1
ATOM 3483 C C . GLU C 1 79 ? 52.890 13.456 34.945 1.00 29.08 88 GLU C C 1
ATOM 3484 O O . GLU C 1 79 ? 53.402 13.902 33.919 1.00 29.41 88 GLU C O 1
ATOM 3490 N N . THR C 1 80 ? 51.904 12.559 34.940 1.00 27.21 89 THR C N 1
ATOM 3491 C CA . THR C 1 80 ? 51.344 12.033 33.703 1.00 26.50 89 THR C CA 1
ATOM 3492 C C . THR C 1 80 ? 49.841 12.316 33.617 1.00 25.85 89 THR C C 1
ATOM 3493 O O . THR C 1 80 ? 49.123 11.726 32.808 1.00 25.92 89 THR C O 1
ATOM 3497 N N . ALA C 1 81 ? 49.369 13.222 34.464 1.00 23.89 90 ALA C N 1
ATOM 3498 C CA . ALA C 1 81 ? 47.964 13.602 34.477 1.00 22.74 90 ALA C CA 1
ATOM 3499 C C . ALA C 1 81 ? 47.907 15.063 34.870 1.00 22.28 90 ALA C C 1
ATOM 3500 O O . ALA C 1 81 ? 47.983 15.398 36.050 1.00 25.07 90 ALA C O 1
ATOM 3502 N N . TRP C 1 82 ? 47.802 15.932 33.872 1.00 20.24 91 TRP C N 1
ATOM 3503 C CA . TRP C 1 82 ? 47.753 17.362 34.103 1.00 18.46 91 TRP C CA 1
ATOM 3504 C C . TRP C 1 82 ? 47.182 18.102 32.910 1.00 17.93 91 TRP C C 1
ATOM 3505 O O . TRP C 1 82 ? 46.935 17.511 31.862 1.00 19.66 91 TRP C O 1
ATOM 3516 N N . ILE C 1 83 ? 46.988 19.406 33.073 1.00 17.50 92 ILE C N 1
ATOM 3517 C CA . ILE C 1 83 ? 46.421 20.249 32.025 1.00 16.71 92 ILE C CA 1
ATOM 3518 C C . ILE C 1 83 ? 47.042 21.636 32.102 1.00 17.79 92 ILE C C 1
ATOM 3519 O O . ILE C 1 83 ? 47.141 22.209 33.194 1.00 16.61 92 ILE C O 1
ATOM 3524 N N . LYS C 1 84 ? 47.451 22.174 30.955 1.00 17.81 93 LYS C N 1
ATOM 3525 C CA . LYS C 1 84 ? 48.022 23.520 30.917 1.00 18.61 93 LYS C CA 1
ATOM 3526 C C . LYS C 1 84 ? 47.296 24.282 29.807 1.00 17.78 93 LYS C C 1
ATOM 3527 O O . LYS C 1 84 ? 46.773 23.674 28.875 1.00 18.03 93 LYS C O 1
ATOM 3533 N N . ALA C 1 85 ? 47.247 25.604 29.909 1.00 18.75 94 ALA C N 1
ATOM 3534 C CA . ALA C 1 85 ? 46.585 26.415 28.894 1.00 20.76 94 ALA C CA 1
ATOM 3535 C C . ALA C 1 85 ? 47.030 27.867 28.994 1.00 20.96 94 ALA C C 1
ATOM 3536 O O . ALA C 1 85 ? 47.294 28.366 30.088 1.00 22.33 94 ALA C O 1
ATOM 3538 N N . GLY C 1 86 ? 47.099 28.541 27.849 1.00 20.82 95 GLY C N 1
ATOM 3539 C CA . GLY C 1 86 ? 47.511 29.933 27.823 1.00 21.95 95 GLY C CA 1
ATOM 3540 C C . GLY C 1 86 ? 48.080 30.291 26.460 1.00 23.13 95 GLY C C 1
ATOM 3541 O O . GLY C 1 86 ? 47.828 29.598 25.484 1.00 20.69 95 GLY C O 1
ATOM 3542 N N . ILE C 1 87 ? 48.851 31.370 26.398 1.00 26.26 96 ILE C N 1
ATOM 3543 C CA . ILE C 1 87 ? 49.454 31.824 25.151 1.00 29.16 96 ILE C CA 1
ATOM 3544 C C . ILE C 1 87 ? 50.754 31.077 24.885 1.00 31.73 96 ILE C C 1
ATOM 3545 O O . ILE C 1 87 ? 51.443 30.661 25.814 1.00 30.11 96 ILE C O 1
ATOM 3550 N N . GLU C 1 88 ? 51.075 30.897 23.610 1.00 35.16 97 GLU C N 1
ATOM 3551 C CA . GLU C 1 88 ? 52.313 30.239 23.223 1.00 40.33 97 GLU C CA 1
ATOM 3552 C C . GLU C 1 88 ? 52.828 30.926 21.964 1.00 42.64 97 GLU C C 1
ATOM 3553 O O . GLU C 1 88 ? 52.105 31.062 20.980 1.00 43.58 97 GLU C O 1
ATOM 3559 N N . PHE C 1 89 ? 54.073 31.381 22.003 1.00 45.57 98 PHE C N 1
ATOM 3560 C CA . PHE C 1 89 ? 54.651 32.046 20.849 1.00 49.08 98 PHE C CA 1
ATOM 3561 C C . PHE C 1 89 ? 55.140 31.022 19.843 1.00 51.06 98 PHE C C 1
ATOM 3562 O O . PHE C 1 89 ? 55.653 29.972 20.213 1.00 50.53 98 PHE C O 1
ATOM 3570 N N . ASN C 1 90 ? 54.967 31.331 18.565 1.00 55.19 99 ASN C N 1
ATOM 3571 C CA . ASN C 1 90 ? 55.392 30.434 17.494 1.00 59.30 99 ASN C CA 1
ATOM 3572 C C . ASN C 1 90 ? 55.455 31.197 16.175 1.00 61.29 99 ASN C C 1
ATOM 3573 O O . ASN C 1 90 ? 54.485 31.859 15.784 1.00 61.96 99 ASN C O 1
ATOM 3578 N N . ASP C 1 91 ? 56.626 31.113 15.531 1.00 63.41 100 ASP C N 1
ATOM 3579 C CA . ASP C 1 91 ? 56.928 31.786 14.264 1.00 64.08 100 ASP C CA 1
ATOM 3580 C C . ASP C 1 91 ? 57.193 33.264 14.539 1.00 63.95 100 ASP C C 1
ATOM 3581 O O . ASP C 1 91 ? 58.240 33.832 14.212 1.00 64.33 100 ASP C O 1
ATOM 3586 N N . GLY C 1 92 ? 56.195 33.841 15.179 1.00 62.45 101 GLY C N 1
ATOM 3587 C CA . GLY C 1 92 ? 56.119 35.237 15.532 1.00 60.73 101 GLY C CA 1
ATOM 3588 C C . GLY C 1 92 ? 54.729 35.363 16.132 1.00 59.82 101 GLY C C 1
ATOM 3589 O O . GLY C 1 92 ? 54.590 35.661 17.313 1.00 60.31 101 GLY C O 1
ATOM 3590 N N . GLN C 1 93 ? 53.701 35.097 15.326 1.00 58.30 102 GLN C N 1
ATOM 3591 C CA . GLN C 1 93 ? 52.309 35.176 15.773 1.00 56.54 102 GLN C CA 1
ATOM 3592 C C . GLN C 1 93 ? 52.072 34.434 17.096 1.00 54.43 102 GLN C C 1
ATOM 3593 O O . GLN C 1 93 ? 52.630 33.358 17.321 1.00 55.69 102 GLN C O 1
ATOM 3599 N N . PRO C 1 94 ? 51.253 35.012 17.996 1.00 51.03 103 PRO C N 1
ATOM 3600 C CA . PRO C 1 94 ? 50.963 34.372 19.283 1.00 47.24 103 PRO C CA 1
ATOM 3601 C C . PRO C 1 94 ? 49.679 33.554 19.190 1.00 43.79 103 PRO C C 1
ATOM 3602 O O . PRO C 1 94 ? 48.706 33.986 18.576 1.00 42.68 103 PRO C O 1
ATOM 3606 N N . SER C 1 95 ? 49.680 32.372 19.796 1.00 39.51 104 SER C N 1
ATOM 3607 C CA . SER C 1 95 ? 48.505 31.505 19.772 1.00 35.11 104 SER C CA 1
ATOM 3608 C C . SER C 1 95 ? 47.972 31.251 21.164 1.00 31.19 104 SER C C 1
ATOM 3609 O O . SER C 1 95 ? 48.699 31.363 22.139 1.00 30.08 104 SER C O 1
ATOM 3612 N N . ILE C 1 96 ? 46.690 30.913 21.239 1.00 28.23 105 ILE C N 1
ATOM 3613 C CA . ILE C 1 96 ? 46.037 30.581 22.504 1.00 25.30 105 ILE C CA 1
ATOM 3614 C C . ILE C 1 96 ? 45.697 29.096 22.400 1.00 24.70 105 ILE C C 1
ATOM 3615 O O . ILE C 1 96 ? 45.052 28.648 21.445 1.00 26.26 105 ILE C O 1
ATOM 3620 N N . GLY C 1 97 ? 46.142 28.319 23.371 1.00 23.21 106 GLY C N 1
ATOM 3621 C CA . GLY C 1 97 ? 45.861 26.905 23.301 1.00 20.59 106 GLY C CA 1
ATOM 3622 C C . GLY C 1 97 ? 45.799 26.204 24.635 1.00 19.55 106 GLY C C 1
ATOM 3623 O O . GLY C 1 97 ? 45.815 26.818 25.704 1.00 19.83 106 GLY C O 1
ATOM 3624 N N . CYS C 1 98 ? 45.751 24.887 24.563 1.00 18.40 107 CYS C N 1
ATOM 3625 C CA . CYS C 1 98 ? 45.652 24.094 25.762 1.00 19.35 107 CYS C CA 1
ATOM 3626 C C . CYS C 1 98 ? 46.196 22.699 25.501 1.00 18.90 107 CYS C C 1
ATOM 3627 O O . CYS C 1 98 ? 46.171 22.211 24.364 1.00 20.20 107 CYS C O 1
ATOM 3630 N N . VAL C 1 99 ? 46.706 22.078 26.557 1.00 17.62 108 VAL C N 1
ATOM 3631 C CA . VAL C 1 99 ? 47.233 20.727 26.478 1.00 19.41 108 VAL C CA 1
ATOM 3632 C C . VAL C 1 99 ? 46.667 19.925 27.641 1.00 19.76 108 VAL C C 1
ATOM 3633 O O . VAL C 1 99 ? 46.846 20.294 28.799 1.00 21.93 108 VAL C O 1
ATOM 3637 N N . VAL C 1 100 ? 45.974 18.840 27.317 1.00 20.81 109 VAL C N 1
ATOM 3638 C CA . VAL C 1 100 ? 45.389 17.953 28.315 1.00 21.48 109 VAL C CA 1
ATOM 3639 C C . VAL C 1 100 ? 46.210 16.670 28.271 1.00 21.83 109 VAL C C 1
ATOM 3640 O O . VAL C 1 100 ? 46.261 15.986 27.248 1.00 20.87 109 VAL C O 1
ATOM 3644 N N . THR C 1 101 ? 46.865 16.357 29.384 1.00 24.16 110 THR C N 1
ATOM 3645 C CA . THR C 1 101 ? 47.704 15.178 29.452 1.00 24.92 110 THR C CA 1
ATOM 3646 C C . THR C 1 101 ? 47.152 14.108 30.372 1.00 26.41 110 THR C C 1
ATOM 3647 O O . THR C 1 101 ? 47.074 14.265 31.588 1.00 26.59 110 THR C O 1
ATOM 3651 N N . ASN C 1 102 ? 46.752 13.011 29.758 1.00 27.45 111 ASN C N 1
ATOM 3652 C CA . ASN C 1 102 ? 46.221 11.878 30.481 1.00 28.87 111 ASN C CA 1
ATOM 3653 C C . ASN C 1 102 ? 47.104 10.743 29.989 1.00 29.67 111 ASN C C 1
ATOM 3654 O O . ASN C 1 102 ? 46.747 10.022 29.060 1.00 29.37 111 ASN C O 1
ATOM 3659 N N . ASN C 1 103 ? 48.276 10.620 30.610 1.00 30.51 112 ASN C N 1
ATOM 3660 C CA . ASN C 1 103 ? 49.278 9.627 30.235 1.00 30.93 112 ASN C CA 1
ATOM 3661 C C . ASN C 1 103 ? 49.972 10.133 28.967 1.00 30.39 112 ASN C C 1
ATOM 3662 O O . ASN C 1 103 ? 51.189 9.999 28.809 1.00 30.74 112 ASN C O 1
ATOM 3667 N N . ASN C 1 104 ? 49.191 10.735 28.075 1.00 29.46 113 ASN C N 1
ATOM 3668 C CA . ASN C 1 104 ? 49.715 11.299 26.833 1.00 28.59 113 ASN C CA 1
ATOM 3669 C C . ASN C 1 104 ? 49.146 12.691 26.616 1.00 28.37 113 ASN C C 1
ATOM 3670 O O . ASN C 1 104 ? 47.992 12.958 26.957 1.00 28.14 113 ASN C O 1
ATOM 3675 N N . SER C 1 105 ? 49.960 13.578 26.053 1.00 26.45 114 SER C N 1
ATOM 3676 C CA . SER C 1 105 ? 49.523 14.946 25.809 1.00 25.78 114 SER C CA 1
ATOM 3677 C C . SER C 1 105 ? 48.639 15.062 24.579 1.00 25.27 114 SER C C 1
ATOM 3678 O O . SER C 1 105 ? 48.927 14.484 23.524 1.00 24.14 114 SER C O 1
ATOM 3681 N N . ASP C 1 106 ? 47.555 15.814 24.731 1.00 24.68 115 ASP C N 1
ATOM 3682 C CA . ASP C 1 106 ? 46.603 16.049 23.654 1.00 24.41 115 ASP C CA 1
ATOM 3683 C C . ASP C 1 106 ? 46.481 17.554 23.558 1.00 24.74 115 ASP C C 1
ATOM 3684 O O . ASP C 1 106 ? 45.821 18.172 24.398 1.00 23.60 115 ASP C O 1
ATOM 3689 N N . TRP C 1 107 ? 47.104 18.167 22.553 1.00 24.22 116 TRP C N 1
ATOM 3690 C CA . TRP C 1 107 ? 46.992 19.607 22.483 1.00 23.98 116 TRP C CA 1
ATOM 3691 C C . TRP C 1 107 ? 46.249 20.220 21.326 1.00 22.66 116 TRP C C 1
ATOM 3692 O O . TRP C 1 107 ? 46.243 19.713 20.204 1.00 21.40 116 TRP C O 1
ATOM 3703 N N . SER C 1 108 ? 45.594 21.327 21.649 1.00 21.75 117 SER C N 1
ATOM 3704 C CA . SER C 1 108 ? 44.811 22.086 20.701 1.00 22.23 117 SER C CA 1
ATOM 3705 C C . SER C 1 108 ? 45.375 23.487 20.722 1.00 21.85 117 SER C C 1
ATOM 3706 O O . SER C 1 108 ? 45.897 23.938 21.736 1.00 22.44 117 SER C O 1
ATOM 3709 N N . THR C 1 109 ? 45.266 24.178 19.601 1.00 22.41 118 THR C N 1
ATOM 3710 C CA . THR C 1 109 ? 45.803 25.517 19.520 1.00 22.77 118 THR C CA 1
ATOM 3711 C C . THR C 1 109 ? 44.983 26.320 18.538 1.00 21.66 118 THR C C 1
ATOM 3712 O O . THR C 1 109 ? 44.121 25.773 17.856 1.00 21.08 118 THR C O 1
ATOM 3716 N N . GLY C 1 110 ? 45.247 27.621 18.481 1.00 21.96 119 GLY C N 1
ATOM 3717 C CA . GLY C 1 110 ? 44.516 28.475 17.572 1.00 21.97 119 GLY C CA 1
ATOM 3718 C C . GLY C 1 110 ? 44.880 29.938 17.696 1.00 23.23 119 GLY C C 1
ATOM 3719 O O . GLY C 1 110 ? 45.764 30.324 18.466 1.00 22.30 119 GLY C O 1
ATOM 3720 N N . LEU C 1 111 ? 44.170 30.755 16.933 1.00 25.25 120 LEU C N 1
ATOM 3721 C CA . LEU C 1 111 ? 44.384 32.193 16.909 1.00 28.09 120 LEU C CA 1
ATOM 3722 C C . LEU C 1 111 ? 44.048 32.906 18.210 1.00 28.68 120 LEU C C 1
ATOM 3723 O O . LEU C 1 111 ? 43.046 32.601 18.867 1.00 30.20 120 LEU C O 1
ATOM 3728 N N . PHE C 1 112 ? 44.901 33.855 18.581 1.00 28.84 121 PHE C N 1
ATOM 3729 C CA . PHE C 1 112 ? 44.659 34.679 19.755 1.00 28.25 121 PHE C CA 1
ATOM 3730 C C . PHE C 1 112 ? 44.510 36.092 19.192 1.00 29.44 121 PHE C C 1
ATOM 3731 O O . PHE C 1 112 ? 45.452 36.640 18.613 1.00 29.02 121 PHE C O 1
ATOM 3739 N N . PRO C 1 113 ? 43.319 36.695 19.349 1.00 30.22 122 PRO C N 1
ATOM 3740 C CA . PRO C 1 113 ? 43.053 38.040 18.846 1.00 30.89 122 PRO C CA 1
ATOM 3741 C C . PRO C 1 113 ? 43.514 39.201 19.755 1.00 33.00 122 PRO C C 1
ATOM 3742 O O . PRO C 1 113 ? 44.010 40.217 19.267 1.00 35.09 122 PRO C O 1
ATOM 3746 N N . GLY C 1 114 ? 43.369 39.047 21.068 1.00 33.86 123 GLY C N 1
ATOM 3747 C CA . GLY C 1 114 ? 43.754 40.103 21.992 1.00 32.76 123 GLY C CA 1
ATOM 3748 C C . GLY C 1 114 ? 45.213 40.535 22.035 1.00 32.37 123 GLY C C 1
ATOM 3749 O O . GLY C 1 114 ? 45.980 40.300 21.094 1.00 32.12 123 GLY C O 1
ATOM 3750 N N . ASN C 1 115 ? 45.572 41.183 23.145 1.00 31.42 124 ASN C N 1
ATOM 3751 C CA . ASN C 1 115 ? 46.923 41.686 23.402 1.00 31.47 124 ASN C CA 1
ATOM 3752 C C . ASN C 1 115 ? 47.732 40.581 24.066 1.00 30.30 124 ASN C C 1
ATOM 3753 O O . ASN C 1 115 ? 47.542 40.295 25.249 1.00 31.08 124 ASN C O 1
ATOM 3758 N N . PRO C 1 116 ? 48.663 39.965 23.323 1.00 29.17 125 PRO C N 1
ATOM 3759 C CA . PRO C 1 116 ? 49.479 38.883 23.887 1.00 28.36 125 PRO C CA 1
ATOM 3760 C C . PRO C 1 116 ? 50.150 39.200 25.223 1.00 28.70 125 PRO C C 1
ATOM 3761 O O . PRO C 1 116 ? 50.444 38.291 26.001 1.00 30.60 125 PRO C O 1
ATOM 3765 N N . GLY C 1 117 ? 50.368 40.481 25.502 1.00 27.75 126 GLY C N 1
ATOM 3766 C CA . GLY C 1 117 ? 51.015 40.857 26.743 1.00 27.27 126 GLY C CA 1
ATOM 3767 C C . GLY C 1 117 ? 50.075 41.245 27.869 1.00 27.73 126 GLY C C 1
ATOM 3768 O O . GLY C 1 117 ? 50.519 41.800 28.874 1.00 26.74 126 GLY C O 1
ATOM 3769 N N . ASP C 1 118 ? 48.785 40.962 27.718 1.00 28.16 127 ASP C N 1
ATOM 3770 C CA . ASP C 1 118 ? 47.810 41.293 28.762 1.00 28.58 127 ASP C CA 1
ATOM 3771 C C . ASP C 1 118 ? 46.490 40.587 28.491 1.00 28.60 127 ASP C C 1
ATOM 3772 O O . ASP C 1 118 ? 45.667 41.098 27.735 1.00 29.48 127 ASP C O 1
ATOM 3777 N N . PHE C 1 119 ? 46.284 39.423 29.102 1.00 28.02 128 PHE C N 1
ATOM 3778 C CA . PHE C 1 119 ? 45.051 38.668 28.889 1.00 26.49 128 PHE C CA 1
ATOM 3779 C C . PHE C 1 119 ? 44.636 37.959 30.165 1.00 26.16 128 PHE C C 1
ATOM 3780 O O . PHE C 1 119 ? 45.371 37.972 31.152 1.00 26.94 128 PHE C O 1
ATOM 3788 N N . TRP C 1 120 ? 43.456 37.352 30.148 1.00 24.74 129 TRP C N 1
ATOM 3789 C CA . TRP C 1 120 ? 42.937 36.648 31.315 1.00 25.69 129 TRP C CA 1
ATOM 3790 C C . TRP C 1 120 ? 42.684 35.168 31.016 1.00 26.09 129 TRP C C 1
ATOM 3791 O O . TRP C 1 120 ? 42.434 34.783 29.871 1.00 25.81 129 TRP C O 1
ATOM 3810 N N . ARG C 1 122 ? 40.627 31.598 32.747 1.00 24.40 131 ARG C N 1
ATOM 3811 C CA . ARG C 1 122 ? 39.654 31.145 33.735 1.00 24.51 131 ARG C CA 1
ATOM 3812 C C . ARG C 1 122 ? 39.514 29.643 33.612 1.00 23.59 131 ARG C C 1
ATOM 3813 O O . ARG C 1 122 ? 39.370 29.118 32.509 1.00 22.77 131 ARG C O 1
ATOM 3821 N N . VAL C 1 123 ? 39.576 28.956 34.746 1.00 23.41 132 VAL C N 1
ATOM 3822 C CA . VAL C 1 123 ? 39.439 27.508 34.763 1.00 24.66 132 VAL C CA 1
ATOM 3823 C C . VAL C 1 123 ? 38.346 27.163 35.749 1.00 26.21 132 VAL C C 1
ATOM 3824 O O . VAL C 1 123 ? 38.342 27.660 36.872 1.00 27.13 132 VAL C O 1
ATOM 3828 N N . THR C 1 124 ? 37.412 26.325 35.326 1.00 27.31 133 THR C N 1
ATOM 3829 C CA . THR C 1 124 ? 36.326 25.916 36.198 1.00 28.23 133 THR C CA 1
ATOM 3830 C C . THR C 1 124 ? 36.402 24.418 36.304 1.00 29.27 133 THR C C 1
ATOM 3831 O O . THR C 1 124 ? 36.449 23.711 35.300 1.00 29.53 133 THR C O 1
ATOM 3835 N N . SER C 1 125 ? 36.425 23.936 37.534 1.00 30.86 134 SER C N 1
ATOM 3836 C CA . SER C 1 125 ? 36.509 22.514 37.781 1.00 32.59 134 SER C CA 1
ATOM 3837 C C . SER C 1 125 ? 35.410 22.100 38.740 1.00 34.24 134 SER C C 1
ATOM 3838 O O . SER C 1 125 ? 35.579 22.207 39.951 1.00 33.38 134 SER C O 1
ATOM 3841 N N . LYS C 1 126 ? 34.279 21.657 38.199 1.00 37.44 135 LYS C N 1
ATOM 3842 C CA . LYS C 1 126 ? 33.183 21.196 39.042 1.00 40.23 135 LYS C CA 1
ATOM 3843 C C . LYS C 1 126 ? 32.857 19.776 38.608 1.00 40.94 135 LYS C C 1
ATOM 3844 O O . LYS C 1 126 ? 32.692 19.495 37.416 1.00 41.19 135 LYS C O 1
ATOM 3850 N N . SER C 1 127 ? 32.783 18.881 39.588 1.00 41.93 136 SER C N 1
ATOM 3851 C CA . SER C 1 127 ? 32.532 17.473 39.326 1.00 42.96 136 SER C CA 1
ATOM 3852 C C . SER C 1 127 ? 33.846 16.975 38.720 1.00 43.06 136 SER C C 1
ATOM 3853 O O . SER C 1 127 ? 34.927 17.219 39.278 1.00 43.26 136 SER C O 1
ATOM 3856 N N . ASP C 1 128 ? 33.764 16.300 37.578 1.00 41.49 137 ASP C N 1
ATOM 3857 C CA . ASP C 1 128 ? 34.957 15.784 36.917 1.00 39.58 137 ASP C CA 1
ATOM 3858 C C . ASP C 1 128 ? 35.170 16.526 35.607 1.00 36.69 137 ASP C C 1
ATOM 3859 O O . ASP C 1 128 ? 35.922 16.081 34.742 1.00 35.31 137 ASP C O 1
ATOM 3864 N N . VAL C 1 129 ? 34.496 17.664 35.476 1.00 32.92 138 VAL C N 1
ATOM 3865 C CA . VAL C 1 129 ? 34.595 18.482 34.282 1.00 29.38 138 VAL C CA 1
ATOM 3866 C C . VAL C 1 129 ? 35.549 19.660 34.442 1.00 28.11 138 VAL C C 1
ATOM 3867 O O . VAL C 1 129 ? 35.638 20.273 35.508 1.00 28.31 138 VAL C O 1
ATOM 3871 N N . ILE C 1 130 ? 36.265 19.959 33.364 1.00 25.78 139 ILE C N 1
ATOM 3872 C CA . ILE C 1 130 ? 37.201 21.072 33.335 1.00 22.61 139 ILE C CA 1
ATOM 3873 C C . ILE C 1 130 ? 36.776 21.938 32.163 1.00 21.59 139 ILE C C 1
ATOM 3874 O O . ILE C 1 130 ? 36.639 21.450 31.052 1.00 22.92 139 ILE C O 1
ATOM 3879 N N . ARG C 1 131 ? 36.537 23.215 32.428 1.00 23.17 140 ARG C N 1
ATOM 3880 C CA . ARG C 1 131 ? 36.133 24.178 31.405 1.00 22.67 140 ARG C CA 1
ATOM 3881 C C . ARG C 1 131 ? 37.193 25.260 31.427 1.00 21.76 140 ARG C C 1
ATOM 3882 O O . ARG C 1 131 ? 37.428 25.874 32.459 1.00 19.94 140 ARG C O 1
ATOM 3890 N N . ILE C 1 132 ? 37.841 25.490 30.293 1.00 22.28 141 ILE C N 1
ATOM 3891 C CA . ILE C 1 132 ? 38.890 26.499 30.228 1.00 20.98 141 ILE C CA 1
ATOM 3892 C C . ILE C 1 132 ? 38.497 27.595 29.257 1.00 19.71 141 ILE C C 1
ATOM 3893 O O . ILE C 1 132 ? 38.139 27.325 28.115 1.00 20.00 141 ILE C O 1
ATOM 3898 N N . GLN C 1 133 ? 38.553 28.834 29.728 1.00 19.33 142 GLN C N 1
ATOM 3899 C CA . GLN C 1 133 ? 38.199 29.987 28.905 1.00 19.76 142 GLN C CA 1
ATOM 3900 C C . GLN C 1 133 ? 39.295 31.043 29.024 1.00 20.31 142 GLN C C 1
ATOM 3901 O O . GLN C 1 133 ? 40.152 30.977 29.907 1.00 19.42 142 GLN C O 1
ATOM 3907 N N . TYR C 1 134 ? 39.273 32.009 28.116 1.00 20.90 143 TYR C N 1
ATOM 3908 C CA . TYR C 1 134 ? 40.244 33.090 28.150 1.00 21.73 143 TYR C CA 1
ATOM 3909 C C . TYR C 1 134 ? 39.476 34.370 27.854 1.00 23.59 143 TYR C C 1
ATOM 3910 O O . TYR C 1 134 ? 38.303 34.326 27.474 1.00 24.11 143 TYR C O 1
ATOM 3919 N N . SER C 1 135 ? 40.132 35.510 28.035 1.00 24.75 144 SER C N 1
ATOM 3920 C CA . SER C 1 135 ? 39.506 36.789 27.786 1.00 22.82 144 SER C CA 1
ATOM 3921 C C . SER C 1 135 ? 40.577 37.773 27.367 1.00 24.03 144 SER C C 1
ATOM 3922 O O . SER C 1 135 ? 41.705 37.697 27.848 1.00 23.82 144 SER C O 1
ATOM 3925 N N . ILE C 1 136 ? 40.223 38.697 26.475 1.00 25.52 145 ILE C N 1
ATOM 3926 C CA . ILE C 1 136 ? 41.172 39.698 26.002 1.00 27.82 145 ILE C CA 1
ATOM 3927 C C . ILE C 1 136 ? 40.817 41.069 26.566 1.00 29.56 145 ILE C C 1
ATOM 3928 O O . ILE C 1 136 ? 41.567 42.028 26.415 1.00 30.45 145 ILE C O 1
ATOM 3933 N N . ASP C 1 137 ? 39.665 41.161 27.213 1.00 32.53 146 ASP C N 1
ATOM 3934 C CA . ASP C 1 137 ? 39.219 42.429 27.773 1.00 34.15 146 ASP C CA 1
ATOM 3935 C C . ASP C 1 137 ? 38.703 42.315 29.203 1.00 35.16 146 ASP C C 1
ATOM 3936 O O . ASP C 1 137 ? 38.247 43.304 29.773 1.00 36.35 146 ASP C O 1
ATOM 3941 N N . GLY C 1 138 ? 38.771 41.117 29.777 1.00 35.20 147 GLY C N 1
ATOM 3942 C CA . GLY C 1 138 ? 38.306 40.921 31.140 1.00 35.81 147 GLY C CA 1
ATOM 3943 C C . GLY C 1 138 ? 36.792 40.904 31.277 1.00 36.70 147 GLY C C 1
ATOM 3944 O O . GLY C 1 138 ? 36.258 40.801 32.390 1.00 36.46 147 GLY C O 1
ATOM 3945 N N . LYS C 1 139 ? 36.096 40.988 30.146 1.00 36.64 148 LYS C N 1
ATOM 3946 C CA . LYS C 1 139 ? 34.639 40.995 30.143 1.00 36.56 148 LYS C CA 1
ATOM 3947 C C . LYS C 1 139 ? 34.043 39.785 29.429 1.00 35.96 148 LYS C C 1
ATOM 3948 O O . LYS C 1 139 ? 33.084 39.186 29.918 1.00 35.08 148 LYS C O 1
ATOM 3954 N N . ASN C 1 140 ? 34.596 39.441 28.267 1.00 34.54 149 ASN C N 1
ATOM 3955 C CA . ASN C 1 140 ? 34.113 38.297 27.489 1.00 32.85 149 ASN C CA 1
ATOM 3956 C C . ASN C 1 140 ? 35.035 37.096 27.648 1.00 30.84 149 ASN C C 1
ATOM 3957 O O . ASN C 1 140 ? 36.253 37.211 27.476 1.00 30.22 149 ASN C O 1
ATOM 3962 N N . TRP C 1 141 ? 34.442 35.943 27.954 1.00 28.94 150 TRP C N 1
ATOM 3963 C CA . TRP C 1 141 ? 35.207 34.724 28.172 1.00 26.96 150 TRP C CA 1
ATOM 3964 C C . TRP C 1 141 ? 34.908 33.568 27.226 1.00 25.14 150 TRP C C 1
ATOM 3965 O O . TRP C 1 141 ? 34.170 32.636 27.563 1.00 24.99 150 TRP C O 1
ATOM 3976 N N . PRO C 1 142 ? 35.487 33.610 26.022 1.00 23.79 151 PRO C N 1
ATOM 3977 C CA . PRO C 1 142 ? 35.251 32.529 25.061 1.00 23.54 151 PRO C CA 1
ATOM 3978 C C . PRO C 1 142 ? 35.791 31.205 25.569 1.00 23.96 151 PRO C C 1
ATOM 3979 O O . PRO C 1 142 ? 36.749 31.181 26.337 1.00 27.12 151 PRO C O 1
ATOM 3983 N N . LEU C 1 143 ? 35.166 30.112 25.148 1.00 22.35 152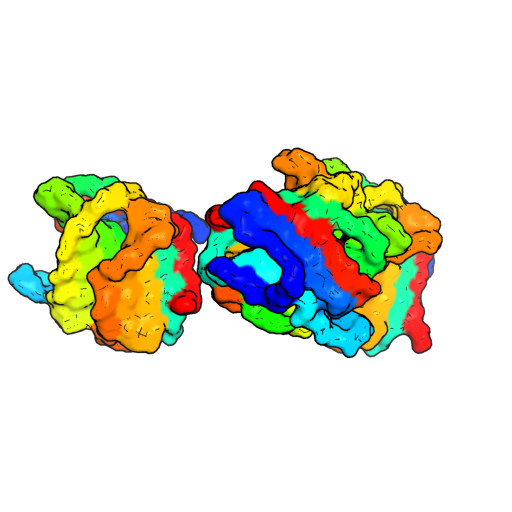 LEU C N 1
ATOM 3984 C CA . LEU C 1 143 ? 35.582 28.777 25.548 1.00 21.50 152 LEU C CA 1
ATOM 3985 C C . LEU C 1 143 ? 36.843 28.399 24.797 1.00 22.21 152 LEU C C 1
ATOM 3986 O O . LEU C 1 143 ? 37.010 28.747 23.626 1.00 21.47 152 LEU C O 1
ATOM 3991 N N . LEU C 1 144 ? 37.712 27.658 25.473 1.00 22.75 153 LEU C N 1
ATOM 3992 C CA . LEU C 1 144 ? 38.968 27.224 24.889 1.00 22.12 153 LEU C CA 1
ATOM 3993 C C . LEU C 1 144 ? 39.003 25.697 24.841 1.00 23.33 153 LEU C C 1
ATOM 3994 O O . LEU C 1 144 ? 39.318 25.098 23.805 1.00 23.25 153 LEU C O 1
ATOM 3999 N N . ARG C 1 145 ? 38.659 25.071 25.964 1.00 22.66 154 ARG C N 1
ATOM 4000 C CA . ARG C 1 145 ? 38.654 23.617 26.057 1.00 22.77 154 ARG C CA 1
ATOM 4001 C C . ARG C 1 145 ? 37.629 23.153 27.104 1.00 23.02 154 ARG C C 1
ATOM 4002 O O . ARG C 1 145 ? 37.386 23.831 28.102 1.00 22.25 154 ARG C O 1
ATOM 4010 N N . LEU C 1 146 ? 37.020 22.001 26.839 1.00 22.78 155 LEU C N 1
ATOM 4011 C CA . LEU C 1 146 ? 36.036 21.396 27.729 1.00 22.87 155 LEU C CA 1
ATOM 4012 C C . LEU C 1 146 ? 36.276 19.885 27.725 1.00 22.50 155 LEU C C 1
ATOM 4013 O O . LEU C 1 146 ? 36.021 19.214 26.729 1.00 21.35 155 LEU C O 1
ATOM 4018 N N . CYS C 1 147 ? 36.766 19.352 28.836 1.00 22.99 156 CYS C N 1
ATOM 4019 C CA . CYS C 1 147 ? 37.044 17.922 28.934 1.00 24.87 156 CYS C CA 1
ATOM 4020 C C . CYS C 1 147 ? 36.748 17.441 30.349 1.00 25.99 156 CYS C C 1
ATOM 4021 O O . CYS C 1 147 ? 36.212 18.193 31.162 1.00 27.17 156 CYS C O 1
ATOM 4024 N N . THR C 1 148 ? 37.087 16.188 30.639 1.00 26.74 157 THR C N 1
ATOM 4025 C CA . THR C 1 148 ? 36.881 15.652 31.975 1.00 29.03 157 THR C CA 1
ATOM 4026 C C . THR C 1 148 ? 38.269 15.459 32.564 1.00 30.00 157 THR C C 1
ATOM 4027 O O . THR C 1 148 ? 39.185 15.036 31.863 1.00 31.06 157 THR C O 1
ATOM 4031 N N . TRP C 1 149 ? 38.415 15.786 33.844 1.00 31.17 158 TRP C N 1
ATOM 4032 C CA . TRP C 1 149 ? 39.677 15.675 34.578 1.00 33.14 158 TRP C CA 1
ATOM 4033 C C . TRP C 1 149 ? 40.321 14.283 34.488 1.00 33.98 158 TRP C C 1
ATOM 4034 O O . TRP C 1 149 ? 39.676 13.271 34.749 1.00 33.94 158 TRP C O 1
ATOM 4045 N N . PRO C 1 150 ? 41.605 14.219 34.096 1.00 34.96 159 PRO C N 1
ATOM 4046 C CA . PRO C 1 150 ? 42.314 12.936 33.983 1.00 35.65 159 PRO C CA 1
ATOM 4047 C C . PRO C 1 150 ? 42.964 12.462 35.291 1.00 36.32 159 PRO C C 1
ATOM 4048 O O . PRO C 1 150 ? 43.409 11.312 35.394 1.00 35.87 159 PRO C O 1
ATOM 4052 N N . GLY C 1 151 ? 43.011 13.345 36.285 1.00 36.58 160 GLY C N 1
ATOM 4053 C CA . GLY C 1 151 ? 43.626 13.001 37.553 1.00 36.96 160 GLY C CA 1
ATOM 4054 C C . GLY C 1 151 ? 42.673 12.471 38.603 1.00 36.43 160 GLY C C 1
ATOM 4055 O O . GLY C 1 151 ? 41.635 11.895 38.283 1.00 35.13 160 GLY C O 1
ATOM 4056 N N . THR C 1 152 ? 43.027 12.681 39.865 1.00 37.10 161 THR C N 1
ATOM 4057 C CA . THR C 1 152 ? 42.212 12.207 40.977 1.00 40.23 161 THR C CA 1
ATOM 4058 C C . THR C 1 152 ? 41.539 13.361 41.718 1.00 40.98 161 THR C C 1
ATOM 4059 O O . THR C 1 152 ? 41.251 14.407 41.138 1.00 40.51 161 THR C O 1
ATOM 4063 N N . ARG C 1 153 ? 41.288 13.153 43.005 1.00 42.49 162 ARG C N 1
ATOM 4064 C CA . ARG C 1 153 ? 40.664 14.160 43.855 1.00 43.99 162 ARG C CA 1
ATOM 4065 C C . ARG C 1 153 ? 41.511 15.409 44.007 1.00 42.58 162 ARG C C 1
ATOM 4066 O O . ARG C 1 153 ? 41.031 16.514 43.782 1.00 41.15 162 ARG C O 1
ATOM 4074 N N . LYS C 1 154 ? 42.761 15.224 44.424 1.00 41.81 163 LYS C N 1
ATOM 4075 C CA . LYS C 1 154 ? 43.681 16.335 44.625 1.00 41.39 163 LYS C CA 1
ATOM 4076 C C . LYS C 1 154 ? 44.093 16.953 43.302 1.00 39.74 163 LYS C C 1
ATOM 4077 O O . LYS C 1 154 ? 44.671 16.286 42.446 1.00 40.05 163 LYS C O 1
ATOM 4083 N N . ARG C 1 155 ? 43.782 18.233 43.140 1.00 38.34 164 ARG C N 1
ATOM 4084 C CA . ARG C 1 155 ? 44.127 18.966 41.931 1.00 36.59 164 ARG C CA 1
ATOM 4085 C C . ARG C 1 155 ? 44.976 20.147 42.376 1.00 34.95 164 ARG C C 1
ATOM 4086 O O . ARG C 1 155 ? 44.656 20.821 43.354 1.00 34.33 164 ARG C O 1
ATOM 4094 N N . PHE C 1 156 ? 46.079 20.371 41.677 1.00 33.39 165 PHE C N 1
ATOM 4095 C CA . PHE C 1 156 ? 46.964 21.479 41.994 1.00 30.68 165 PHE C CA 1
ATOM 4096 C C . PHE C 1 156 ? 46.622 22.569 40.976 1.00 30.34 165 PHE C C 1
ATOM 4097 O O . PHE C 1 156 ? 46.813 22.373 39.779 1.00 31.37 165 PHE C O 1
ATOM 4105 N N . ILE C 1 157 ? 46.109 23.704 41.443 1.00 27.91 166 ILE C N 1
ATOM 4106 C CA . ILE C 1 157 ? 45.730 24.800 40.551 1.00 27.29 166 ILE C CA 1
ATOM 4107 C C . ILE C 1 157 ? 46.654 26.002 40.745 1.00 27.70 166 ILE C C 1
ATOM 4108 O O . ILE C 1 157 ? 46.911 26.418 41.879 1.00 28.70 166 ILE C O 1
ATOM 4113 N N . GLY C 1 158 ? 47.155 26.563 39.645 1.00 27.18 167 GLY C N 1
ATOM 4114 C CA . GLY C 1 158 ? 48.041 27.708 39.759 1.00 25.99 167 GLY C CA 1
ATOM 4115 C C . GLY C 1 158 ? 48.464 28.373 38.463 1.00 25.88 167 GLY C C 1
ATOM 4116 O O . GLY C 1 158 ? 48.019 27.997 37.378 1.00 25.09 167 GLY C O 1
ATOM 4117 N N . VAL C 1 159 ? 49.330 29.378 38.585 1.00 25.70 168 VAL C N 1
ATOM 4118 C CA . VAL C 1 159 ? 49.837 30.109 37.432 1.00 26.19 168 VAL C CA 1
ATOM 4119 C C . VAL C 1 159 ? 51.109 29.426 36.923 1.00 27.57 168 VAL C C 1
ATOM 4120 O O . VAL C 1 159 ? 51.874 28.862 37.706 1.00 28.28 168 VAL C O 1
ATOM 4132 N N . CYS C 1 161 ? 54.538 29.337 33.811 1.00 29.22 170 CYS C N 1
ATOM 4133 C CA . CYS C 1 161 ? 55.429 30.025 32.882 1.00 30.55 170 CYS C CA 1
ATOM 4134 C C . CYS C 1 161 ? 56.478 29.044 32.323 1.00 30.60 170 CYS C C 1
ATOM 4135 O O . CYS C 1 161 ? 57.080 28.296 33.084 1.00 31.98 170 CYS C O 1
ATOM 4138 N N . CYS C 1 162 ? 56.694 29.052 31.005 1.00 31.33 171 CYS C N 1
ATOM 4139 C CA . CYS C 1 162 ? 57.655 28.145 30.339 1.00 32.11 171 CYS C CA 1
ATOM 4140 C C . CYS C 1 162 ? 58.562 28.792 29.313 1.00 32.28 171 CYS C C 1
ATOM 4141 O O . CYS C 1 162 ? 58.137 29.667 28.565 1.00 33.00 171 CYS C O 1
ATOM 4144 N N . SER C 1 163 ? 59.788 28.287 29.234 1.00 33.08 172 SER C N 1
ATOM 4145 C CA . SER C 1 163 ? 60.792 28.768 28.287 1.00 33.93 172 SER C CA 1
ATOM 4146 C C . SER C 1 163 ? 61.459 27.555 27.660 1.00 34.54 172 SER C C 1
ATOM 4147 O O . SER C 1 163 ? 62.598 27.225 27.991 1.00 34.81 172 SER C O 1
ATOM 4150 N N . PRO C 1 164 ? 60.763 26.872 26.742 1.00 35.25 173 PRO C N 1
ATOM 4151 C CA . PRO C 1 164 ? 61.331 25.686 26.093 1.00 35.27 173 PRO C CA 1
ATOM 4152 C C . PRO C 1 164 ? 62.644 25.909 25.339 1.00 35.58 173 PRO C C 1
ATOM 4153 O O . PRO C 1 164 ? 63.521 25.044 25.354 1.00 35.12 173 PRO C O 1
ATOM 4157 N N . LYS C 1 165 ? 62.791 27.062 24.693 1.00 36.26 174 LYS C N 1
ATOM 4158 C CA . LYS C 1 165 ? 64.000 27.328 23.918 1.00 37.27 174 LYS C CA 1
ATOM 4159 C C . LYS C 1 165 ? 64.844 28.486 24.433 1.00 38.18 174 LYS C C 1
ATOM 4160 O O . LYS C 1 165 ? 65.845 28.849 23.814 1.00 39.10 174 LYS C O 1
ATOM 4166 N N . ARG C 1 166 ? 64.455 29.070 25.557 1.00 38.77 175 ARG C N 1
ATOM 4167 C CA . ARG C 1 166 ? 65.209 30.195 26.104 1.00 39.69 175 ARG C CA 1
ATOM 4168 C C . ARG C 1 166 ? 65.208 30.165 27.625 1.00 39.56 175 ARG C C 1
ATOM 4169 O O . ARG C 1 166 ? 64.928 29.141 28.255 1.00 40.27 175 ARG C O 1
ATOM 4177 N N . LYS C 1 167 ? 65.503 31.327 28.194 1.00 39.46 176 LYS C N 1
ATOM 4178 C CA . LYS C 1 167 ? 65.550 31.531 29.628 1.00 38.60 176 LYS C CA 1
ATOM 4179 C C . LYS C 1 167 ? 65.161 32.981 29.869 1.00 37.02 176 LYS C C 1
ATOM 4180 O O . LYS C 1 167 ? 65.406 33.839 29.024 1.00 36.19 176 LYS C O 1
ATOM 4186 N N . GLY C 1 168 ? 64.526 33.253 31.002 1.00 36.29 177 GLY C N 1
ATOM 4187 C CA . GLY C 1 168 ? 64.167 34.627 31.310 1.00 34.77 177 GLY C CA 1
ATOM 4188 C C . GLY C 1 168 ? 62.775 35.160 31.014 1.00 33.91 177 GLY C C 1
ATOM 4189 O O . GLY C 1 168 ? 62.507 36.326 31.287 1.00 36.13 177 GLY C O 1
ATOM 4190 N N . LEU C 1 169 ? 61.884 34.360 30.449 1.00 32.35 178 LEU C N 1
ATOM 4191 C CA . LEU C 1 169 ? 60.540 34.875 30.198 1.00 31.49 178 LEU C CA 1
ATOM 4192 C C . LEU C 1 169 ? 59.954 35.302 31.542 1.00 30.52 178 LEU C C 1
ATOM 4193 O O . LEU C 1 169 ? 59.796 34.486 32.444 1.00 30.66 178 LEU C O 1
ATOM 4198 N N . SER C 1 170 ? 59.635 36.581 31.677 1.00 29.50 179 SER C N 1
ATOM 4199 C CA . SER C 1 170 ? 59.085 37.086 32.924 1.00 28.69 179 SER C CA 1
ATOM 4200 C C . SER C 1 170 ? 57.578 37.248 32.811 1.00 27.84 179 SER C C 1
ATOM 4201 O O . SER C 1 170 ? 57.086 38.009 31.980 1.00 28.61 179 SER C O 1
ATOM 4204 N N . ALA C 1 171 ? 56.847 36.536 33.659 1.00 26.23 180 ALA C N 1
ATOM 4205 C CA . ALA C 1 171 ? 55.395 36.594 33.627 1.00 25.34 180 ALA C CA 1
ATOM 4206 C C . ALA C 1 171 ? 54.807 37.123 34.926 1.00 25.23 180 ALA C C 1
ATOM 4207 O O . ALA C 1 171 ? 55.096 36.598 36.005 1.00 23.81 180 ALA C O 1
ATOM 4209 N N . GLU C 1 172 ? 53.982 38.163 34.817 1.00 25.77 181 GLU C N 1
ATOM 4210 C CA . GLU C 1 172 ? 53.336 38.743 35.993 1.00 28.02 181 GLU C CA 1
ATOM 4211 C C . GLU C 1 172 ? 51.876 38.297 36.070 1.00 27.55 181 GLU C C 1
ATOM 4212 O O . GLU C 1 172 ? 51.133 38.420 35.098 1.00 29.17 181 GLU C O 1
ATOM 4218 N N . PHE C 1 173 ? 51.474 37.792 37.231 1.00 26.84 182 PHE C N 1
ATOM 4219 C CA . PHE C 1 173 ? 50.112 37.323 37.444 1.00 26.17 182 PHE C CA 1
ATOM 4220 C C . PHE C 1 173 ? 49.440 38.180 38.505 1.00 27.09 182 PHE C C 1
ATOM 4221 O O . PHE C 1 173 ? 49.944 38.299 39.614 1.00 29.38 182 PHE C O 1
ATOM 4229 N N . THR C 1 174 ? 48.313 38.787 38.155 1.00 27.08 183 THR C N 1
ATOM 4230 C CA . THR C 1 174 ? 47.572 39.635 39.080 1.00 26.80 183 THR C CA 1
ATOM 4231 C C . THR C 1 174 ? 46.086 39.291 39.052 1.00 27.64 183 THR C C 1
ATOM 4232 O O . THR C 1 174 ? 45.657 38.419 38.296 1.00 26.49 183 THR C O 1
ATOM 4236 N N . GLU C 1 175 ? 45.303 39.981 39.875 1.00 28.91 184 GLU C N 1
ATOM 4237 C CA . GLU C 1 175 ? 43.863 39.740 39.938 1.00 28.69 184 GLU C CA 1
ATOM 4238 C C . GLU C 1 175 ? 43.555 38.251 40.052 1.00 29.16 184 GLU C C 1
ATOM 4239 O O . GLU C 1 175 ? 42.611 37.747 39.439 1.00 29.92 184 GLU C O 1
ATOM 4245 N N . ILE C 1 176 ? 44.360 37.550 40.843 1.00 28.65 185 ILE C N 1
ATOM 4246 C CA . ILE C 1 176 ? 44.172 36.118 41.051 1.00 29.11 185 ILE C CA 1
ATOM 4247 C C . ILE C 1 176 ? 42.955 35.898 41.947 1.00 30.42 185 ILE C C 1
ATOM 4248 O O . ILE C 1 176 ? 42.816 36.557 42.975 1.00 31.33 185 ILE C O 1
ATOM 4253 N N . LEU C 1 177 ? 42.080 34.977 41.558 1.00 31.13 186 LEU C N 1
ATOM 4254 C CA . LEU C 1 177 ? 40.868 34.695 42.324 1.00 31.75 186 LEU C CA 1
ATOM 4255 C C . LEU C 1 177 ? 40.538 33.214 42.310 1.00 31.91 186 LEU C C 1
ATOM 4256 O O . LEU C 1 177 ? 40.338 32.630 41.250 1.00 31.88 186 LEU C O 1
ATOM 4261 N N . LEU C 1 178 ? 40.459 32.613 43.487 1.00 32.40 187 LEU C N 1
ATOM 4262 C CA . LEU C 1 178 ? 40.132 31.200 43.598 1.00 33.19 187 LEU C CA 1
ATOM 4263 C C . LEU C 1 178 ? 38.853 31.062 44.422 1.00 35.56 187 LEU C C 1
ATOM 4264 O O . LEU C 1 178 ? 38.884 31.165 45.651 1.00 36.70 187 LEU C O 1
ATOM 4269 N N . THR C 1 179 ? 37.731 30.844 43.737 1.00 37.89 188 THR C N 1
ATOM 4270 C CA . THR C 1 179 ? 36.432 30.705 44.394 1.00 40.20 188 THR C CA 1
ATOM 4271 C C . THR C 1 179 ? 35.762 29.355 44.112 1.00 41.34 188 THR C C 1
ATOM 4272 O O . THR C 1 179 ? 36.422 28.398 43.694 1.00 40.86 188 THR C O 1
ATOM 4276 N N . THR C 1 180 ? 34.449 29.286 44.343 1.00 41.83 189 THR C N 1
ATOM 4277 C CA . THR C 1 180 ? 33.690 28.060 44.121 1.00 42.34 189 THR C CA 1
ATOM 4278 C C . THR C 1 180 ? 33.210 27.956 42.671 1.00 42.74 189 THR C C 1
ATOM 4279 O O . THR C 1 180 ? 33.335 28.964 41.933 1.00 42.84 189 THR C O 1
#

Solvent-accessible surface area: 23270 Å² total

Secondary structure (DSSP, 8-state):
--EEES--SEEEE-SSEEEEEPPTT--EEESTTT--EEE---EEEEEESS-EEEEEEEEE---STT-EEEEEEEEETTEEEEEEEEE-SSSEEEEEEEEESEEEEEEEE--S-TTSB--EEEETTEEEEE--SSSS---EEEEEE--S-S-EEEE--B-SS-S--EEEEEEEEEE--/-EEES--SEEEE-SSEEEEEPPTT--EEESTTT--EEE---EEEEEESS-EEEEEEEEE---STT-EEEEEEEEETTEEEEEEEEE-SSSEEEEEEEEESEEEEEEEE--SBTTBB--EEEETTEEEEE--SSSS---EEEEEE--S-S-EEEE--B-SS-S--EEEEEEEEEE--/-EEES--SEEEE-SSEEEEEPPTT--EEESTTT--EEE---EEEEEESS-EEEEEEEEE---STT-EEEEEEEEETTEEEEEEEEE-SSSEEEEEEEEESEEEEE--B--S-TTSB--EEEETTEEEEE--SSSS---EEEEEE--S-S-EEEE--B-SS-S--EEEEEEEEEE-